Protein AF-0000000068846806 (afdb_homodimer)

Secondary structure (DSSP, 8-state):
-----------------GGG------STT--SPPPPPHHHHHHTEETTEE-EEETTEEEEE-GGG-EEEEE-STTS-HHHHHHHHHHHHHHHHHSSS---EEEEEEGGG-BHHHHHHHHHTT-EEEEEEE-GGG-EEEEEEE--S-TTS---PPPS--EEEEEEEEEEPTTSSEEEEEEETTEEE--EEEEPTT--HHHHHHHHHHHHH---B-TTSPPEEEEEEEEEEEETTTEEEEEEEEEEEB----TT------TTEEEEETTTTS--SS-TTS-TTGGGB-HHHHHHHHHHHTT-PEEEEE-SSEEEE-/-----------------GGG------STT--SPPPPPHHHHHHTEETTEE-EEETTEEEEE-GGG-EEEEE-STTS-HHHHHHHHHHHHHHHHHSSS---EEEEEEGGG-BHHHHHHHHHTT-EEEEEEE-GGG-EEEEEEE--S-TTS---PPPS--EEEEEEEEEEPTTSSEEEEEEETTEEE--EEEEPTT--HHHHHHHHHHHHH---B-TTSPPEEEEEEEEEEEETTTEEEEEEEEEEEB----TT------TTEEEEETTTTS--SS---S-TTGGGB-HHHHHHHHHHHTT-PEEEEE-SSEEEE-

InterPro domains:
  IPR000086 NUDIX hydrolase domain [PF00293] (162-248)
  IPR000086 NUDIX hydrolase domain [PS51462] (158-298)
  IPR003293 Nudix hydrolase 6-like [PTHR13994] (111-218)
  IPR015797 NUDIX hydrolase-like domain superfamily [SSF55811] (131-216)
  IPR020084 NUDIX hydrolase, conserved site [PS00893] (189-210)

pLDDT: mean 82.86, std 19.87, range [23.67, 98.5]

Sequence (628 aa):
MLRRPAAALASGALAIAFADLDFKSTFRGQLGPPRPTAKALEAGTTATGRLLSQEGAVLQRGPFHSLWIRVGGSEVSTAALEDLVSNALEDQAARKVPGAVYVALDERNVASEHVRCLHRCGFRFHHHRTEAAAEAEFVYYRWPDRPDYPDKVPPYATATEGVGALVLSPDETRVLLVWEYGCWKMPTGAVDASEGVLQALRRELREEVGCRVDSDFSPLYLGGWQNARAFDERVNNHFSVYALRARAAAAGAASQPAANRMLLDVAGLFPEAAELSGDELVTQVSTTLLHSVETLQSGRGLACGETDRAVHIKMLRRPAAALASGALAIAFADLDFKSTFRGQLGPPRPTAKALEAGTTATGRLLSQEGAVLQRGPFHSLWIRVGGSEVSTAALEDLVSNALEDQAARKVPGAVYVALDERNVASEHVRCLHRCGFRFHHHRTEAAAEAEFVYYRWPDRPDYPDKVPPYATATEGVGALVLSPDETRVLLVWEYGCWKMPTGAVDASEGVLQALRRELREEVGCRVDSDFSPLYLGGWQNARAFDERVNNHFSVYALRARAAAAGAASQPAANRMLLDVAGLFPEAAELSGDELVTQVSTTLLHSVETLQSGRGLACGETDRAVHIK

Structure (mmCIF, N/CA/C/O backbone):
data_AF-0000000068846806-model_v1
#
loop_
_entity.id
_entity.type
_entity.pdbx_description
1 polymer 'Nudix hydrolase domain-containing protein'
#
loop_
_atom_site.group_PDB
_atom_site.id
_atom_site.type_symbol
_atom_site.label_atom_id
_atom_site.label_alt_id
_atom_site.label_comp_id
_atom_site.label_asym_id
_atom_site.label_entity_id
_atom_site.label_seq_id
_atom_site.pdbx_PDB_ins_code
_atom_site.Cartn_x
_atom_site.Cartn_y
_atom_site.Cartn_z
_atom_site.occupancy
_atom_site.B_iso_or_equiv
_atom_site.auth_seq_id
_atom_site.auth_comp_id
_atom_site.auth_asym_id
_atom_site.auth_atom_id
_atom_site.pdbx_PDB_model_num
ATOM 1 N N . MET A 1 1 ? 55.25 33.5 -1.661 1 27.64 1 MET A N 1
ATOM 2 C CA . MET A 1 1 ? 53.844 33.719 -1.886 1 27.64 1 MET A CA 1
ATOM 3 C C . MET A 1 1 ? 53 32.906 -0.907 1 27.64 1 MET A C 1
ATOM 5 O O . MET A 1 1 ? 53.125 31.672 -0.854 1 27.64 1 MET A O 1
ATOM 9 N N . LEU A 1 2 ? 52.5 33.375 0.256 1 23.67 2 LEU A N 1
ATOM 10 C CA . LEU A 1 2 ? 52.156 32.844 1.574 1 23.67 2 LEU A CA 1
ATOM 11 C C . LEU A 1 2 ? 50.781 32.156 1.545 1 23.67 2 LEU A C 1
ATOM 13 O O . LEU A 1 2 ? 49.812 32.781 1.115 1 23.67 2 LEU A O 1
ATOM 17 N N . ARG A 1 3 ? 50.75 30.844 1.352 1 33.34 3 ARG A N 1
ATOM 18 C CA . ARG A 1 3 ? 49.562 30 1.4 1 33.34 3 ARG A CA 1
ATOM 19 C C . ARG A 1 3 ? 48.688 30.344 2.607 1 33.34 3 ARG A C 1
ATOM 21 O O . ARG A 1 3 ? 49.156 30.266 3.75 1 33.34 3 ARG A O 1
ATOM 28 N N . ARG A 1 4 ? 47.656 31.188 2.432 1 29.34 4 ARG A N 1
ATOM 29 C CA . ARG A 1 4 ? 46.781 31.609 3.543 1 29.34 4 ARG A CA 1
ATOM 30 C C . ARG A 1 4 ? 46.25 30.391 4.289 1 29.34 4 ARG A C 1
ATOM 32 O O . ARG A 1 4 ? 45.812 29.422 3.67 1 29.34 4 ARG A O 1
ATOM 39 N N . PRO A 1 5 ? 46.406 30.188 5.602 1 30.64 5 PRO A N 1
ATOM 40 C CA . PRO A 1 5 ? 45.844 29.078 6.395 1 30.64 5 PRO A CA 1
ATOM 41 C C . PRO A 1 5 ? 44.344 29.031 6.363 1 30.64 5 PRO A C 1
ATOM 43 O O . PRO A 1 5 ? 43.656 30.062 6.211 1 30.64 5 PRO A O 1
ATOM 46 N N . ALA A 1 6 ? 43.719 27.969 5.836 1 34.41 6 ALA A N 1
ATOM 47 C CA . ALA A 1 6 ? 42.25 27.797 5.793 1 34.41 6 ALA A CA 1
ATOM 48 C C . ALA A 1 6 ? 41.625 28.141 7.137 1 34.41 6 ALA A C 1
ATOM 50 O O . ALA A 1 6 ? 42.062 27.672 8.18 1 34.41 6 ALA A O 1
ATOM 51 N N . ALA A 1 7 ? 40.875 29.203 7.316 1 31.75 7 ALA A N 1
ATOM 52 C CA . ALA A 1 7 ? 40.062 29.641 8.445 1 31.75 7 ALA A CA 1
ATOM 53 C C . ALA A 1 7 ? 39.25 28.484 9.023 1 31.75 7 ALA A C 1
ATOM 55 O O . ALA A 1 7 ? 38.625 27.734 8.281 1 31.75 7 ALA A O 1
ATOM 56 N N . ALA A 1 8 ? 39.562 27.953 10.188 1 33.31 8 ALA A N 1
ATOM 57 C CA . ALA A 1 8 ? 38.781 27.172 11.141 1 33.31 8 ALA A CA 1
ATOM 58 C C . ALA A 1 8 ? 37.375 27.75 11.312 1 33.31 8 ALA A C 1
ATOM 60 O O . ALA A 1 8 ? 37.219 28.875 11.805 1 33.31 8 ALA A O 1
ATOM 61 N N . LEU A 1 9 ? 36.5 27.641 10.398 1 32.53 9 LEU A N 1
ATOM 62 C CA . LEU A 1 9 ? 35.156 28.109 10.656 1 32.53 9 LEU A CA 1
ATOM 63 C C . LEU A 1 9 ? 34.719 27.734 12.062 1 32.53 9 LEU A C 1
ATOM 65 O O . LEU A 1 9 ? 34.719 26.547 12.422 1 32.53 9 LEU A O 1
ATOM 69 N N . ALA A 1 10 ? 34.812 28.438 13.172 1 32.09 10 ALA A N 1
ATOM 70 C CA . ALA A 1 10 ? 34.5 28.516 14.594 1 32.09 10 ALA A CA 1
ATOM 71 C C . ALA A 1 10 ? 33.031 28.219 14.859 1 32.09 10 ALA A C 1
ATOM 73 O O . ALA A 1 10 ? 32.5 28.5 15.938 1 32.09 10 ALA A O 1
ATOM 74 N N . SER A 1 11 ? 32.156 28.109 13.82 1 35.97 11 SER A N 1
ATOM 75 C CA . SER A 1 11 ? 30.781 28.062 14.352 1 35.97 11 SER A CA 1
ATOM 76 C C . SER A 1 11 ? 30.625 26.938 15.383 1 35.97 11 SER A C 1
ATOM 78 O O . SER A 1 11 ? 31.172 25.844 15.203 1 35.97 11 SER A O 1
ATOM 80 N N . GLY A 1 12 ? 30.609 27.156 16.688 1 37.06 12 GLY A N 1
ATOM 81 C CA . GLY A 1 12 ? 30.25 26.375 17.859 1 37.06 12 GLY A CA 1
ATOM 82 C C . GLY A 1 12 ? 29.172 25.328 17.578 1 37.06 12 GLY A C 1
ATOM 83 O O . GLY A 1 12 ? 28.109 25.328 18.188 1 37.06 12 GLY A O 1
ATOM 84 N N . ALA A 1 13 ? 28.891 24.922 16.422 1 44.81 13 ALA A N 1
ATOM 85 C CA . ALA A 1 13 ? 27.875 23.906 16.188 1 44.81 13 ALA A CA 1
ATOM 86 C C . ALA A 1 13 ? 28.078 22.703 17.109 1 44.81 13 ALA A C 1
ATOM 88 O O . ALA A 1 13 ? 29.172 22.141 17.172 1 44.81 13 ALA A O 1
ATOM 89 N N . LEU A 1 14 ? 27.406 22.703 18.344 1 51.28 14 LEU A N 1
ATOM 90 C CA . LEU A 1 14 ? 27.375 21.625 19.328 1 51.28 14 LEU A CA 1
ATOM 91 C C . LEU A 1 14 ? 27.453 20.266 18.641 1 51.28 14 LEU A C 1
ATOM 93 O O . LEU A 1 14 ? 26.688 19.984 17.719 1 51.28 14 LEU A O 1
ATOM 97 N N . ALA A 1 15 ? 28.609 19.609 18.625 1 70.44 15 ALA A N 1
ATOM 98 C CA . ALA A 1 15 ? 28.906 18.266 18.125 1 70.44 15 ALA A CA 1
ATOM 99 C C . ALA A 1 15 ? 27.859 17.266 18.609 1 70.44 15 ALA A C 1
ATOM 101 O O . ALA A 1 15 ? 27.641 17.109 19.828 1 70.44 15 ALA A O 1
ATOM 102 N N . ILE A 1 16 ? 26.891 17.047 17.828 1 84.62 16 ILE A N 1
ATOM 103 C CA . ILE A 1 16 ? 25.906 16.016 18.156 1 84.62 16 ILE A CA 1
ATOM 104 C C . ILE A 1 16 ? 26.578 14.656 18.234 1 84.62 16 ILE A C 1
ATOM 106 O O . ILE A 1 16 ? 27.312 14.266 17.312 1 84.62 16 ILE A O 1
ATOM 110 N N . ALA A 1 17 ? 26.5 14 19.312 1 84.81 17 ALA A N 1
ATOM 111 C CA . ALA A 1 17 ? 27.156 12.727 19.578 1 84.81 17 ALA A CA 1
ATOM 112 C C . ALA A 1 17 ? 26.359 11.57 18.984 1 84.81 17 ALA A C 1
ATOM 114 O O . ALA A 1 17 ? 25.906 10.688 19.719 1 84.81 17 ALA A O 1
ATOM 115 N N . PHE A 1 18 ? 26.328 11.461 17.719 1 91.75 18 PHE A N 1
ATOM 116 C CA . PHE A 1 18 ? 25.578 10.398 17.062 1 91.75 18 PHE A CA 1
ATOM 117 C C . PHE A 1 18 ? 26.156 9.031 17.422 1 91.75 18 PHE A C 1
ATOM 119 O O . PHE A 1 18 ? 25.453 8.023 17.391 1 91.75 18 PHE A O 1
ATOM 126 N N . ALA A 1 19 ? 27.422 8.969 17.75 1 89.88 19 ALA A N 1
ATOM 127 C CA . ALA A 1 19 ? 28.141 7.73 18.031 1 89.88 19 ALA A CA 1
ATOM 128 C C . ALA A 1 19 ? 27.594 7.055 19.297 1 89.88 19 ALA A C 1
ATOM 130 O O . ALA A 1 19 ? 27.766 5.848 19.484 1 89.88 19 ALA A O 1
ATOM 131 N N . ASP A 1 20 ? 26.891 7.789 20.141 1 91.38 20 ASP A N 1
ATOM 132 C CA . ASP A 1 20 ? 26.359 7.258 21.391 1 91.38 20 ASP A CA 1
ATOM 133 C C . ASP A 1 20 ? 25.062 6.512 21.156 1 91.38 20 ASP A C 1
ATOM 135 O O . ASP A 1 20 ? 24.547 5.855 22.062 1 91.38 20 ASP A O 1
ATOM 139 N N . LEU A 1 21 ? 24.547 6.625 19.984 1 95.12 21 LEU A N 1
ATOM 140 C CA . LEU A 1 21 ? 23.266 6.004 19.672 1 95.12 21 LEU A CA 1
ATOM 141 C C . LEU A 1 21 ? 23.453 4.574 19.188 1 95.12 21 LEU A C 1
ATOM 143 O O . LEU A 1 21 ? 24.453 4.262 18.547 1 95.12 21 LEU A O 1
ATOM 147 N N . ASP A 1 22 ? 22.484 3.744 19.562 1 93.81 22 ASP A N 1
ATOM 148 C CA . ASP A 1 22 ? 22.469 2.352 19.125 1 93.81 22 ASP A CA 1
ATOM 149 C C . ASP A 1 22 ? 21.047 1.914 18.75 1 93.81 22 ASP A C 1
ATOM 151 O O . ASP A 1 22 ? 20.094 2.67 18.938 1 93.81 22 ASP A O 1
ATOM 155 N N . PHE A 1 23 ? 21.047 0.723 18.125 1 95.19 23 PHE A N 1
ATOM 156 C CA . PHE A 1 23 ? 19.75 0.196 17.75 1 95.19 23 PHE A CA 1
ATOM 157 C C . PHE A 1 23 ? 19.734 -1.326 17.828 1 95.19 23 PHE A C 1
ATOM 159 O O . PHE A 1 23 ? 20.672 -1.985 17.406 1 95.19 23 PHE A O 1
ATOM 166 N N . LYS A 1 24 ? 18.594 -1.739 18.438 1 93 24 LYS A N 1
ATOM 167 C CA . LYS A 1 24 ? 18.281 -3.166 18.438 1 93 24 LYS A CA 1
ATOM 168 C C . LYS A 1 24 ? 16.844 -3.414 17.984 1 93 24 LYS A C 1
ATOM 170 O O . LYS A 1 24 ? 15.906 -2.867 18.562 1 93 24 LYS A O 1
ATOM 175 N N . SER A 1 25 ? 16.781 -4.246 16.969 1 91.44 25 SER A N 1
ATOM 176 C CA . SER A 1 25 ? 15.445 -4.574 16.469 1 91.44 25 SER A CA 1
ATOM 177 C C . SER A 1 25 ? 14.664 -5.402 17.484 1 91.44 25 SER A C 1
ATOM 179 O O . SER A 1 25 ? 15.234 -6.258 18.156 1 91.44 25 SER A O 1
ATOM 181 N N . THR A 1 26 ? 13.336 -5.117 17.484 1 89.12 26 THR A N 1
ATOM 182 C CA . THR A 1 26 ? 12.508 -5.844 18.438 1 89.12 26 THR A CA 1
ATOM 183 C C . THR A 1 26 ? 11.586 -6.824 17.719 1 89.12 26 THR A C 1
ATOM 185 O O . THR A 1 26 ? 11.008 -7.715 18.344 1 89.12 26 THR A O 1
ATOM 188 N N . PHE A 1 27 ? 11.43 -6.711 16.422 1 85.06 27 PHE A N 1
ATOM 189 C CA . PHE A 1 27 ? 10.633 -7.648 15.648 1 85.06 27 PHE A CA 1
ATOM 190 C C . PHE A 1 27 ? 11.039 -7.613 14.18 1 85.06 27 PHE A C 1
ATOM 192 O O . PHE A 1 27 ? 11.641 -6.637 13.719 1 85.06 27 PHE A O 1
ATOM 199 N N . ARG A 1 28 ? 10.711 -8.672 13.516 1 83.69 28 ARG A N 1
ATOM 200 C CA . ARG A 1 28 ? 11.062 -8.797 12.102 1 83.69 28 ARG A CA 1
ATOM 201 C C . ARG A 1 28 ? 10.266 -7.812 11.25 1 83.69 28 ARG A C 1
ATOM 203 O O . ARG A 1 28 ? 9.055 -7.668 11.43 1 83.69 28 ARG A O 1
ATOM 210 N N . GLY A 1 29 ? 10.969 -7.117 10.352 1 86.88 29 GLY A N 1
ATOM 211 C CA . GLY A 1 29 ? 10.305 -6.203 9.438 1 86.88 29 GLY A CA 1
ATOM 212 C C . GLY A 1 29 ? 10.141 -4.805 10.008 1 86.88 29 GLY A C 1
ATOM 213 O O . GLY A 1 29 ? 9.453 -3.969 9.422 1 86.88 29 GLY A O 1
ATOM 214 N N . GLN A 1 30 ? 10.773 -4.52 11.062 1 88.62 30 GLN A N 1
ATOM 215 C CA . GLN A 1 30 ? 10.688 -3.203 11.688 1 88.62 30 GLN A CA 1
ATOM 216 C C . GLN A 1 30 ? 11.305 -2.131 10.789 1 88.62 30 GLN A C 1
ATOM 218 O O . GLN A 1 30 ? 12.43 -2.291 10.312 1 88.62 30 GLN A O 1
ATOM 223 N N . LEU A 1 31 ? 10.5 -0.988 10.57 1 88.94 31 LEU A N 1
ATOM 224 C CA . LEU A 1 31 ? 10.977 0.063 9.68 1 88.94 31 LEU A CA 1
ATOM 225 C C . LEU A 1 31 ? 11.477 1.265 10.469 1 88.94 31 LEU A C 1
ATOM 227 O O . LEU A 1 31 ? 12.219 2.096 9.945 1 88.94 31 LEU A O 1
ATOM 231 N N . GLY A 1 32 ? 11.047 1.414 11.664 1 90.62 32 GLY A N 1
ATOM 232 C CA . GLY A 1 32 ? 11.461 2.516 12.516 1 90.62 32 GLY A CA 1
ATOM 233 C C . GLY A 1 32 ? 11.289 2.219 14 1 90.62 32 GLY A C 1
ATOM 234 O O . GLY A 1 32 ? 10.578 1.289 14.375 1 90.62 32 GLY A O 1
ATOM 235 N N . PRO A 1 33 ? 12.055 2.957 14.773 1 92.31 33 PRO A N 1
ATOM 236 C CA . PRO A 1 33 ? 11.828 2.812 16.219 1 92.31 33 PRO A CA 1
ATOM 237 C C . PRO A 1 33 ? 10.469 3.35 16.656 1 92.31 33 PRO A C 1
ATOM 239 O O . PRO A 1 33 ? 9.922 4.254 16.016 1 92.31 33 PRO A O 1
ATOM 242 N N . PRO A 1 34 ? 9.93 2.711 17.641 1 86.94 34 PRO A N 1
ATOM 243 C CA . PRO A 1 34 ? 8.664 3.254 18.141 1 86.94 34 PRO A CA 1
ATOM 244 C C . PRO A 1 34 ? 8.812 4.66 18.719 1 86.94 34 PRO A C 1
ATOM 246 O O . PRO A 1 34 ? 9.898 5.039 19.156 1 86.94 34 PRO A O 1
ATOM 249 N N . ARG A 1 35 ? 7.73 5.371 18.672 1 89 35 ARG A N 1
ATOM 250 C CA . ARG A 1 35 ? 7.734 6.672 19.344 1 89 35 ARG A CA 1
ATOM 251 C C . ARG A 1 35 ? 8.008 6.523 20.828 1 89 35 ARG A C 1
ATOM 253 O O . ARG A 1 35 ? 7.34 5.742 21.516 1 89 35 ARG A O 1
ATOM 260 N N . PRO A 1 36 ? 8.961 7.23 21.328 1 91.25 36 PRO A N 1
ATOM 261 C CA . PRO A 1 36 ? 9.25 7.113 22.75 1 91.25 36 PRO A CA 1
ATOM 262 C C . PRO A 1 36 ? 8.117 7.637 23.625 1 91.25 36 PRO A C 1
ATOM 264 O O . PRO A 1 36 ? 7.492 8.648 23.297 1 91.25 36 PRO A O 1
ATOM 267 N N . THR A 1 37 ? 7.863 6.91 24.656 1 88.81 37 THR A N 1
ATOM 268 C CA . THR A 1 37 ? 6.914 7.371 25.656 1 88.81 37 THR A CA 1
ATOM 269 C C . THR A 1 37 ? 7.531 8.461 26.531 1 88.81 37 THR A C 1
ATOM 271 O O . THR A 1 37 ? 8.734 8.711 26.453 1 88.81 37 THR A O 1
ATOM 274 N N . ALA A 1 38 ? 6.664 9.07 27.359 1 88.06 38 ALA A N 1
ATOM 275 C CA . ALA A 1 38 ? 7.172 10.062 28.312 1 88.06 38 ALA A CA 1
ATOM 276 C C . ALA A 1 38 ? 8.195 9.445 29.25 1 88.06 38 ALA A C 1
ATOM 278 O O . ALA A 1 38 ? 9.219 10.055 29.547 1 88.06 38 ALA A O 1
ATOM 279 N N . LYS A 1 39 ? 7.887 8.234 29.625 1 92.19 39 LYS A N 1
ATOM 280 C CA . LYS A 1 39 ? 8.789 7.512 30.516 1 92.19 39 LYS A CA 1
ATOM 281 C C . LYS A 1 39 ? 10.125 7.223 29.828 1 92.19 39 LYS A C 1
ATOM 283 O O . LYS A 1 39 ? 11.188 7.352 30.438 1 92.19 39 LYS A O 1
ATOM 288 N N . ALA A 1 40 ? 10.117 6.895 28.562 1 92.88 40 ALA A N 1
ATOM 289 C CA . ALA A 1 40 ? 11.328 6.609 27.797 1 92.88 40 ALA A CA 1
ATOM 290 C C . ALA A 1 40 ? 12.164 7.871 27.609 1 92.88 40 ALA A C 1
ATOM 292 O O . ALA A 1 40 ? 13.398 7.82 27.656 1 92.88 40 ALA A O 1
ATOM 293 N N . LEU A 1 41 ? 11.508 8.93 27.391 1 91.94 41 LEU A N 1
ATOM 294 C CA . LEU A 1 41 ? 12.195 10.203 27.203 1 91.94 41 LEU A CA 1
ATOM 295 C C . LEU A 1 41 ? 12.938 10.609 28.484 1 91.94 41 LEU A C 1
ATOM 297 O O . LEU A 1 41 ? 14.07 11.086 28.422 1 91.94 41 LEU A O 1
ATOM 301 N N . GLU A 1 42 ? 12.289 10.359 29.594 1 93.19 42 GLU A N 1
ATOM 302 C CA . GLU A 1 42 ? 12.914 10.656 30.891 1 93.19 42 GLU A CA 1
ATOM 303 C C . GLU A 1 42 ? 14.102 9.742 31.141 1 93.19 42 GLU A C 1
ATOM 305 O O . GLU A 1 42 ? 15.141 10.188 31.641 1 93.19 42 GLU A O 1
ATOM 310 N N . ALA A 1 43 ? 13.922 8.523 30.734 1 94.44 43 ALA A N 1
ATOM 311 C CA . ALA A 1 43 ? 14.961 7.523 30.969 1 94.44 43 ALA A CA 1
ATOM 312 C C . ALA A 1 43 ? 16.094 7.672 29.953 1 94.44 43 ALA A C 1
ATOM 314 O O . ALA A 1 43 ? 17.203 7.168 30.156 1 94.44 43 ALA A O 1
ATOM 315 N N . GLY A 1 44 ? 15.789 8.281 28.828 1 94.06 44 GLY A N 1
ATOM 316 C CA . GLY A 1 44 ? 16.766 8.453 27.766 1 94.06 44 GLY A CA 1
ATOM 317 C C . GLY A 1 44 ? 17.031 7.184 26.984 1 94.06 44 GLY A C 1
ATOM 318 O O . GLY A 1 44 ? 18.078 7.027 26.375 1 94.06 44 GLY A O 1
ATOM 319 N N . THR A 1 45 ? 16.094 6.234 27.141 1 94.31 45 THR A N 1
ATOM 320 C CA . THR A 1 45 ? 16.266 4.969 26.438 1 94.31 45 THR A CA 1
ATOM 321 C C . THR A 1 45 ? 14.922 4.309 26.156 1 94.31 45 THR A C 1
ATOM 323 O O . THR A 1 45 ? 13.93 4.586 26.844 1 94.31 45 THR A O 1
ATOM 326 N N . THR A 1 46 ? 14.922 3.561 25.047 1 93.94 46 THR A N 1
ATOM 327 C CA . THR A 1 46 ? 13.797 2.689 24.734 1 93.94 46 THR A CA 1
ATOM 328 C C . THR A 1 46 ? 14.258 1.237 24.625 1 93.94 46 THR A C 1
ATOM 330 O O . THR A 1 46 ? 15.43 0.931 24.844 1 93.94 46 THR A O 1
ATOM 333 N N . ALA A 1 47 ? 13.289 0.403 24.281 1 91.62 47 ALA A N 1
ATOM 334 C CA . ALA A 1 47 ? 13.625 -1.003 24.078 1 91.62 47 ALA A CA 1
ATOM 335 C C . ALA A 1 47 ? 14.531 -1.176 22.859 1 91.62 47 ALA A C 1
ATOM 337 O O . ALA A 1 47 ? 15.281 -2.15 22.781 1 91.62 47 ALA A O 1
ATOM 338 N N . THR A 1 48 ? 14.539 -0.078 22 1 94.62 48 THR A N 1
ATOM 339 C CA . THR A 1 48 ? 15.281 -0.238 20.75 1 94.62 48 THR A CA 1
ATOM 340 C C . THR A 1 48 ? 16.609 0.519 20.812 1 94.62 48 THR A C 1
ATOM 342 O O . THR A 1 48 ? 17.422 0.425 19.891 1 94.62 48 THR A O 1
ATOM 345 N N . GLY A 1 49 ? 16.844 1.239 21.844 1 95.31 49 GLY A N 1
ATOM 346 C CA . GLY A 1 49 ? 18.141 1.91 21.922 1 95.31 49 GLY A CA 1
ATOM 347 C C . GLY A 1 49 ? 18.078 3.217 22.688 1 95.31 49 GLY A C 1
ATOM 348 O O . GLY A 1 49 ? 17.031 3.588 23.219 1 95.31 49 GLY A O 1
ATOM 349 N N . ARG A 1 50 ? 19.234 3.854 22.719 1 95.81 50 ARG A N 1
ATOM 350 C CA . ARG A 1 50 ? 19.422 5.086 23.484 1 95.81 50 ARG A CA 1
ATOM 351 C C . ARG A 1 50 ? 18.812 6.277 22.75 1 95.81 50 ARG A C 1
ATOM 353 O O . ARG A 1 50 ? 18.719 6.273 21.516 1 95.81 50 ARG A O 1
ATOM 360 N N . LEU A 1 51 ? 18.422 7.273 23.531 1 96.06 51 LEU A N 1
ATOM 361 C CA . LEU A 1 51 ? 17.875 8.523 23.016 1 96.06 51 LEU A CA 1
ATOM 362 C C . LEU A 1 51 ? 18.844 9.68 23.281 1 96.06 51 LEU A C 1
ATOM 364 O O . LEU A 1 51 ? 19.547 9.688 24.281 1 96.06 51 LEU A O 1
ATOM 368 N N . LEU A 1 52 ? 18.922 10.562 22.328 1 94.38 52 LEU A N 1
ATOM 369 C CA . LEU A 1 52 ? 19.641 11.828 22.5 1 94.38 52 LEU A CA 1
ATOM 370 C C . LEU A 1 52 ? 18.703 13.016 22.281 1 94.38 52 LEU A C 1
ATOM 372 O O . LEU A 1 52 ? 17.984 13.078 21.281 1 94.38 52 LEU A O 1
ATOM 376 N N . SER A 1 53 ? 18.625 13.867 23.266 1 92.12 53 SER A N 1
ATOM 377 C CA . SER A 1 53 ? 17.828 15.094 23.125 1 92.12 53 SER A CA 1
ATOM 378 C C . SER A 1 53 ? 18.703 16.266 22.703 1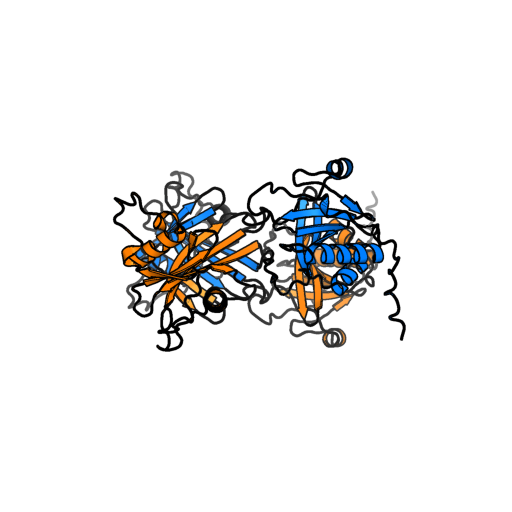 92.12 53 SER A C 1
ATOM 380 O O . SER A 1 53 ? 19.734 16.531 23.297 1 92.12 53 SER A O 1
ATOM 382 N N . GLN A 1 54 ? 18.281 16.859 21.562 1 89.75 54 GLN A N 1
ATOM 383 C CA . GLN A 1 54 ? 19.016 17.984 21.016 1 89.75 54 GLN A CA 1
ATOM 384 C C . GLN A 1 54 ? 18.062 19.078 20.516 1 89.75 54 GLN A C 1
ATOM 386 O O . GLN A 1 54 ? 17.266 18.844 19.609 1 89.75 54 GLN A O 1
ATOM 391 N N . GLU A 1 55 ? 18.141 20.281 21.109 1 88.38 55 GLU A N 1
ATOM 392 C CA . GLU A 1 55 ? 17.359 21.438 20.641 1 88.38 55 GLU A CA 1
ATOM 393 C C . GLU A 1 55 ? 15.875 21.109 20.562 1 88.38 55 GLU A C 1
ATOM 395 O O . GLU A 1 55 ? 15.219 21.422 19.578 1 88.38 55 GLU A O 1
ATOM 400 N N . GLY A 1 56 ? 15.375 20.297 21.516 1 88.56 56 GLY A N 1
ATOM 401 C CA . GLY A 1 56 ? 13.961 20 21.578 1 88.56 56 GLY A CA 1
ATOM 402 C C . GLY A 1 56 ? 13.578 18.781 20.766 1 88.56 56 GLY A C 1
ATOM 403 O O . GLY A 1 56 ? 12.438 18.312 20.844 1 88.56 56 GLY A O 1
ATOM 404 N N . ALA A 1 57 ? 14.477 18.312 19.969 1 94.94 57 ALA A N 1
ATOM 405 C CA . ALA A 1 57 ? 14.234 17.125 19.172 1 94.94 57 ALA A CA 1
ATOM 406 C C . ALA A 1 57 ? 14.828 15.883 19.828 1 94.94 57 ALA A C 1
ATOM 408 O O . ALA A 1 57 ? 15.695 15.992 20.703 1 94.94 57 ALA A O 1
ATOM 409 N N . VAL A 1 58 ? 14.281 14.781 19.469 1 95.5 58 VAL A N 1
ATOM 410 C CA . VAL A 1 58 ? 14.758 13.516 20 1 95.5 58 VAL A CA 1
ATOM 411 C C . VAL A 1 58 ? 15.391 12.688 18.891 1 95.5 58 VAL A C 1
ATOM 413 O O . VAL A 1 58 ? 14.766 12.469 17.844 1 95.5 58 VAL A O 1
ATOM 416 N N . LEU A 1 59 ? 16.578 12.273 19.094 1 96.56 59 LEU A N 1
ATOM 417 C CA . LEU A 1 59 ? 17.312 11.492 18.109 1 96.56 59 LEU A CA 1
ATOM 418 C C . LEU A 1 59 ? 17.469 10.039 18.547 1 96.56 59 LEU A C 1
ATOM 420 O O . LEU A 1 59 ? 17.703 9.773 19.734 1 96.56 59 LEU A O 1
ATOM 424 N N . GLN A 1 60 ? 17.375 9.172 17.578 1 96.62 60 GLN A N 1
ATOM 425 C CA . GLN A 1 60 ? 17.516 7.742 17.828 1 96.62 60 GLN A CA 1
ATOM 426 C C . GLN A 1 60 ? 17.953 7.004 16.562 1 96.62 60 GLN A C 1
ATOM 428 O O . GLN A 1 60 ? 17.594 7.395 15.445 1 96.62 60 GLN A O 1
ATOM 433 N N . ARG A 1 61 ? 18.688 5.926 16.719 1 96.81 61 ARG A N 1
ATOM 434 C CA . ARG A 1 61 ? 18.984 5.066 15.578 1 96.81 61 ARG A CA 1
ATOM 435 C C . ARG A 1 61 ? 17.828 4.133 15.273 1 96.81 61 ARG A C 1
ATOM 437 O O . ARG A 1 61 ? 17.016 3.82 16.156 1 96.81 61 ARG A O 1
ATOM 444 N N . GLY A 1 62 ? 17.719 3.816 14.016 1 95.88 62 GLY A N 1
ATOM 445 C CA . GLY A 1 62 ? 16.703 2.879 13.562 1 95.88 62 GLY A CA 1
ATOM 446 C C . GLY A 1 62 ? 17.266 1.737 12.734 1 95.88 62 GLY A C 1
ATOM 447 O O . GLY A 1 62 ? 18.484 1.553 12.672 1 95.88 62 GLY A O 1
ATOM 448 N N . PRO A 1 63 ? 16.406 0.933 12.234 1 94.38 63 PRO A N 1
ATOM 449 C CA . PRO A 1 63 ? 16.859 -0.177 11.383 1 94.38 63 PRO A CA 1
ATOM 450 C C . PRO A 1 63 ? 17.641 0.29 10.164 1 94.38 63 PRO A C 1
ATOM 452 O O . PRO A 1 63 ? 17.5 1.438 9.734 1 94.38 63 PRO A O 1
ATOM 455 N N . PHE A 1 64 ? 18.547 -0.596 9.625 1 93.81 64 PHE A N 1
ATOM 456 C CA . PHE A 1 64 ? 19.297 -0.36 8.398 1 93.81 64 PHE A CA 1
ATOM 457 C C . PHE A 1 64 ? 20.219 0.842 8.547 1 93.81 64 PHE A C 1
ATOM 459 O O . PHE A 1 64 ? 20.359 1.653 7.629 1 93.81 64 PHE A O 1
ATOM 466 N N . HIS A 1 65 ? 20.734 1.026 9.719 1 93.94 65 HIS A N 1
ATOM 467 C CA . HIS A 1 65 ? 21.703 2.053 10.062 1 93.94 65 HIS A CA 1
ATOM 468 C C . HIS A 1 65 ? 21.109 3.449 9.953 1 93.94 65 HIS A C 1
ATOM 470 O O . HIS A 1 65 ? 21.828 4.426 9.734 1 93.94 65 HIS A O 1
ATOM 476 N N . SER A 1 66 ? 19.797 3.539 10.039 1 97 66 SER A N 1
ATOM 477 C CA . SER A 1 66 ? 19.125 4.828 9.852 1 97 66 SER A CA 1
ATOM 478 C C . SER A 1 66 ? 19.234 5.688 11.109 1 97 66 SER A C 1
ATOM 480 O O . SER A 1 66 ? 19.578 5.184 12.188 1 97 66 SER A O 1
ATOM 482 N N . LEU A 1 67 ? 19.062 6.961 10.891 1 97.69 67 LEU A N 1
ATOM 483 C CA . LEU A 1 67 ? 18.953 7.938 11.969 1 97.69 67 LEU A CA 1
ATOM 484 C C . LEU A 1 67 ? 17.594 8.617 11.945 1 97.69 67 LEU A C 1
ATOM 486 O O . LEU A 1 67 ? 17.125 9.062 10.898 1 97.69 67 LEU A O 1
ATOM 490 N N . TRP A 1 68 ? 16.969 8.656 13.133 1 97.5 68 TRP A N 1
ATOM 491 C CA . TRP A 1 68 ? 15.633 9.242 13.266 1 97.5 68 TRP A CA 1
ATOM 492 C C . TRP A 1 68 ? 15.68 10.5 14.125 1 97.5 68 TRP A C 1
ATOM 494 O O . TRP A 1 68 ? 16.281 10.508 15.203 1 97.5 68 TRP A O 1
ATOM 504 N N . ILE A 1 69 ? 15.117 11.531 13.602 1 97.38 69 ILE A N 1
ATOM 505 C CA . ILE A 1 69 ? 14.93 12.789 14.312 1 97.38 69 ILE A CA 1
ATOM 506 C C . ILE A 1 69 ? 13.438 13.047 14.523 1 97.38 69 ILE A C 1
ATOM 508 O O . ILE A 1 69 ? 12.695 13.219 13.555 1 97.38 69 ILE A O 1
ATOM 512 N N . ARG A 1 70 ? 13.031 13.094 15.758 1 96 70 ARG A N 1
ATOM 513 C CA . ARG A 1 70 ? 11.625 13.336 16.062 1 96 70 ARG A CA 1
ATOM 514 C C . ARG A 1 70 ? 11.406 14.758 16.562 1 96 70 ARG A C 1
ATOM 516 O O . ARG A 1 70 ? 12.062 15.195 17.5 1 96 70 ARG A O 1
ATOM 523 N N . VAL A 1 71 ? 10.469 15.383 15.883 1 95.25 71 VAL A N 1
ATOM 524 C CA . VAL A 1 71 ? 10.148 16.781 16.188 1 95.25 71 VAL A CA 1
ATOM 525 C C . VAL A 1 71 ? 8.719 16.875 16.703 1 95.25 71 VAL A C 1
ATOM 527 O O . VAL A 1 71 ? 7.766 16.594 15.977 1 95.25 71 VAL A O 1
ATOM 530 N N . GLY A 1 72 ? 8.562 17.25 17.922 1 86.56 72 GLY A N 1
ATOM 531 C CA . GLY A 1 72 ? 7.27 17.312 18.594 1 86.56 72 GLY A CA 1
ATOM 532 C C . GLY A 1 72 ? 6.457 18.531 18.203 1 86.56 72 GLY A C 1
ATOM 533 O O . GLY A 1 72 ? 5.238 18.562 18.391 1 86.56 72 GLY A O 1
ATOM 534 N N . GLY A 1 73 ? 7.164 19.516 17.828 1 76.25 73 GLY A N 1
ATOM 535 C CA . GLY A 1 73 ? 6.398 20.703 17.484 1 76.25 73 GLY A CA 1
ATOM 536 C C . GLY A 1 73 ? 7.254 21.953 17.344 1 76.25 73 GLY A C 1
ATOM 537 O O . GLY A 1 73 ? 8.398 21.875 16.875 1 76.25 73 GLY A O 1
ATOM 538 N N . SER A 1 74 ? 6.578 23.016 17.656 1 71.75 74 SER A N 1
ATOM 539 C CA . SER A 1 74 ? 7.156 24.328 17.359 1 71.75 74 SER A CA 1
ATOM 540 C C . SER A 1 74 ? 8.281 24.672 18.328 1 71.75 74 SER A C 1
ATOM 542 O O . SER A 1 74 ? 8.992 25.656 18.141 1 71.75 74 SER A O 1
ATOM 544 N N . GLU A 1 75 ? 8.492 23.781 19.266 1 81.94 75 GLU A N 1
ATOM 545 C CA . GLU A 1 75 ? 9.586 24.047 20.188 1 81.94 75 GLU A CA 1
ATOM 546 C C . GLU A 1 75 ? 10.938 23.922 19.5 1 81.94 75 GLU A C 1
ATOM 548 O O . GLU A 1 75 ? 11.938 24.469 19.969 1 81.94 75 GLU A O 1
ATOM 553 N N . VAL A 1 76 ? 10.938 23.297 18.469 1 91.06 76 VAL A N 1
ATOM 554 C CA . VAL A 1 76 ? 12.141 23.219 17.641 1 91.06 76 VAL A CA 1
ATOM 555 C C . VAL A 1 76 ? 12.125 24.312 16.578 1 91.06 76 VAL A C 1
ATOM 557 O O . VAL A 1 76 ? 11.234 24.328 15.719 1 91.06 76 VAL A O 1
ATOM 560 N N . SER A 1 77 ? 13.094 25.188 16.625 1 94.19 77 SER A N 1
ATOM 561 C CA . SER A 1 77 ? 13.148 26.219 15.609 1 94.19 77 SER A CA 1
ATOM 562 C C . SER A 1 77 ? 13.531 25.641 14.25 1 94.19 77 SER A C 1
ATOM 564 O O . SER A 1 77 ? 14.117 24.562 14.172 1 94.19 77 SER A O 1
ATOM 566 N N . THR A 1 78 ? 13.203 26.344 13.242 1 95.5 78 THR A N 1
ATOM 567 C CA . THR A 1 78 ? 13.555 25.922 11.898 1 95.5 78 THR A CA 1
ATOM 568 C C . THR A 1 78 ? 15.07 25.844 11.727 1 95.5 78 THR A C 1
ATOM 570 O O . THR A 1 78 ? 15.586 24.938 11.086 1 95.5 78 THR A O 1
ATOM 573 N N . ALA A 1 79 ? 15.727 26.828 12.305 1 95.12 79 ALA A N 1
ATOM 574 C CA . ALA A 1 79 ? 17.188 26.844 12.242 1 95.12 79 ALA A CA 1
ATOM 575 C C . ALA A 1 79 ? 17.781 25.625 12.945 1 95.12 79 ALA A C 1
ATOM 577 O O . ALA A 1 79 ? 18.719 25 12.438 1 95.12 79 ALA A O 1
ATOM 578 N N . ALA A 1 80 ? 17.188 25.312 14.047 1 94.88 80 ALA A N 1
ATOM 579 C CA . ALA A 1 80 ? 17.656 24.141 14.789 1 94.88 80 ALA A CA 1
ATOM 580 C C . ALA A 1 80 ? 17.422 22.859 13.992 1 94.88 80 ALA A C 1
ATOM 582 O O . ALA A 1 80 ? 18.297 21.984 13.945 1 94.88 80 ALA A O 1
ATOM 583 N N . LEU A 1 81 ? 16.266 22.75 13.391 1 96.62 81 LEU A N 1
ATOM 584 C CA . LEU A 1 81 ? 15.961 21.578 12.578 1 96.62 81 LEU A CA 1
ATOM 585 C C . LEU A 1 81 ? 16.922 21.469 11.398 1 96.62 81 LEU A C 1
ATOM 587 O O . LEU A 1 81 ? 17.422 20.375 11.109 1 96.62 81 LEU A O 1
ATOM 591 N N . GLU A 1 82 ? 17.156 22.562 10.758 1 96.94 82 GLU A N 1
ATOM 592 C CA . GLU A 1 82 ? 18.078 22.578 9.625 1 96.94 82 GLU A CA 1
ATOM 593 C C . GLU A 1 82 ? 19.469 22.109 10.031 1 96.94 82 GLU A C 1
ATOM 595 O O . GLU A 1 82 ? 20.094 21.312 9.328 1 96.94 82 GLU A O 1
ATOM 600 N N . ASP A 1 83 ? 19.875 22.609 11.148 1 96.06 83 ASP A N 1
ATOM 601 C CA . ASP A 1 83 ? 21.188 22.203 11.68 1 96.06 83 ASP A CA 1
ATOM 602 C C . ASP A 1 83 ? 21.203 20.703 11.984 1 96.06 83 ASP A C 1
ATOM 604 O O . ASP A 1 83 ? 22.172 20.016 11.656 1 96.06 83 ASP A O 1
ATOM 608 N N . LEU A 1 84 ? 20.172 20.234 12.609 1 96.25 84 LEU A N 1
ATOM 609 C CA . LEU A 1 84 ? 20.094 18.828 12.992 1 96.25 84 LEU A CA 1
ATOM 610 C C . LEU A 1 84 ? 20.141 17.922 11.766 1 96.25 84 LEU A C 1
ATOM 612 O O . LEU A 1 84 ? 20.891 16.953 11.734 1 96.25 84 LEU A O 1
ATOM 616 N N . VAL A 1 85 ? 19.344 18.281 10.727 1 97.44 85 VAL A N 1
ATOM 617 C CA . VAL A 1 85 ? 19.25 17.406 9.562 1 97.44 85 VAL A CA 1
ATOM 618 C C . VAL A 1 85 ? 20.562 17.469 8.766 1 97.44 85 VAL A C 1
ATOM 620 O O . VAL A 1 85 ? 21.016 16.469 8.219 1 97.44 85 VAL A O 1
ATOM 623 N N . SER A 1 86 ? 21.188 18.641 8.711 1 96.94 86 SER A N 1
ATOM 624 C CA . SER A 1 86 ? 22.469 18.766 8.023 1 96.94 86 SER A CA 1
ATOM 625 C C . SER A 1 86 ? 23.547 17.922 8.695 1 96.94 86 SER A C 1
ATOM 627 O O . SER A 1 86 ? 24.281 17.203 8.031 1 96.94 86 SER A O 1
ATOM 629 N N . ASN A 1 87 ? 23.578 18.031 9.969 1 96.56 87 ASN A N 1
ATOM 630 C CA . ASN A 1 87 ? 24.547 17.25 10.734 1 96.56 87 ASN A CA 1
ATOM 631 C C . ASN A 1 87 ? 24.281 15.75 10.594 1 96.56 87 ASN A C 1
ATOM 633 O O . ASN A 1 87 ? 25.234 14.961 10.5 1 96.56 87 ASN A O 1
ATOM 637 N N . ALA A 1 88 ? 23.062 15.391 10.633 1 97.38 88 ALA A N 1
ATOM 638 C CA . ALA A 1 88 ? 22.688 13.984 10.5 1 97.38 88 ALA A CA 1
ATOM 639 C C . ALA A 1 88 ? 23.109 13.43 9.141 1 97.38 88 ALA A C 1
ATOM 641 O O . ALA A 1 88 ? 23.656 12.328 9.055 1 97.38 88 ALA A O 1
ATOM 642 N N . LEU A 1 89 ? 22.859 14.227 8.102 1 97.75 89 LEU A N 1
ATOM 643 C CA . LEU A 1 89 ? 23.219 13.812 6.75 1 97.75 89 LEU A CA 1
ATOM 644 C C . LEU A 1 89 ? 24.734 13.688 6.609 1 97.75 89 LEU A C 1
ATOM 646 O O . LEU A 1 89 ? 25.219 12.75 5.973 1 97.75 89 LEU A O 1
ATOM 650 N N . GLU A 1 90 ? 25.406 14.57 7.227 1 96.19 90 GLU A N 1
ATOM 651 C CA . GLU A 1 90 ? 26.859 14.516 7.199 1 96.19 90 GLU A CA 1
ATOM 652 C C . GLU A 1 90 ? 27.391 13.289 7.949 1 96.19 90 GLU A C 1
ATOM 654 O O . GLU A 1 90 ? 28.312 12.617 7.492 1 96.19 90 GLU A O 1
ATOM 659 N N . ASP A 1 91 ? 26.812 13.055 9.062 1 95.5 91 ASP A N 1
ATOM 660 C CA . ASP A 1 91 ? 27.172 11.883 9.852 1 95.5 91 ASP A CA 1
ATOM 661 C C . ASP A 1 91 ? 26.969 10.602 9.047 1 95.5 91 ASP A C 1
ATOM 663 O O . ASP A 1 91 ? 27.859 9.742 9.008 1 95.5 91 ASP A O 1
ATOM 667 N N . GLN A 1 92 ? 25.828 10.477 8.422 1 96.62 92 GLN A N 1
ATOM 668 C CA . GLN A 1 92 ? 25.516 9.281 7.641 1 96.62 92 GLN A CA 1
ATOM 669 C C . GLN A 1 92 ? 26.438 9.156 6.434 1 96.62 92 GLN A C 1
ATOM 671 O O . GLN A 1 92 ? 26.844 8.047 6.074 1 96.62 92 GLN A O 1
ATOM 676 N N . ALA A 1 93 ? 26.781 10.297 5.852 1 96.5 93 ALA A N 1
ATOM 677 C CA . ALA A 1 93 ? 27.656 10.297 4.684 1 96.5 93 ALA A CA 1
ATOM 678 C C . ALA A 1 93 ? 29.062 9.82 5.055 1 96.5 93 ALA A C 1
ATOM 680 O O . ALA A 1 93 ? 29.781 9.266 4.215 1 96.5 93 ALA A O 1
ATOM 681 N N . ALA A 1 94 ? 29.453 10 6.281 1 95.12 94 ALA A N 1
ATOM 682 C CA . ALA A 1 94 ? 30.797 9.68 6.73 1 95.12 94 ALA A CA 1
ATOM 683 C C . ALA A 1 94 ? 30.891 8.219 7.176 1 95.12 94 ALA A C 1
ATOM 685 O O . ALA A 1 94 ? 32 7.688 7.352 1 95.12 94 ALA A O 1
ATOM 686 N N . ARG A 1 95 ? 29.812 7.547 7.297 1 94.88 95 ARG A N 1
ATOM 687 C CA . ARG A 1 95 ? 29.797 6.172 7.781 1 94.88 95 ARG A CA 1
ATOM 688 C C . ARG A 1 95 ? 30.234 5.203 6.688 1 94.88 95 ARG A C 1
ATOM 690 O O . ARG A 1 95 ? 30.078 5.492 5.496 1 94.88 95 ARG A O 1
ATOM 697 N N . LYS A 1 96 ? 30.812 4.102 7.145 1 93.88 96 LYS A N 1
ATOM 698 C CA . LYS A 1 96 ? 31.188 3.055 6.195 1 93.88 96 LYS A CA 1
ATOM 699 C C . LYS A 1 96 ? 29.969 2.559 5.422 1 93.88 96 LYS A C 1
ATOM 701 O O . LYS A 1 96 ? 30.016 2.459 4.195 1 93.88 96 LYS A O 1
ATOM 706 N N . VAL A 1 97 ? 28.984 2.262 6.152 1 94.38 97 VAL A N 1
ATOM 707 C CA . VAL A 1 97 ? 27.688 1.914 5.562 1 94.38 97 VAL A CA 1
ATOM 708 C C . VAL A 1 97 ? 26.641 2.949 5.961 1 94.38 97 VAL A C 1
ATOM 710 O O . VAL A 1 97 ? 26.25 3.023 7.125 1 94.38 97 VAL A O 1
ATOM 713 N N . PRO A 1 98 ? 26.219 3.697 5.02 1 96.19 98 PRO A N 1
ATOM 714 C CA . PRO A 1 98 ? 25.25 4.754 5.348 1 96.19 98 PRO A CA 1
ATOM 715 C C . PRO A 1 98 ? 23.828 4.223 5.52 1 96.19 98 PRO A C 1
ATOM 717 O O . PRO A 1 98 ? 23.547 3.084 5.145 1 96.19 98 PRO A O 1
ATOM 720 N N . GLY A 1 99 ? 23.016 5.02 6.195 1 96.75 99 GLY A N 1
ATOM 721 C CA . GLY A 1 99 ? 21.578 4.832 6.293 1 96.75 99 GLY A CA 1
ATOM 722 C C . GLY A 1 99 ? 20.781 6.102 6.035 1 96.75 99 GLY A C 1
ATOM 723 O O . GLY A 1 99 ? 21.359 7.191 5.965 1 96.75 99 GLY A O 1
ATOM 724 N N . ALA A 1 100 ? 19.562 5.93 5.867 1 98 100 ALA A N 1
ATOM 725 C CA . ALA A 1 100 ? 18.688 7.074 5.629 1 98 100 ALA A CA 1
ATOM 726 C C . ALA A 1 100 ? 18.547 7.926 6.883 1 98 100 ALA A C 1
ATOM 728 O O . ALA A 1 100 ? 18.688 7.426 8 1 98 100 ALA A O 1
ATOM 729 N N . VAL A 1 101 ? 18.281 9.18 6.688 1 98.5 101 VAL A N 1
ATOM 730 C CA . VAL A 1 101 ? 17.859 10.07 7.766 1 98.5 101 VAL A CA 1
ATOM 731 C C . VAL A 1 101 ? 16.344 10.297 7.691 1 98.5 101 VAL A C 1
ATOM 733 O O . VAL A 1 101 ? 15.82 10.719 6.656 1 98.5 101 VAL A O 1
ATOM 736 N N . TYR A 1 102 ? 15.719 9.961 8.781 1 98.31 102 TYR A N 1
ATOM 737 C CA . TYR A 1 102 ? 14.273 10.156 8.875 1 98.31 102 TYR A CA 1
ATOM 738 C C . TYR A 1 102 ? 13.945 11.297 9.828 1 98.31 102 TYR A C 1
ATOM 740 O O . TYR A 1 102 ? 14.578 11.445 10.875 1 98.31 102 TYR A O 1
ATOM 748 N N . VAL A 1 103 ? 12.977 12.07 9.445 1 98.19 103 VAL A N 1
ATOM 749 C CA . VAL A 1 103 ? 12.414 13.086 10.328 1 98.19 103 VAL A CA 1
ATOM 750 C C . VAL A 1 103 ? 10.93 12.828 10.547 1 98.19 103 VAL A C 1
ATOM 752 O O . VAL A 1 103 ? 10.156 12.781 9.594 1 98.19 103 VAL A O 1
ATOM 755 N N . ALA A 1 104 ? 10.617 12.641 11.781 1 96.94 104 ALA A N 1
ATOM 756 C CA . ALA A 1 104 ? 9.219 12.438 12.156 1 96.94 104 ALA A CA 1
ATOM 757 C C . ALA A 1 104 ? 8.633 13.688 12.797 1 96.94 104 ALA A C 1
ATOM 759 O O . ALA A 1 104 ? 9.055 14.102 13.883 1 96.94 104 ALA A O 1
ATOM 760 N N . LEU A 1 105 ? 7.656 14.289 12.125 1 96.88 105 LEU A N 1
ATOM 761 C CA . LEU A 1 105 ? 6.953 15.461 12.648 1 96.88 105 LEU A CA 1
ATOM 762 C C . LEU A 1 105 ? 5.652 15.055 13.328 1 96.88 105 LEU A C 1
ATOM 764 O O . LEU A 1 105 ? 4.852 14.312 12.75 1 96.88 105 LEU A O 1
ATOM 768 N N . ASP A 1 106 ? 5.488 15.547 14.516 1 95.12 106 ASP A N 1
ATOM 769 C CA . ASP A 1 106 ? 4.223 15.289 15.195 1 95.12 106 ASP A CA 1
ATOM 770 C C . ASP A 1 106 ? 3.047 15.836 14.383 1 95.12 106 ASP A C 1
ATOM 772 O O . ASP A 1 106 ? 3.023 17.016 14.031 1 95.12 106 ASP A O 1
ATOM 776 N N . GLU A 1 107 ? 2.078 15.016 14.133 1 95.81 107 GLU A N 1
ATOM 777 C CA . GLU A 1 107 ? 0.973 15.375 13.25 1 95.81 107 GLU A CA 1
ATOM 778 C C . GLU A 1 107 ? 0.186 16.562 13.805 1 95.81 107 GLU A C 1
ATOM 780 O O . GLU A 1 107 ? -0.063 17.531 13.094 1 95.81 107 GLU A O 1
ATOM 785 N N . ARG A 1 108 ? -0.175 16.609 15.062 1 93.5 108 ARG A N 1
ATOM 786 C CA . ARG A 1 108 ? -1.064 17.594 15.664 1 93.5 108 ARG A CA 1
ATOM 787 C C . ARG A 1 108 ? -0.318 18.891 15.969 1 93.5 108 ARG A C 1
ATOM 789 O O . ARG A 1 108 ? -0.937 19.906 16.25 1 93.5 108 ARG A O 1
ATOM 796 N N . ASN A 1 109 ? 1.01 18.797 15.875 1 94.44 109 ASN A N 1
ATOM 797 C CA . ASN A 1 109 ? 1.824 19.984 16.141 1 94.44 109 ASN A CA 1
ATOM 798 C C . ASN A 1 109 ? 2.715 20.328 14.938 1 94.44 109 ASN A C 1
ATOM 800 O O . ASN A 1 109 ? 3.746 20.984 15.102 1 94.44 109 ASN A O 1
ATOM 804 N N . VAL A 1 110 ? 2.291 19.891 13.82 1 95.25 110 VAL A N 1
ATOM 805 C CA . VAL A 1 110 ? 3.088 20.094 12.617 1 95.25 110 VAL A CA 1
ATOM 806 C C . VAL A 1 110 ? 3.211 21.578 12.32 1 95.25 110 VAL A C 1
ATOM 808 O O . VAL A 1 110 ? 2.248 22.328 12.477 1 95.25 110 VAL A O 1
ATOM 811 N N . ALA A 1 111 ? 4.375 22 11.875 1 94.5 111 ALA A N 1
ATOM 812 C CA . ALA A 1 111 ? 4.633 23.375 11.453 1 94.5 111 ALA A CA 1
ATOM 813 C C . ALA A 1 111 ? 5.012 23.438 9.977 1 94.5 111 ALA A C 1
ATOM 815 O O . ALA A 1 111 ? 5.902 22.703 9.531 1 94.5 111 ALA A O 1
ATOM 816 N N . SER A 1 112 ? 4.32 24.359 9.281 1 94.56 112 SER A N 1
ATOM 817 C CA . SER A 1 112 ? 4.609 24.469 7.855 1 94.56 112 SER A CA 1
ATOM 818 C C . SER A 1 112 ? 6.066 24.859 7.609 1 94.56 112 SER A C 1
ATOM 820 O O . SER A 1 112 ? 6.66 24.438 6.613 1 94.56 112 SER A O 1
ATOM 822 N N . GLU A 1 113 ? 6.652 25.594 8.516 1 95.5 113 GLU A N 1
ATOM 823 C CA . GLU A 1 113 ? 8.055 25.984 8.398 1 95.5 113 GLU A CA 1
ATOM 824 C C . GLU A 1 113 ? 8.977 24.781 8.43 1 95.5 113 GLU A C 1
ATOM 826 O O . GLU A 1 113 ? 10 24.75 7.742 1 95.5 113 GLU A O 1
ATOM 831 N N . HIS A 1 114 ? 8.633 23.844 9.273 1 97.31 114 HIS A N 1
ATOM 832 C CA . HIS A 1 114 ? 9.414 22.609 9.32 1 97.31 114 HIS A CA 1
ATOM 833 C C . HIS A 1 114 ? 9.305 21.844 8.016 1 97.31 114 HIS A C 1
ATOM 835 O O . HIS A 1 114 ? 10.312 21.344 7.504 1 97.31 114 HIS A O 1
ATOM 841 N N . VAL A 1 115 ? 8.117 21.797 7.48 1 96.38 115 VAL A N 1
ATOM 842 C CA . VAL A 1 115 ? 7.867 21.078 6.234 1 96.38 115 VAL A CA 1
ATOM 843 C C . VAL A 1 115 ? 8.672 21.719 5.102 1 96.38 115 VAL A C 1
ATOM 845 O O . VAL A 1 115 ? 9.367 21.031 4.355 1 96.38 115 VAL A O 1
ATOM 848 N N . ARG A 1 116 ? 8.609 23.016 5.012 1 96.06 116 ARG A N 1
ATOM 849 C CA . ARG A 1 116 ? 9.352 23.719 3.973 1 96.06 116 ARG A CA 1
ATOM 850 C C . ARG A 1 116 ? 10.852 23.531 4.148 1 96.06 116 ARG A C 1
ATOM 852 O O . ARG A 1 116 ? 11.586 23.391 3.166 1 96.06 116 ARG A O 1
ATOM 859 N N . CYS A 1 117 ? 11.266 23.578 5.391 1 97.12 117 CYS A N 1
ATOM 860 C CA . CYS A 1 117 ? 12.672 23.344 5.691 1 97.12 117 CYS A CA 1
ATOM 861 C C . CYS A 1 117 ? 13.125 21.984 5.18 1 97.12 117 CYS A C 1
ATOM 863 O O . CYS A 1 117 ? 14.164 21.875 4.52 1 97.12 117 CYS A O 1
ATOM 865 N N . LEU A 1 118 ? 12.344 20.984 5.457 1 97.31 118 LEU A N 1
ATOM 866 C CA . LEU A 1 118 ? 12.688 19.641 5.027 1 97.31 118 LEU A CA 1
ATOM 867 C C . LEU A 1 118 ? 12.742 19.547 3.504 1 97.31 118 LEU A C 1
ATOM 869 O O . LEU A 1 118 ? 13.648 18.922 2.947 1 97.31 118 LEU A O 1
ATOM 873 N N . HIS A 1 119 ? 11.812 20.203 2.879 1 95.88 119 HIS A N 1
ATOM 874 C CA . HIS A 1 119 ? 11.82 20.219 1.421 1 95.88 119 HIS A CA 1
ATOM 875 C C . HIS A 1 119 ? 13.086 20.891 0.888 1 95.88 119 HIS A C 1
ATOM 877 O O . HIS A 1 119 ? 13.711 20.375 -0.047 1 95.88 119 HIS A O 1
ATOM 883 N N . ARG A 1 120 ? 13.414 21.969 1.461 1 96.38 120 ARG A N 1
ATOM 884 C CA . ARG A 1 120 ? 14.609 22.688 1.043 1 96.38 120 ARG A CA 1
ATOM 885 C C . ARG A 1 120 ? 15.859 21.828 1.222 1 96.38 120 ARG A C 1
ATOM 887 O O . ARG A 1 120 ? 16.797 21.906 0.429 1 96.38 120 ARG A O 1
ATOM 894 N N . CYS A 1 121 ? 15.828 21 2.264 1 97.12 121 CYS A N 1
ATOM 895 C CA . CYS A 1 121 ? 16.969 20.156 2.578 1 97.12 121 CYS A CA 1
ATOM 896 C C . CYS A 1 121 ? 16.922 18.859 1.783 1 97.12 121 CYS A C 1
ATOM 898 O O . CYS A 1 121 ? 17.734 17.969 2 1 97.12 121 CYS A O 1
ATOM 900 N N . GLY A 1 122 ? 15.938 18.656 0.945 1 96.12 122 GLY A N 1
ATOM 901 C CA . GLY A 1 122 ? 15.898 17.516 0.035 1 96.12 122 GLY A CA 1
ATOM 902 C C . GLY A 1 122 ? 15.141 16.328 0.588 1 96.12 122 GLY A C 1
ATOM 903 O O . GLY A 1 122 ? 15.203 15.234 0.036 1 96.12 122 GLY A O 1
ATOM 904 N N . PHE A 1 123 ? 14.422 16.547 1.688 1 97.31 123 PHE A N 1
ATOM 905 C CA . PHE A 1 123 ? 13.617 15.469 2.25 1 97.31 123 PHE A CA 1
ATOM 906 C C . PHE A 1 123 ? 12.32 15.305 1.478 1 97.31 123 PHE A C 1
ATOM 908 O O . PHE A 1 123 ? 11.789 16.266 0.922 1 97.31 123 PHE A O 1
ATOM 915 N N . ARG A 1 124 ? 11.836 14.07 1.487 1 94.81 124 ARG A N 1
ATOM 916 C CA . ARG A 1 124 ? 10.547 13.766 0.87 1 94.81 124 ARG A CA 1
ATOM 917 C C . ARG A 1 124 ? 9.656 12.984 1.825 1 94.81 124 ARG A C 1
ATOM 919 O O . ARG A 1 124 ? 10.148 12.25 2.688 1 94.81 124 ARG A O 1
ATOM 926 N N . PHE A 1 125 ? 8.391 13.188 1.638 1 96.06 125 PHE A N 1
ATOM 927 C CA . PHE A 1 125 ? 7.438 12.445 2.455 1 96.06 125 PHE A CA 1
ATOM 928 C C . PHE A 1 125 ? 7.562 10.945 2.213 1 96.06 125 PHE A C 1
ATOM 930 O O . PHE A 1 125 ? 7.652 10.508 1.066 1 96.06 125 PHE A O 1
ATOM 937 N N . HIS A 1 126 ? 7.605 10.18 3.309 1 95.75 126 HIS A N 1
ATOM 938 C CA . HIS A 1 126 ? 7.723 8.734 3.186 1 95.75 126 HIS A CA 1
ATOM 939 C C . HIS A 1 126 ? 6.426 8.039 3.592 1 95.75 126 HIS A C 1
ATOM 941 O O . HIS A 1 126 ? 5.906 7.203 2.852 1 95.75 126 HIS A O 1
ATOM 947 N N . HIS A 1 127 ? 5.941 8.383 4.789 1 95.12 127 HIS A N 1
ATOM 948 C CA . HIS A 1 127 ? 4.707 7.746 5.238 1 95.12 127 HIS A CA 1
ATOM 949 C C . HIS A 1 127 ? 4.129 8.469 6.453 1 95.12 127 HIS A C 1
ATOM 951 O O . HIS A 1 127 ? 4.793 9.328 7.043 1 95.12 127 HIS A O 1
ATOM 957 N N . HIS A 1 128 ? 2.818 8.203 6.672 1 94.94 128 HIS A N 1
ATOM 958 C CA . HIS A 1 128 ? 2.111 8.562 7.891 1 94.94 128 HIS A CA 1
ATOM 959 C C . HIS A 1 128 ? 2.061 7.395 8.867 1 94.94 128 HIS A C 1
ATOM 961 O O . HIS A 1 128 ? 1.838 6.25 8.461 1 94.94 128 HIS A O 1
ATOM 967 N N . ARG A 1 129 ? 2.383 7.688 10.086 1 89.88 129 ARG A N 1
ATOM 968 C CA . ARG A 1 129 ? 2.418 6.613 11.07 1 89.88 129 ARG A CA 1
ATOM 969 C C . ARG A 1 129 ? 1.545 6.941 12.273 1 89.88 129 ARG A C 1
ATOM 971 O O . ARG A 1 129 ? 1.717 7.988 12.906 1 89.88 129 ARG A O 1
ATOM 978 N N . THR A 1 130 ? 0.541 6.027 12.43 1 83.62 130 THR A N 1
ATOM 979 C CA . THR A 1 130 ? -0.308 6.188 13.609 1 83.62 130 THR A CA 1
ATOM 980 C C . THR A 1 130 ? 0.108 5.219 14.711 1 83.62 130 THR A C 1
ATOM 982 O O . THR A 1 130 ? 0.358 4.039 14.445 1 83.62 130 THR A O 1
ATOM 985 N N . GLU A 1 131 ? 0.456 5.746 15.805 1 72 131 GLU A N 1
ATOM 986 C CA . GLU A 1 131 ? 0.813 4.914 16.953 1 72 131 GLU A CA 1
ATOM 987 C C . GLU A 1 131 ? -0.344 4.809 17.938 1 72 131 GLU A C 1
ATOM 989 O O . GLU A 1 131 ? -1.445 5.293 17.672 1 72 131 GLU A O 1
ATOM 994 N N . ALA A 1 132 ? 0.011 4.141 19.094 1 60.38 132 ALA A N 1
ATOM 995 C CA . ALA A 1 132 ? -0.976 4.031 20.172 1 60.38 132 ALA A CA 1
ATOM 996 C C . ALA A 1 132 ? -1.467 5.41 20.609 1 60.38 132 ALA A C 1
ATOM 998 O O . ALA A 1 132 ? -0.761 6.406 20.438 1 60.38 132 ALA A O 1
ATOM 999 N N . ALA A 1 133 ? -2.744 5.59 21 1 53.41 133 ALA A N 1
ATOM 1000 C CA . ALA A 1 133 ? -3.408 6.715 21.656 1 53.41 133 ALA A CA 1
ATOM 1001 C C . ALA A 1 133 ? -3.588 7.883 20.688 1 53.41 133 ALA A C 1
ATOM 1003 O O . ALA A 1 133 ? -3.469 9.047 21.078 1 53.41 133 ALA A O 1
ATOM 1004 N N . ALA A 1 134 ? -3.572 7.664 19.484 1 64 134 ALA A N 1
ATOM 1005 C CA . ALA A 1 134 ? -3.988 8.641 18.469 1 64 134 ALA A CA 1
ATOM 1006 C C . ALA A 1 134 ? -2.855 9.602 18.141 1 64 134 ALA A C 1
ATOM 1008 O O . ALA A 1 134 ? -3.098 10.719 17.672 1 64 134 ALA A O 1
ATOM 1009 N N . GLU A 1 135 ? -1.636 9.172 18.609 1 85.06 135 GLU A N 1
ATOM 1010 C CA . GLU A 1 135 ? -0.515 9.992 18.156 1 85.06 135 GLU A CA 1
ATOM 1011 C C . GLU A 1 135 ? -0.029 9.547 16.781 1 85.06 135 GLU A C 1
ATOM 1013 O O . GLU A 1 135 ? 0.059 8.344 16.516 1 85.06 135 GLU A O 1
ATOM 1018 N N . ALA A 1 136 ? 0.113 10.547 15.961 1 93.44 136 ALA A N 1
ATOM 1019 C CA . ALA A 1 136 ? 0.54 10.266 14.594 1 93.44 136 ALA A CA 1
ATOM 1020 C C . ALA A 1 136 ? 1.678 11.188 14.164 1 93.44 136 ALA A C 1
ATOM 1022 O O . ALA A 1 136 ? 1.903 12.227 14.789 1 93.44 136 ALA A O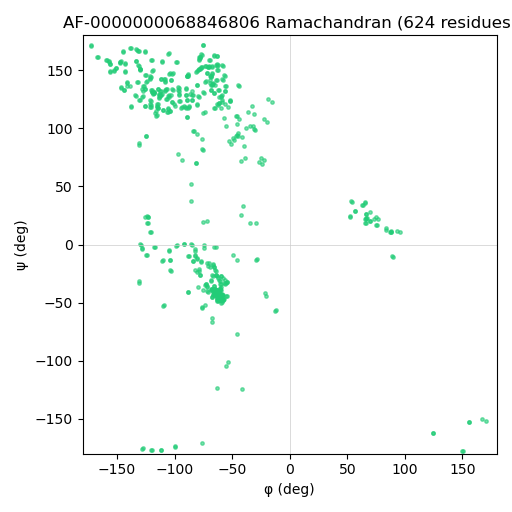 1
ATOM 1023 N N . GLU A 1 137 ? 2.439 10.672 13.219 1 95.38 137 GLU A N 1
ATOM 1024 C CA . GLU A 1 137 ? 3.604 11.406 12.734 1 95.38 137 GLU A CA 1
ATOM 1025 C C . GLU A 1 137 ? 3.65 11.422 11.211 1 95.38 137 GLU A C 1
ATOM 1027 O O . GLU A 1 137 ? 3.277 10.445 10.562 1 95.38 137 GLU A O 1
ATOM 1032 N N . PHE A 1 138 ? 4.02 12.578 10.688 1 96.88 138 PHE A N 1
ATOM 1033 C CA . PHE A 1 138 ? 4.445 12.656 9.297 1 96.88 138 PHE A CA 1
ATOM 1034 C C . PHE A 1 138 ? 5.938 12.367 9.164 1 96.88 138 PHE A C 1
ATOM 1036 O O . PHE A 1 138 ? 6.77 13.125 9.664 1 96.88 138 PHE A O 1
ATOM 1043 N N . VAL A 1 139 ? 6.25 11.312 8.43 1 97 139 VAL A N 1
ATOM 1044 C CA . VAL A 1 139 ? 7.645 10.883 8.359 1 97 139 VAL A CA 1
ATOM 1045 C C . VAL A 1 139 ? 8.227 11.234 6.992 1 97 139 VAL A C 1
ATOM 1047 O O . VAL A 1 139 ? 7.664 10.867 5.961 1 97 139 VAL A O 1
ATOM 1050 N N . TYR A 1 140 ? 9.32 11.953 7.07 1 97.75 140 TYR A N 1
ATOM 1051 C CA . TYR A 1 140 ? 10.102 12.305 5.895 1 97.75 140 TYR A CA 1
ATOM 1052 C C . TYR A 1 140 ? 11.438 11.578 5.895 1 97.75 140 TYR A C 1
ATOM 1054 O O . TYR A 1 140 ? 11.93 11.164 6.945 1 97.75 140 TYR A O 1
ATOM 1062 N N . TYR A 1 141 ? 12.062 11.422 4.727 1 97.62 141 TYR A N 1
ATOM 1063 C CA . TYR A 1 141 ? 13.391 10.828 4.73 1 97.62 141 TYR A CA 1
ATOM 1064 C C . TYR A 1 141 ? 14.25 11.398 3.609 1 97.62 141 TYR A C 1
ATOM 1066 O O . TYR A 1 141 ? 13.727 11.977 2.65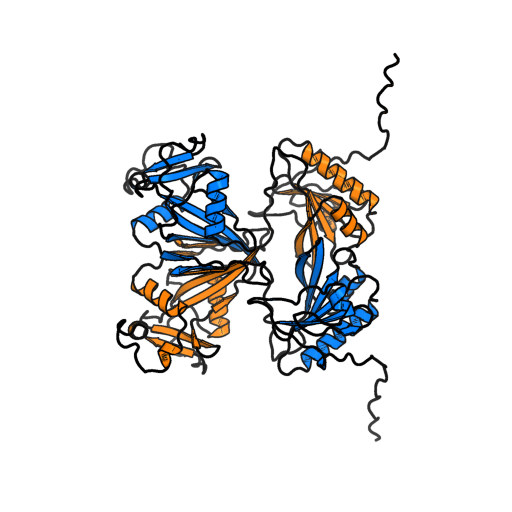4 1 97.62 141 TYR A O 1
ATOM 1074 N N . ARG A 1 142 ? 15.5 11.328 3.771 1 98.19 142 ARG A N 1
ATOM 1075 C CA . ARG A 1 142 ? 16.516 11.648 2.773 1 98.19 142 ARG A CA 1
ATOM 1076 C C . ARG A 1 142 ? 17.719 10.719 2.889 1 98.19 142 ARG A C 1
ATOM 1078 O O . ARG A 1 142 ? 18.156 10.398 3.996 1 98.19 142 ARG A O 1
ATOM 1085 N N . TRP A 1 143 ? 18.094 10.234 1.712 1 98.12 143 TRP A N 1
ATOM 1086 C CA . TRP A 1 143 ? 19.328 9.461 1.652 1 98.12 143 TRP A CA 1
ATOM 1087 C C . TRP A 1 143 ? 20.547 10.375 1.614 1 98.12 143 TRP A C 1
ATOM 1089 O O . TRP A 1 143 ? 20.531 11.414 0.948 1 98.12 143 TRP A O 1
ATOM 1099 N N . PRO A 1 144 ? 21.609 10.062 2.359 1 97.81 144 PRO A N 1
ATOM 1100 C CA . PRO A 1 144 ? 22.797 10.914 2.344 1 97.81 144 PRO A CA 1
ATOM 1101 C C . PRO A 1 144 ? 23.5 10.914 0.989 1 97.81 144 PRO A C 1
ATOM 1103 O O . PRO A 1 144 ? 23.266 10.039 0.162 1 97.81 144 PRO A O 1
ATOM 1106 N N . ASP A 1 145 ? 24.359 11.898 0.755 1 95.5 145 ASP A N 1
ATOM 1107 C CA . ASP A 1 145 ? 25.078 12.023 -0.503 1 95.5 145 ASP A CA 1
ATOM 1108 C C . ASP A 1 145 ? 26.219 11.008 -0.576 1 95.5 145 ASP A C 1
ATOM 1110 O O . ASP A 1 145 ? 27.375 11.336 -0.242 1 95.5 145 ASP A O 1
ATOM 1114 N N . ARG A 1 146 ? 25.938 9.867 -0.913 1 95.56 146 ARG A N 1
ATOM 1115 C CA . ARG A 1 146 ? 26.891 8.758 -1.076 1 95.56 146 ARG A CA 1
ATOM 1116 C C . ARG A 1 146 ? 26.672 8.055 -2.412 1 95.56 146 ARG A C 1
ATOM 1118 O O . ARG A 1 146 ? 25.984 7.035 -2.479 1 95.56 146 ARG A O 1
ATOM 1125 N N . PRO A 1 147 ? 27.312 8.539 -3.467 1 91.81 147 PRO A N 1
ATOM 1126 C CA . PRO A 1 147 ? 27.109 7.977 -4.805 1 91.81 147 PRO A CA 1
ATOM 1127 C C . PRO A 1 147 ? 27.469 6.496 -4.887 1 91.81 147 PRO A C 1
ATOM 1129 O O . PRO A 1 147 ? 26.938 5.773 -5.738 1 91.81 147 PRO A O 1
ATOM 1132 N N . ASP A 1 148 ? 28.375 6.051 -4.043 1 92.69 148 ASP A N 1
ATOM 1133 C CA . ASP A 1 148 ? 28.812 4.66 -4.043 1 92.69 148 ASP A CA 1
ATOM 1134 C C . ASP A 1 148 ? 27.781 3.752 -3.371 1 92.69 148 ASP A C 1
ATOM 1136 O O . ASP A 1 148 ? 27.875 2.527 -3.473 1 92.69 148 ASP A O 1
ATOM 1140 N N . TYR A 1 149 ? 26.844 4.359 -2.646 1 93.12 149 TYR A N 1
ATOM 1141 C CA . TYR A 1 149 ? 25.781 3.631 -1.983 1 93.12 149 TYR A CA 1
ATOM 1142 C C . TYR A 1 149 ? 24.406 4.172 -2.402 1 93.12 149 TYR A C 1
ATOM 1144 O O . TYR A 1 149 ? 23.875 5.086 -1.771 1 93.12 149 TYR A O 1
ATOM 1152 N N . PRO A 1 150 ? 23.875 3.557 -3.381 1 90.25 150 PRO A N 1
ATOM 1153 C CA . PRO A 1 150 ? 22.609 4.098 -3.885 1 90.25 150 PRO A CA 1
ATOM 1154 C C . PRO A 1 150 ? 21.469 3.957 -2.885 1 90.25 150 PRO A C 1
ATOM 1156 O O . PRO A 1 150 ? 21.484 3.059 -2.039 1 90.25 150 PRO A O 1
ATOM 1159 N N . ASP A 1 151 ? 20.469 4.867 -2.986 1 93.12 151 ASP A N 1
ATOM 1160 C CA . ASP A 1 151 ? 19.266 4.852 -2.17 1 93.12 151 ASP A CA 1
ATOM 1161 C C . ASP A 1 151 ? 18.406 3.621 -2.475 1 93.12 151 ASP A C 1
ATOM 1163 O O . ASP A 1 151 ? 17.891 3.477 -3.586 1 93.12 151 ASP A O 1
ATOM 1167 N N . LYS A 1 152 ? 18.219 2.768 -1.475 1 86 152 LYS A N 1
ATOM 1168 C CA . LYS A 1 152 ? 17.422 1.556 -1.643 1 86 152 LYS A CA 1
ATOM 1169 C C . LYS A 1 152 ? 16.281 1.505 -0.632 1 86 152 LYS A C 1
ATOM 1171 O O . LYS A 1 152 ? 15.75 0.432 -0.346 1 86 152 LYS A O 1
ATOM 1176 N N . VAL A 1 153 ? 15.984 2.727 -0.071 1 90.81 153 VAL A N 1
ATOM 1177 C CA . VAL A 1 153 ? 14.852 2.787 0.843 1 90.81 153 VAL A CA 1
ATOM 1178 C C . VAL A 1 153 ? 13.562 2.426 0.097 1 90.81 153 VAL A C 1
ATOM 1180 O O . VAL A 1 153 ? 13.219 3.062 -0.902 1 90.81 153 VAL A O 1
ATOM 1183 N N . PRO A 1 154 ? 12.906 1.406 0.557 1 86.62 154 PRO A N 1
ATOM 1184 C CA . PRO A 1 154 ? 11.664 1.053 -0.132 1 86.62 154 PRO A CA 1
ATOM 1185 C C . PRO A 1 154 ? 10.531 2.035 0.156 1 86.62 154 PRO A C 1
ATOM 1187 O O . PRO A 1 154 ? 10.531 2.695 1.199 1 86.62 154 PRO A O 1
ATOM 1190 N N . PRO A 1 155 ? 9.633 2.098 -0.804 1 88.56 155 PRO A N 1
ATOM 1191 C CA . PRO A 1 155 ? 8.414 2.828 -0.455 1 88.56 155 PRO A CA 1
ATOM 1192 C C . PRO A 1 155 ? 7.637 2.174 0.689 1 88.56 155 PRO A C 1
ATOM 1194 O O . PRO A 1 155 ? 7.848 0.994 0.984 1 88.56 155 PRO A O 1
ATOM 1197 N N . TYR A 1 156 ? 6.875 2.895 1.393 1 90.94 156 TYR A N 1
ATOM 1198 C CA . TYR A 1 156 ? 6.109 2.365 2.516 1 90.94 156 TYR A CA 1
ATOM 1199 C C . TYR A 1 156 ? 5.027 1.404 2.033 1 90.94 156 TYR A C 1
ATOM 1201 O O . TYR A 1 156 ? 5.09 0.203 2.307 1 90.94 156 TYR A O 1
ATOM 1209 N N . ALA A 1 157 ? 4.02 1.848 1.321 1 93.5 157 ALA A N 1
ATOM 1210 C CA . ALA A 1 157 ? 2.98 1.038 0.693 1 93.5 157 ALA A CA 1
ATOM 1211 C C . ALA A 1 157 ? 2.654 1.552 -0.706 1 93.5 157 ALA A C 1
ATOM 1213 O O . ALA A 1 157 ? 2.535 2.762 -0.917 1 93.5 157 ALA A O 1
ATOM 1214 N N . THR A 1 158 ? 2.518 0.55 -1.64 1 94.12 158 THR A N 1
ATOM 1215 C CA . THR A 1 158 ? 2.328 0.961 -3.025 1 94.12 158 THR A CA 1
ATOM 1216 C C . THR A 1 158 ? 1.11 0.268 -3.633 1 94.12 158 THR A C 1
ATOM 1218 O O . THR A 1 158 ? 0.755 0.522 -4.785 1 94.12 158 THR A O 1
ATOM 1221 N N . ALA A 1 159 ? 0.517 -0.583 -2.873 1 96.31 159 ALA A N 1
ATOM 1222 C CA . ALA A 1 159 ? -0.539 -1.394 -3.475 1 96.31 159 ALA A CA 1
ATOM 1223 C C . ALA A 1 159 ? -1.636 -1.707 -2.461 1 96.31 159 ALA A C 1
ATOM 1225 O O . ALA A 1 159 ? -1.429 -1.577 -1.252 1 96.31 159 ALA A O 1
ATOM 1226 N N . THR A 1 160 ? -2.781 -2.008 -3.012 1 96.06 160 THR A N 1
ATOM 1227 C CA . THR A 1 160 ? -3.842 -2.668 -2.258 1 96.06 160 THR A CA 1
ATOM 1228 C C . THR A 1 160 ? -3.959 -4.137 -2.658 1 96.06 160 THR A C 1
ATOM 1230 O O . THR A 1 160 ? -3.393 -4.555 -3.67 1 96.06 160 THR A O 1
ATOM 1233 N N . GLU A 1 161 ? -4.641 -4.863 -1.829 1 96.38 161 GLU A N 1
ATOM 1234 C CA . GLU A 1 161 ? -4.863 -6.277 -2.107 1 96.38 161 GLU A CA 1
ATOM 1235 C C . GLU A 1 161 ? -6.352 -6.621 -2.068 1 96.38 161 GLU A C 1
ATOM 1237 O O . GLU A 1 161 ? -7.086 -6.117 -1.219 1 96.38 161 GLU A O 1
ATOM 1242 N N . GLY A 1 162 ? -6.801 -7.352 -3.068 1 95.88 162 GLY A N 1
ATOM 1243 C CA . GLY A 1 162 ? -8.133 -7.938 -3.117 1 95.88 162 GLY A CA 1
ATOM 1244 C C . GLY A 1 162 ? -8.109 -9.453 -3.215 1 95.88 162 GLY A C 1
ATOM 1245 O O . GLY A 1 162 ? -7.117 -10.039 -3.645 1 95.88 162 GLY A O 1
ATOM 1246 N N . VAL A 1 163 ? -9.227 -9.992 -2.816 1 96.19 163 VAL A N 1
ATOM 1247 C CA . VAL A 1 163 ? -9.297 -11.453 -2.834 1 96.19 163 VAL A CA 1
ATOM 1248 C C . VAL A 1 163 ? -10.703 -11.898 -3.238 1 96.19 163 VAL A C 1
ATOM 1250 O O . VAL A 1 163 ? -11.68 -11.188 -3 1 96.19 163 VAL A O 1
ATOM 1253 N N . GLY A 1 164 ? -10.75 -13.023 -3.891 1 94.56 164 GLY A N 1
ATOM 1254 C CA . GLY A 1 164 ? -11.992 -13.711 -4.227 1 94.56 164 GLY A CA 1
ATOM 1255 C C . GLY A 1 164 ? -11.992 -15.18 -3.84 1 94.56 164 GLY A C 1
ATOM 1256 O O . GLY A 1 164 ? -10.938 -15.828 -3.85 1 94.56 164 GLY A O 1
ATOM 1257 N N . ALA A 1 165 ? -13.172 -15.688 -3.547 1 93.38 165 ALA A N 1
ATOM 1258 C CA . ALA A 1 165 ? -13.289 -17.062 -3.1 1 93.38 165 ALA A CA 1
ATOM 1259 C C . ALA A 1 165 ? -14.188 -17.875 -4.035 1 93.38 165 ALA A C 1
ATOM 1261 O O . ALA A 1 165 ? -15.352 -17.531 -4.238 1 93.38 165 ALA A O 1
ATOM 1262 N N . LEU A 1 166 ? -13.602 -18.875 -4.621 1 92.38 166 LEU A N 1
ATOM 1263 C CA . LEU A 1 166 ? -14.406 -19.953 -5.18 1 92.38 166 LEU A CA 1
ATOM 1264 C C . LEU A 1 166 ? -14.773 -20.969 -4.102 1 92.38 166 LEU A C 1
ATOM 1266 O O . LEU A 1 166 ? -13.992 -21.859 -3.795 1 92.38 166 LEU A O 1
ATOM 1270 N N . VAL A 1 167 ? -15.961 -20.828 -3.566 1 90.62 167 VAL A N 1
ATOM 1271 C CA . VAL A 1 167 ? -16.359 -21.656 -2.436 1 90.62 167 VAL A CA 1
ATOM 1272 C C . VAL A 1 167 ? -17.062 -22.922 -2.941 1 90.62 167 VAL A C 1
ATOM 1274 O O . VAL A 1 167 ? -18.125 -22.844 -3.566 1 90.62 167 VAL A O 1
ATOM 1277 N N . LEU A 1 168 ? -16.453 -24.016 -2.607 1 89.94 168 LEU A N 1
ATOM 1278 C CA . LEU A 1 168 ? -17 -25.328 -2.975 1 89.94 168 LEU A CA 1
ATOM 1279 C C . LEU A 1 168 ? -17.969 -25.828 -1.909 1 89.94 168 LEU A C 1
ATOM 1281 O O . LEU A 1 168 ? -17.766 -25.578 -0.717 1 89.94 168 LEU A O 1
ATOM 1285 N N . SER A 1 169 ? -18.969 -26.531 -2.404 1 86.12 169 SER A N 1
ATOM 1286 C CA . SER A 1 169 ? -19.828 -27.25 -1.479 1 86.12 169 SER A CA 1
ATOM 1287 C C . SER A 1 169 ? -19.062 -28.328 -0.718 1 86.12 169 SER A C 1
ATOM 1289 O O . SER A 1 169 ? -17.969 -28.719 -1.125 1 86.12 169 SER A O 1
ATOM 1291 N N . PRO A 1 170 ? -19.672 -28.766 0.399 1 86.12 170 PRO A N 1
ATOM 1292 C CA . PRO A 1 170 ? -18.984 -29.781 1.187 1 86.12 170 PRO A CA 1
ATOM 1293 C C . PRO A 1 170 ? -18.609 -31.016 0.359 1 86.12 170 PRO A C 1
ATOM 1295 O O . PRO A 1 170 ? -17.594 -31.641 0.615 1 86.12 170 PRO A O 1
ATOM 1298 N N . ASP A 1 171 ? -19.422 -31.328 -0.624 1 85.94 171 ASP A N 1
ATOM 1299 C CA . ASP A 1 171 ? -19.141 -32.469 -1.475 1 85.94 171 ASP A CA 1
ATOM 1300 C C . ASP A 1 171 ? -18.328 -32.062 -2.699 1 85.94 171 ASP A C 1
ATOM 1302 O O . ASP A 1 171 ? -18.078 -32.875 -3.582 1 85.94 171 ASP A O 1
ATOM 1306 N N . GLU A 1 172 ? -18 -30.75 -2.807 1 86 172 GLU A N 1
ATOM 1307 C CA . GLU A 1 172 ? -17.125 -30.156 -3.812 1 86 172 GLU A CA 1
ATOM 1308 C C . GLU A 1 172 ? -17.734 -30.266 -5.207 1 86 172 GLU A C 1
ATOM 1310 O O . GLU A 1 172 ? -17.016 -30.25 -6.207 1 86 172 GLU A O 1
ATOM 1315 N N . THR A 1 173 ? -19.109 -30.344 -5.328 1 82.19 173 THR A N 1
ATOM 1316 C CA . THR A 1 173 ? -19.766 -30.516 -6.617 1 82.19 173 THR A CA 1
ATOM 1317 C C . THR A 1 173 ? -20.391 -29.188 -7.078 1 82.19 173 THR A C 1
ATOM 1319 O O . THR A 1 173 ? -20.75 -29.047 -8.25 1 82.19 173 THR A O 1
ATOM 1322 N N . ARG A 1 174 ? -20.469 -28.266 -6.176 1 83.62 174 ARG A N 1
ATOM 1323 C CA . ARG A 1 174 ? -21.109 -26.984 -6.48 1 83.62 174 ARG A CA 1
ATOM 1324 C C . ARG A 1 174 ? -20.25 -25.812 -5.992 1 83.62 174 ARG A C 1
ATOM 1326 O O . ARG A 1 174 ? -19.406 -25.984 -5.117 1 83.62 174 ARG A O 1
ATOM 1333 N N . VAL A 1 175 ? -20.5 -24.609 -6.625 1 86.25 175 VAL A N 1
ATOM 1334 C CA . VAL A 1 175 ? -19.797 -23.406 -6.23 1 86.25 175 VAL A CA 1
ATOM 1335 C C . VAL A 1 175 ? -20.812 -22.344 -5.781 1 86.25 175 VAL A C 1
ATOM 1337 O O . VAL A 1 175 ? -21.891 -22.234 -6.348 1 86.25 175 VAL A O 1
ATOM 1340 N N . LEU A 1 176 ? -20.438 -21.562 -4.809 1 83.12 176 LEU A N 1
ATOM 1341 C CA . LEU A 1 176 ? -21.266 -20.484 -4.277 1 83.12 176 LEU A CA 1
ATOM 1342 C C . LEU A 1 176 ? -21.109 -19.219 -5.102 1 83.12 176 LEU A C 1
ATOM 1344 O O . LEU A 1 176 ? -19.984 -18.766 -5.352 1 83.12 176 LEU A O 1
ATOM 1348 N N . LEU A 1 177 ? -22.188 -18.688 -5.594 1 83.62 177 LEU A N 1
ATOM 1349 C CA . LEU A 1 177 ? -22.188 -17.438 -6.34 1 83.62 177 LEU A CA 1
ATOM 1350 C C . LEU A 1 177 ? -23.047 -16.391 -5.645 1 83.62 177 LEU A C 1
ATOM 1352 O O . LEU A 1 177 ? -24 -16.734 -4.945 1 83.62 177 LEU A O 1
ATOM 1356 N N . VAL A 1 178 ? -22.641 -15.148 -5.828 1 80 178 VAL A N 1
ATOM 1357 C CA . VAL A 1 178 ? -23.391 -14.016 -5.309 1 80 178 VAL A CA 1
ATOM 1358 C C . VAL A 1 178 ? -23.797 -13.094 -6.457 1 80 178 VAL A C 1
ATOM 1360 O O . VAL A 1 178 ? -23.047 -12.938 -7.43 1 80 178 VAL A O 1
ATOM 1363 N N . TRP A 1 179 ? -25.016 -12.531 -6.359 1 76.81 179 TRP A N 1
ATOM 1364 C CA . TRP A 1 179 ? -25.5 -11.578 -7.359 1 76.81 179 TRP A CA 1
ATOM 1365 C C . TRP A 1 179 ? -25.109 -10.148 -6.98 1 76.81 179 TRP A C 1
ATOM 1367 O O . TRP A 1 179 ? -25.562 -9.633 -5.953 1 76.81 179 TRP A O 1
ATOM 1377 N N . GLU A 1 180 ? -24.203 -9.625 -7.727 1 71.75 180 GLU A N 1
ATOM 1378 C CA . GLU A 1 180 ? -23.781 -8.242 -7.527 1 71.75 180 GLU A CA 1
ATOM 1379 C C . GLU A 1 180 ? -23.531 -7.539 -8.859 1 71.75 180 GLU A C 1
ATOM 1381 O O . GLU A 1 180 ? -23.016 -8.141 -9.797 1 71.75 180 GLU A O 1
ATOM 1386 N N . TYR A 1 181 ? -23.969 -6.25 -8.945 1 68.75 181 TYR A N 1
ATOM 1387 C CA . TYR A 1 181 ? -23.766 -5.375 -10.102 1 68.75 181 TYR A CA 1
ATOM 1388 C C . TYR A 1 181 ? -24.344 -6.004 -11.359 1 68.75 181 TYR A C 1
ATOM 1390 O O . TYR A 1 181 ? -23.734 -5.945 -12.43 1 68.75 181 TYR A O 1
ATOM 1398 N N . GLY A 1 182 ? -25.328 -6.785 -11.258 1 69.5 182 GLY A N 1
ATOM 1399 C CA . GLY A 1 182 ? -26.047 -7.316 -12.398 1 69.5 182 GLY A CA 1
ATOM 1400 C C . GLY A 1 182 ? -25.438 -8.594 -12.945 1 69.5 182 GLY A C 1
ATOM 1401 O O . GLY A 1 182 ? -25.734 -8.984 -14.078 1 69.5 182 GLY A O 1
ATOM 1402 N N . CYS A 1 183 ? -24.516 -9.148 -12.211 1 75.25 183 CYS A N 1
ATOM 1403 C CA . CYS A 1 183 ? -23.938 -10.414 -12.648 1 75.25 183 CYS A CA 1
ATOM 1404 C C . CYS A 1 183 ? -23.656 -11.328 -11.461 1 75.25 183 CYS A C 1
ATOM 1406 O O . CYS A 1 183 ? -23.641 -10.875 -10.312 1 75.25 183 CYS A O 1
ATOM 1408 N N . TRP A 1 184 ? -23.609 -12.641 -11.781 1 76.5 184 TRP A N 1
ATOM 1409 C CA . TRP A 1 184 ? -23.188 -13.625 -10.797 1 76.5 184 TRP A CA 1
ATOM 1410 C C . TRP A 1 184 ? -21.672 -13.656 -10.688 1 76.5 184 TRP A C 1
ATOM 1412 O O . TRP A 1 184 ? -20.969 -13.773 -11.695 1 76.5 184 TRP A O 1
ATOM 1422 N N . LYS A 1 185 ? -21.203 -13.523 -9.453 1 84.5 185 LYS A N 1
ATOM 1423 C CA . LYS A 1 185 ? -19.75 -13.516 -9.242 1 84.5 185 LYS A CA 1
ATOM 1424 C C . LYS A 1 185 ? -19.391 -14.195 -7.93 1 84.5 185 LYS A C 1
ATOM 1426 O O . LYS A 1 185 ? -20.266 -14.57 -7.152 1 84.5 185 LYS A O 1
ATOM 1431 N N . MET A 1 186 ? -18.156 -14.477 -7.801 1 89.38 186 MET A N 1
ATOM 1432 C CA . MET A 1 186 ? -17.656 -15.016 -6.539 1 89.38 186 MET A CA 1
ATOM 1433 C C . MET A 1 186 ? -17.641 -13.945 -5.457 1 89.38 186 MET A C 1
ATOM 1435 O O . MET A 1 186 ? -17.531 -12.758 -5.758 1 89.38 186 MET A O 1
ATOM 1439 N N . PRO A 1 187 ? -17.859 -14.352 -4.23 1 88.31 187 PRO A N 1
ATOM 1440 C CA . PRO A 1 187 ? -17.625 -13.375 -3.166 1 88.31 187 PRO A CA 1
ATOM 1441 C C . PRO A 1 187 ? -16.203 -12.805 -3.189 1 88.31 187 PRO A C 1
ATOM 1443 O O . PRO A 1 187 ? -15.242 -13.547 -3.4 1 88.31 187 PRO A O 1
ATOM 1446 N N . THR A 1 188 ? -16.078 -11.516 -3.1 1 92 188 THR A N 1
ATOM 1447 C CA . THR A 1 188 ? -14.781 -10.836 -3.121 1 92 188 THR A CA 1
ATOM 1448 C C . THR A 1 188 ? -14.68 -9.828 -1.984 1 92 188 THR A C 1
ATOM 1450 O O . THR A 1 188 ? -15.672 -9.555 -1.299 1 92 188 THR A O 1
ATOM 1453 N N . GLY A 1 189 ? -13.484 -9.352 -1.736 1 91.31 189 GLY A N 1
ATOM 1454 C CA . GLY A 1 189 ? -13.281 -8.312 -0.735 1 91.31 189 GLY A CA 1
ATOM 1455 C C . GLY A 1 189 ? -11.867 -7.773 -0.715 1 91.31 189 GLY A C 1
ATOM 1456 O O . GLY A 1 189 ? -10.977 -8.32 -1.381 1 91.31 189 GLY A O 1
ATOM 1457 N N . ALA A 1 190 ? -11.742 -6.73 0.056 1 93.69 190 ALA A N 1
ATOM 1458 C CA . ALA A 1 190 ? -10.43 -6.121 0.226 1 93.69 190 ALA A CA 1
ATOM 1459 C C . ALA A 1 190 ? -9.68 -6.754 1.395 1 93.69 190 ALA A C 1
ATOM 1461 O O . ALA A 1 190 ? -10.289 -7.195 2.369 1 93.69 190 ALA A O 1
ATOM 1462 N N . VAL A 1 191 ? -8.367 -6.855 1.225 1 95.56 191 VAL A N 1
ATOM 1463 C CA . VAL A 1 191 ? -7.504 -7.293 2.32 1 95.56 191 VAL A CA 1
ATOM 1464 C C . VAL A 1 191 ? -7.051 -6.082 3.133 1 95.56 191 VAL A C 1
ATOM 1466 O O . VAL A 1 191 ? -6.453 -5.152 2.59 1 95.56 191 VAL A O 1
ATOM 1469 N N . ASP A 1 192 ? -7.285 -6.07 4.434 1 93.31 192 ASP A N 1
ATOM 1470 C CA . ASP A 1 192 ? -6.91 -4.957 5.301 1 93.31 192 ASP A CA 1
ATOM 1471 C C . ASP A 1 192 ? -5.418 -4.988 5.621 1 93.31 192 ASP A C 1
ATOM 1473 O O . ASP A 1 192 ? -4.754 -6.004 5.414 1 93.31 192 ASP A O 1
ATOM 1477 N N . ALA A 1 193 ? -4.953 -3.818 6.07 1 92.38 193 ALA A N 1
ATOM 1478 C CA . ALA A 1 193 ? -3.586 -3.785 6.582 1 92.38 193 ALA A CA 1
ATOM 1479 C C . ALA A 1 193 ? -3.393 -4.809 7.699 1 92.38 193 ALA A C 1
ATOM 1481 O O . ALA A 1 193 ? -4.273 -4.988 8.547 1 92.38 193 ALA A O 1
ATOM 1482 N N . SER A 1 194 ? -2.293 -5.547 7.688 1 92.19 194 SER A N 1
ATOM 1483 C CA . SER A 1 194 ? -1.89 -6.512 8.703 1 92.19 194 SER A CA 1
ATOM 1484 C C . SER A 1 194 ? -2.791 -7.742 8.688 1 92.19 194 SER A C 1
ATOM 1486 O O . SER A 1 194 ? -2.904 -8.453 9.688 1 92.19 194 SER A O 1
ATOM 1488 N N . GLU A 1 195 ? -3.49 -7.977 7.578 1 94.25 195 GLU A N 1
ATOM 1489 C CA . GLU A 1 195 ? -4.398 -9.109 7.461 1 94.25 195 GLU A CA 1
ATOM 1490 C C . GLU A 1 195 ? -3.908 -10.109 6.414 1 94.25 195 GLU A C 1
ATOM 1492 O O . GLU A 1 195 ? -3.488 -9.719 5.324 1 94.25 195 GLU A O 1
ATOM 1497 N N . GLY A 1 196 ? -3.945 -11.367 6.789 1 94.81 196 GLY A N 1
ATOM 1498 C CA . GLY A 1 196 ? -3.666 -12.391 5.797 1 94.81 196 GLY A CA 1
ATOM 1499 C C . GLY A 1 196 ? -4.766 -12.539 4.762 1 94.81 196 GLY A C 1
ATOM 1500 O O . GLY A 1 196 ? -5.934 -12.25 5.047 1 94.81 196 GLY A O 1
ATOM 1501 N N . VAL A 1 197 ? -4.367 -13 3.586 1 95.56 197 VAL A N 1
ATOM 1502 C CA . VAL A 1 197 ? -5.316 -13.086 2.484 1 95.56 197 VAL A CA 1
ATOM 1503 C C . VAL A 1 197 ? -6.418 -14.094 2.826 1 95.56 197 VAL A C 1
ATOM 1505 O O . VAL A 1 197 ? -7.59 -13.859 2.527 1 95.56 197 VAL A O 1
ATOM 1508 N N . LEU A 1 198 ? -6.082 -15.211 3.414 1 95.88 198 LEU A N 1
ATOM 1509 C CA . LEU A 1 198 ? -7.09 -16.219 3.75 1 95.88 198 LEU A CA 1
ATOM 1510 C C . LEU A 1 1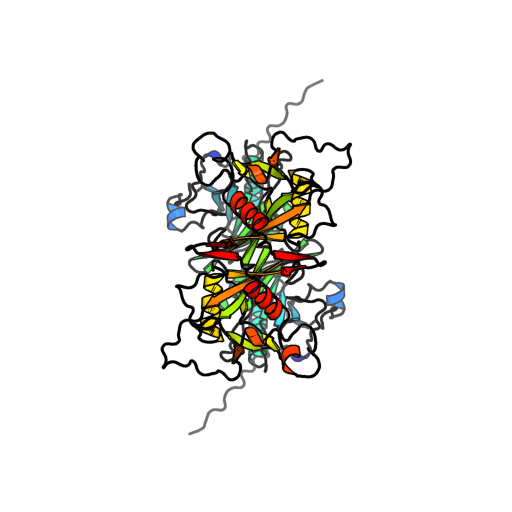98 ? -7.945 -15.75 4.926 1 95.88 198 LEU A C 1
ATOM 1512 O O . LEU A 1 198 ? -9.133 -16.062 4.992 1 95.88 198 LEU A O 1
ATOM 1516 N N . GLN A 1 199 ? -7.324 -15.016 5.848 1 94.62 199 GLN A N 1
ATOM 1517 C CA . GLN A 1 199 ? -8.094 -14.398 6.918 1 94.62 199 GLN A CA 1
ATOM 1518 C C . GLN A 1 199 ? -9.125 -13.422 6.363 1 94.62 199 GLN A C 1
ATOM 1520 O O . GLN A 1 199 ? -10.273 -13.406 6.809 1 94.62 199 GLN A O 1
ATOM 1525 N N . ALA A 1 200 ? -8.688 -12.641 5.445 1 94.94 200 ALA A N 1
ATOM 1526 C CA . ALA A 1 200 ? -9.594 -11.703 4.793 1 94.94 200 ALA A CA 1
ATOM 1527 C C . ALA A 1 200 ? -10.75 -12.438 4.121 1 94.94 200 ALA A C 1
ATOM 1529 O O . ALA A 1 200 ? -11.906 -12.016 4.238 1 94.94 200 ALA A O 1
ATOM 1530 N N . LEU A 1 201 ? -10.438 -13.539 3.445 1 94.25 201 LEU A N 1
ATOM 1531 C CA . LEU A 1 201 ? -11.461 -14.305 2.744 1 94.25 201 LEU A CA 1
ATOM 1532 C C . LEU A 1 201 ? -12.5 -14.852 3.723 1 94.25 201 LEU A C 1
ATOM 1534 O O . LEU A 1 201 ? -13.703 -14.75 3.48 1 94.25 201 LEU A O 1
ATOM 1538 N N . ARG A 1 202 ? -12.016 -15.375 4.766 1 93.56 202 ARG A N 1
ATOM 1539 C CA . ARG A 1 202 ? -12.922 -15.914 5.77 1 93.56 202 ARG A CA 1
ATOM 1540 C C . ARG A 1 202 ? -13.805 -14.82 6.359 1 93.56 202 ARG A C 1
ATOM 1542 O O . ARG A 1 202 ? -15.008 -15.023 6.559 1 93.56 202 ARG A O 1
ATOM 1549 N N . ARG A 1 203 ? -13.203 -13.672 6.656 1 92.69 203 ARG A N 1
ATOM 1550 C CA . ARG A 1 203 ? -13.969 -12.539 7.176 1 92.69 203 ARG A CA 1
ATOM 1551 C C . ARG A 1 203 ? -15.031 -12.086 6.184 1 92.69 203 ARG A C 1
ATOM 1553 O O . ARG A 1 203 ? -16.203 -11.93 6.543 1 92.69 203 ARG A O 1
ATOM 1560 N N . GLU A 1 204 ? -14.648 -11.922 4.91 1 90.88 204 GLU A N 1
ATOM 1561 C CA . GLU A 1 204 ? -15.57 -11.477 3.865 1 90.88 204 GLU A CA 1
ATOM 1562 C C . GLU A 1 204 ? -16.703 -12.469 3.668 1 90.88 204 GLU A C 1
ATOM 1564 O O . GLU A 1 204 ? -17.859 -12.07 3.451 1 90.88 204 GLU A O 1
ATOM 1569 N N . LEU A 1 205 ? -16.438 -13.789 3.684 1 88.44 205 LEU A N 1
ATOM 1570 C CA . LEU A 1 205 ? -17.453 -14.828 3.512 1 88.44 205 LEU A CA 1
ATOM 1571 C C . LEU A 1 205 ? -18.453 -14.797 4.652 1 88.44 205 LEU A C 1
ATOM 1573 O O . LEU A 1 205 ? -19.656 -14.945 4.43 1 88.44 205 LEU A O 1
ATOM 1577 N N . ARG A 1 206 ? -17.953 -14.555 5.828 1 87.31 206 ARG A N 1
ATOM 1578 C CA . ARG A 1 206 ? -18.844 -14.445 6.98 1 87.31 206 ARG A CA 1
ATOM 1579 C C . ARG A 1 206 ? -19.734 -13.211 6.879 1 87.31 206 ARG A C 1
ATOM 1581 O O . ARG A 1 206 ? -20.938 -13.281 7.117 1 87.31 206 ARG A O 1
ATOM 1588 N N . GLU A 1 207 ? -19.156 -12.094 6.527 1 83.75 207 GLU A N 1
ATOM 1589 C CA . GLU A 1 207 ? -19.859 -10.812 6.5 1 83.75 207 GLU A CA 1
ATOM 1590 C C . GLU A 1 207 ? -20.859 -10.758 5.348 1 83.75 207 GLU A C 1
ATOM 1592 O O . GLU A 1 207 ? -21.984 -10.281 5.516 1 83.75 207 GLU A O 1
ATOM 1597 N N . GLU A 1 208 ? -20.484 -11.281 4.172 1 81.56 208 GLU A N 1
ATOM 1598 C CA . GLU A 1 208 ? -21.297 -11.109 2.969 1 81.56 208 GLU A CA 1
ATOM 1599 C C . GLU A 1 208 ? -22.344 -12.227 2.846 1 81.56 208 GLU A C 1
ATOM 1601 O O . GLU A 1 208 ? -23.469 -11.977 2.42 1 81.56 208 GLU A O 1
ATOM 1606 N N . VAL A 1 209 ? -21.969 -13.508 3.16 1 79.62 209 VAL A N 1
ATOM 1607 C CA . VAL A 1 209 ? -22.859 -14.617 2.826 1 79.62 209 VAL A CA 1
ATOM 1608 C C . VAL A 1 209 ? -23.062 -15.5 4.055 1 79.62 209 VAL A C 1
ATOM 1610 O O . VAL A 1 209 ? -23.812 -16.469 4.004 1 79.62 209 VAL A O 1
ATOM 1613 N N . GLY A 1 210 ? -22.453 -15.18 5.18 1 81.62 210 GLY A N 1
ATOM 1614 C CA . GLY A 1 210 ? -22.625 -15.953 6.402 1 81.62 210 GLY A CA 1
ATOM 1615 C C . GLY A 1 210 ? -22.047 -17.359 6.297 1 81.62 210 GLY A C 1
ATOM 1616 O O . GLY A 1 210 ? -22.516 -18.266 6.973 1 81.62 210 GLY A O 1
ATOM 1617 N N . CYS A 1 211 ? -21.156 -17.562 5.41 1 82.75 211 CYS A N 1
ATOM 1618 C CA . CYS A 1 211 ? -20.562 -18.875 5.145 1 82.75 211 CYS A CA 1
ATOM 1619 C C . CYS A 1 211 ? -19.328 -19.109 6.004 1 82.75 211 CYS A C 1
ATOM 1621 O O . CYS A 1 211 ? -18.484 -18.219 6.129 1 82.75 211 CYS A O 1
ATOM 1623 N N . ARG A 1 212 ? -19.297 -20.328 6.586 1 87.5 212 ARG A N 1
ATOM 1624 C CA . ARG A 1 212 ? -18.094 -20.75 7.281 1 87.5 212 ARG A CA 1
ATOM 1625 C C . ARG A 1 212 ? -17.312 -21.781 6.449 1 87.5 212 ARG A C 1
ATOM 1627 O O . ARG A 1 212 ? -17.922 -22.609 5.766 1 87.5 212 ARG A O 1
ATOM 1634 N N . VAL A 1 213 ? -16.031 -21.719 6.582 1 90.06 213 VAL A N 1
ATOM 1635 C CA . VAL A 1 213 ? -15.172 -22.547 5.738 1 90.06 213 VAL A CA 1
ATOM 1636 C C . VAL A 1 213 ? -14.688 -23.766 6.527 1 90.06 213 VAL A C 1
ATOM 1638 O O . VAL A 1 213 ? -14.508 -23.688 7.742 1 90.06 213 VAL A O 1
ATOM 1641 N N . ASP A 1 214 ? -14.508 -24.828 5.816 1 91.25 214 ASP A N 1
ATOM 1642 C CA . ASP A 1 214 ? -13.961 -26.062 6.355 1 91.25 214 ASP A CA 1
ATOM 1643 C C . ASP A 1 214 ? -12.453 -25.953 6.574 1 91.25 214 ASP A C 1
ATOM 1645 O O . ASP A 1 214 ? -11.688 -25.906 5.613 1 91.25 214 ASP A O 1
ATOM 1649 N N . SER A 1 215 ? -12 -25.984 7.781 1 88.56 215 SER A N 1
ATOM 1650 C CA . SER A 1 215 ? -10.594 -25.812 8.125 1 88.56 215 SER A CA 1
ATOM 1651 C C . SER A 1 215 ? -9.766 -27.016 7.695 1 88.56 215 SER A C 1
ATOM 1653 O O . SER A 1 215 ? -8.539 -26.938 7.625 1 88.56 215 SER A O 1
ATOM 1655 N N . ASP A 1 216 ? -10.445 -28.109 7.41 1 91.19 216 ASP A N 1
ATOM 1656 C CA . ASP A 1 216 ? -9.734 -29.328 7.012 1 91.19 216 ASP A CA 1
ATOM 1657 C C . ASP A 1 216 ? -9.414 -29.312 5.52 1 91.19 216 ASP A C 1
ATOM 1659 O O . ASP A 1 216 ? -8.656 -30.156 5.035 1 91.19 216 ASP A O 1
ATOM 1663 N N . PHE A 1 217 ? -10.039 -28.438 4.832 1 92.06 217 PHE A N 1
ATOM 1664 C CA . PHE A 1 217 ? -9.766 -28.297 3.406 1 92.06 217 PHE A CA 1
ATOM 1665 C C . PHE A 1 217 ? -8.562 -27.375 3.18 1 92.06 217 PHE A C 1
ATOM 1667 O O . PHE A 1 217 ? -8.516 -26.266 3.717 1 92.06 217 PHE A O 1
ATOM 1674 N N . SER A 1 218 ? -7.582 -27.844 2.385 1 93.19 218 SER A N 1
ATOM 1675 C CA . SER A 1 218 ? -6.445 -27.016 2.014 1 93.19 218 SER A CA 1
ATOM 1676 C C . SER A 1 218 ? -6.801 -26.078 0.865 1 93.19 218 SER A C 1
ATOM 1678 O O . SER A 1 218 ? -7.125 -26.531 -0.234 1 93.19 218 SER A O 1
ATOM 1680 N N . PRO A 1 219 ? -6.688 -24.828 1.091 1 96.19 219 PRO A N 1
ATOM 1681 C CA . PRO A 1 219 ? -7.031 -23.875 0.023 1 96.19 219 PRO A CA 1
ATOM 1682 C C . PRO A 1 219 ? -6.141 -24.031 -1.208 1 96.19 219 PRO A C 1
ATOM 1684 O O . PRO A 1 219 ? -4.988 -24.453 -1.093 1 96.19 219 PRO A O 1
ATOM 1687 N N . LEU A 1 220 ? -6.699 -23.719 -2.354 1 96.94 220 LEU A N 1
ATOM 1688 C CA . LEU A 1 220 ? -5.965 -23.719 -3.615 1 96.94 220 LEU A CA 1
ATOM 1689 C C . LEU A 1 220 ? -5.949 -22.328 -4.234 1 96.94 220 LEU A C 1
ATOM 1691 O O . LEU A 1 220 ? -6.984 -21.656 -4.293 1 96.94 220 LEU A O 1
ATOM 1695 N N . TYR A 1 221 ? -4.762 -21.906 -4.605 1 97.62 221 TYR A N 1
ATOM 1696 C CA . TYR A 1 221 ? -4.672 -20.688 -5.414 1 97.62 221 TYR A CA 1
ATOM 1697 C C . TYR A 1 221 ? -5.094 -20.953 -6.852 1 97.62 221 TYR A C 1
ATOM 1699 O O . TYR A 1 221 ? -4.594 -21.891 -7.488 1 97.62 221 TYR A O 1
ATOM 1707 N N . LEU A 1 222 ? -5.98 -20.094 -7.387 1 96.56 222 LEU A N 1
ATOM 1708 C CA . LEU A 1 222 ? -6.57 -20.375 -8.688 1 96.56 222 LEU A CA 1
ATOM 1709 C C . LEU A 1 222 ? -6.195 -19.297 -9.703 1 96.56 222 LEU A C 1
ATOM 1711 O O . LEU A 1 222 ? -6.574 -19.391 -10.875 1 96.56 222 LEU A O 1
ATOM 1715 N N . GLY A 1 223 ? -5.488 -18.328 -9.289 1 95.94 223 GLY A N 1
ATOM 1716 C CA . GLY A 1 223 ? -5.117 -17.234 -10.172 1 95.94 223 GLY A CA 1
ATOM 1717 C C . GLY A 1 223 ? -5.531 -15.875 -9.641 1 95.94 223 GLY A C 1
ATOM 1718 O O . GLY A 1 223 ? -5.711 -15.703 -8.43 1 95.94 223 GLY A O 1
ATOM 1719 N N . GLY A 1 224 ? -5.547 -14.898 -10.555 1 94.81 224 GLY A N 1
ATOM 1720 C CA . GLY A 1 224 ? -5.852 -13.516 -10.227 1 94.81 224 GLY A CA 1
ATOM 1721 C C . GLY A 1 224 ? -5.266 -12.523 -11.211 1 94.81 224 GLY A C 1
ATOM 1722 O O . GLY A 1 224 ? -5.195 -12.797 -12.406 1 94.81 224 GLY A O 1
ATOM 1723 N N . TRP A 1 225 ? -5.031 -11.305 -10.633 1 95.06 225 TRP A N 1
ATOM 1724 C CA . TRP A 1 225 ? -4.414 -10.312 -11.5 1 95.06 225 TRP A CA 1
ATOM 1725 C C . TRP A 1 225 ? -3.678 -9.258 -10.68 1 95.06 225 TRP A C 1
ATOM 1727 O O . TRP A 1 225 ? -3.877 -9.156 -9.469 1 95.06 225 TRP A O 1
ATOM 1737 N N . GLN A 1 226 ? -2.75 -8.68 -11.32 1 95.19 226 GLN A N 1
ATOM 1738 C CA . GLN A 1 226 ? -2.09 -7.473 -10.844 1 95.19 226 GLN A CA 1
ATOM 1739 C C . GLN A 1 226 ? -2.352 -6.297 -11.781 1 95.19 226 GLN A C 1
ATOM 1741 O O . GLN A 1 226 ? -2.094 -6.383 -12.977 1 95.19 226 GLN A O 1
ATOM 1746 N N . ASN A 1 227 ? -2.979 -5.273 -11.227 1 94.75 227 ASN A N 1
ATOM 1747 C CA . ASN A 1 227 ? -3.246 -4.051 -11.977 1 94.75 227 ASN A CA 1
ATOM 1748 C C . ASN A 1 227 ? -2.326 -2.914 -11.547 1 94.75 227 ASN A C 1
ATOM 1750 O O . ASN A 1 227 ? -2.398 -2.453 -10.406 1 94.75 227 ASN A O 1
ATOM 1754 N N . ALA A 1 228 ? -1.553 -2.553 -12.578 1 92.69 228 ALA A N 1
ATOM 1755 C CA . ALA A 1 228 ? -0.781 -1.338 -12.328 1 92.69 228 ALA A CA 1
ATOM 1756 C C . ALA A 1 228 ? -1.676 -0.103 -12.359 1 92.69 228 ALA A C 1
ATOM 1758 O O . ALA A 1 228 ? -2.688 -0.081 -13.062 1 92.69 228 ALA A O 1
ATOM 1759 N N . ARG A 1 229 ? -1.561 0.884 -11.57 1 88.88 229 ARG A N 1
ATOM 1760 C CA . ARG A 1 229 ? -2.275 2.156 -11.594 1 88.88 229 ARG A CA 1
ATOM 1761 C C . ARG A 1 229 ? -3.764 1.953 -11.328 1 88.88 229 ARG A C 1
ATOM 1763 O O . ARG A 1 229 ? -4.605 2.506 -12.039 1 88.88 229 ARG A O 1
ATOM 1770 N N . ALA A 1 230 ? -4.059 1 -10.445 1 88.88 230 ALA A N 1
ATOM 1771 C CA . ALA A 1 230 ? -5.445 0.655 -10.148 1 88.88 230 ALA A CA 1
ATOM 1772 C C . ALA A 1 230 ? -6.199 1.854 -9.578 1 88.88 230 ALA A C 1
ATOM 1774 O O . ALA A 1 230 ? -7.352 2.1 -9.93 1 88.88 230 ALA A O 1
ATOM 1775 N N . PHE A 1 231 ? -5.496 2.619 -8.734 1 87 231 PHE A N 1
ATOM 1776 C CA . PHE A 1 231 ? -6.152 3.758 -8.102 1 87 231 PHE A CA 1
ATOM 1777 C C . PHE A 1 231 ? -5.344 5.031 -8.305 1 87 231 PHE A C 1
ATOM 1779 O O . PHE A 1 231 ? -4.145 5.066 -8.031 1 87 231 PHE A O 1
ATOM 1786 N N . ASP A 1 232 ? -6.031 6.043 -8.812 1 86.75 232 ASP A N 1
ATOM 1787 C CA . ASP A 1 232 ? -5.504 7.383 -9.039 1 86.75 232 ASP A CA 1
ATOM 1788 C C . ASP A 1 232 ? -4.203 7.328 -9.844 1 86.75 232 ASP A C 1
ATOM 1790 O O . ASP A 1 232 ? -3.311 8.156 -9.641 1 86.75 232 ASP A O 1
ATOM 1794 N N . GLU A 1 233 ? -4.027 6.273 -10.586 1 85.44 233 GLU A N 1
ATOM 1795 C CA . GLU A 1 233 ? -2.877 6.055 -11.461 1 85.44 233 GLU A CA 1
ATOM 1796 C C . GLU A 1 233 ? -1.592 5.902 -10.648 1 85.44 233 GLU A C 1
ATOM 1798 O O . GLU A 1 233 ? -0.493 6.07 -11.188 1 85.44 233 GLU A O 1
ATOM 1803 N N . ARG A 1 234 ? -1.766 5.598 -9.352 1 87.69 234 ARG A N 1
ATOM 1804 C CA . ARG A 1 234 ? -0.586 5.609 -8.492 1 87.69 234 ARG A CA 1
ATOM 1805 C C . ARG A 1 234 ? -0.5 4.336 -7.664 1 87.69 234 ARG A C 1
ATOM 1807 O O . ARG A 1 234 ? 0.594 3.889 -7.312 1 87.69 234 ARG A O 1
ATOM 1814 N N . VAL A 1 235 ? -1.604 3.82 -7.355 1 93.12 235 VAL A N 1
ATOM 1815 C CA . VAL A 1 235 ? -1.633 2.68 -6.445 1 93.12 235 VAL A CA 1
ATOM 1816 C C . VAL A 1 235 ? -1.928 1.402 -7.227 1 93.12 235 VAL A C 1
ATOM 1818 O O . VAL A 1 235 ? -2.885 1.35 -8.008 1 93.12 235 VAL A O 1
ATOM 1821 N N . ASN A 1 236 ? -1.092 0.398 -7.047 1 95.81 236 ASN A N 1
ATOM 1822 C CA . ASN A 1 236 ? -1.334 -0.908 -7.652 1 95.81 236 ASN A CA 1
ATOM 1823 C C . ASN A 1 236 ? -2.412 -1.682 -6.898 1 95.81 236 ASN A C 1
ATOM 1825 O O . ASN A 1 236 ? -2.824 -1.28 -5.809 1 95.81 236 ASN A O 1
ATOM 1829 N N . ASN A 1 237 ? -2.934 -2.697 -7.562 1 95.62 237 ASN A N 1
ATOM 1830 C CA . ASN A 1 237 ? -3.844 -3.648 -6.934 1 95.62 237 ASN A CA 1
ATOM 1831 C C . ASN A 1 237 ? -3.475 -5.09 -7.273 1 95.62 237 ASN A C 1
ATOM 1833 O O . ASN A 1 237 ? -3.221 -5.41 -8.438 1 95.62 237 ASN A O 1
ATOM 1837 N N . HIS A 1 238 ? -3.357 -5.844 -6.262 1 96.5 238 HIS A N 1
ATOM 1838 C CA . HIS A 1 238 ? -3.137 -7.277 -6.426 1 96.5 238 HIS A CA 1
ATOM 1839 C C . HIS A 1 238 ? -4.363 -8.078 -5.996 1 96.5 238 HIS A C 1
ATOM 1841 O O . HIS A 1 238 ? -4.75 -8.039 -4.824 1 96.5 238 HIS A O 1
ATOM 1847 N N . PHE A 1 239 ? -4.969 -8.781 -6.969 1 95.94 239 PHE A N 1
ATOM 1848 C CA . PHE A 1 239 ? -6.172 -9.562 -6.707 1 95.94 239 PHE A CA 1
ATOM 1849 C C . PHE A 1 239 ? -5.887 -11.055 -6.84 1 95.94 239 PHE A C 1
ATOM 1851 O O . PHE A 1 239 ? -5.324 -11.492 -7.844 1 95.94 239 PHE A O 1
ATOM 1858 N N . SER A 1 240 ? -6.25 -11.844 -5.82 1 96.88 240 SER A N 1
ATOM 1859 C CA . SER A 1 240 ? -6.012 -13.281 -5.805 1 96.88 240 SER A CA 1
ATOM 1860 C C . SER A 1 240 ? -7.309 -14.055 -5.594 1 96.88 240 SER A C 1
ATOM 1862 O O . SER A 1 240 ? -8.156 -13.648 -4.797 1 96.88 240 SER A O 1
ATOM 1864 N N . VAL A 1 241 ? -7.418 -15.164 -6.316 1 96.5 241 VAL A N 1
ATOM 1865 C CA . VAL A 1 241 ? -8.586 -16.031 -6.164 1 96.5 241 VAL A CA 1
ATOM 1866 C C . VAL A 1 241 ? -8.172 -17.359 -5.535 1 96.5 241 VAL A C 1
ATOM 1868 O O . VAL A 1 241 ? -7.199 -17.984 -5.973 1 96.5 241 VAL A O 1
ATOM 1871 N N . TYR A 1 242 ? -8.906 -17.781 -4.527 1 97.06 242 TYR A N 1
ATOM 1872 C CA . TYR A 1 242 ? -8.641 -19.047 -3.855 1 97.06 242 TYR A CA 1
ATOM 1873 C C . TYR A 1 242 ? -9.883 -19.922 -3.842 1 97.06 242 TYR A C 1
ATOM 1875 O O . TYR A 1 242 ? -11 -19.422 -3.717 1 97.06 242 TYR A O 1
ATOM 1883 N N . ALA A 1 243 ? -9.656 -21.219 -3.932 1 95.88 243 ALA A N 1
ATOM 1884 C CA . ALA A 1 243 ? -10.719 -22.188 -3.67 1 95.88 243 ALA A CA 1
ATOM 1885 C C . ALA A 1 243 ? -10.75 -22.578 -2.193 1 95.88 243 ALA A C 1
ATOM 1887 O O . ALA A 1 243 ? -9.719 -22.875 -1.596 1 95.88 243 ALA A O 1
ATOM 1888 N N . LEU A 1 244 ? -11.883 -22.469 -1.674 1 94.5 244 LEU A N 1
ATOM 1889 C CA . LEU A 1 244 ? -12.18 -22.938 -0.321 1 94.5 244 LEU A CA 1
ATOM 1890 C C . LEU A 1 244 ? -13.367 -23.891 -0.318 1 94.5 244 LEU A C 1
ATOM 1892 O O . LEU A 1 244 ? -14.078 -24 -1.318 1 94.5 244 LEU A O 1
ATOM 1896 N N . ARG A 1 245 ? -13.5 -24.547 0.794 1 92.75 245 ARG A N 1
ATOM 1897 C CA . ARG A 1 245 ? -14.633 -25.453 0.936 1 92.75 245 ARG A CA 1
ATOM 1898 C C . ARG A 1 245 ? -15.523 -25.031 2.104 1 92.75 245 ARG A C 1
ATOM 1900 O O . ARG A 1 245 ? -15.023 -24.719 3.189 1 92.75 245 ARG A O 1
ATOM 1907 N N . ALA A 1 246 ? -16.812 -24.969 1.792 1 88.81 246 ALA A N 1
ATOM 1908 C CA . ALA A 1 246 ? -17.781 -24.625 2.842 1 88.81 246 ALA A CA 1
ATOM 1909 C C . ALA A 1 246 ? -17.891 -25.766 3.859 1 88.81 246 ALA A C 1
ATOM 1911 O O . ALA A 1 246 ? -17.828 -26.938 3.5 1 88.81 246 ALA A O 1
ATOM 1912 N N . ARG A 1 247 ? -18.016 -25.312 5.066 1 84.94 247 ARG A N 1
ATOM 1913 C CA . ARG A 1 247 ? -18.312 -26.312 6.102 1 84.94 247 ARG A CA 1
ATOM 1914 C C . ARG A 1 247 ? -19.703 -26.891 5.926 1 84.94 247 ARG A C 1
ATOM 1916 O O . ARG A 1 247 ? -20.625 -26.203 5.488 1 84.94 247 ARG A O 1
ATOM 1923 N N . ALA A 1 248 ? -19.844 -28.188 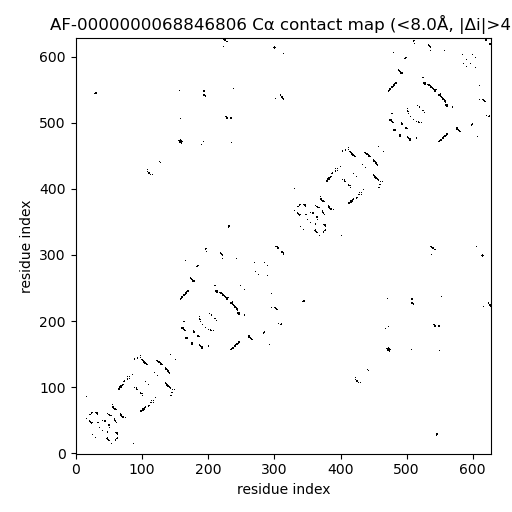6.086 1 70.38 248 ALA A N 1
ATOM 1924 C CA . ALA A 1 248 ? -21.141 -28.844 6.035 1 70.38 248 ALA A CA 1
ATOM 1925 C C . ALA A 1 248 ? -22.125 -28.172 6.988 1 70.38 248 ALA A C 1
ATOM 1927 O O . ALA A 1 248 ? -21.75 -27.719 8.07 1 70.38 248 ALA A O 1
ATOM 1928 N N . ALA A 1 249 ? -22.844 -27.141 6.473 1 56.53 249 ALA A N 1
ATOM 1929 C CA . ALA A 1 249 ? -23.828 -26.547 7.371 1 56.53 249 ALA A CA 1
ATOM 1930 C C . ALA A 1 249 ? -24.219 -27.531 8.469 1 56.53 249 ALA A C 1
ATOM 1932 O O . ALA A 1 249 ? -24.328 -28.734 8.227 1 56.53 249 ALA A O 1
ATOM 1933 N N . AL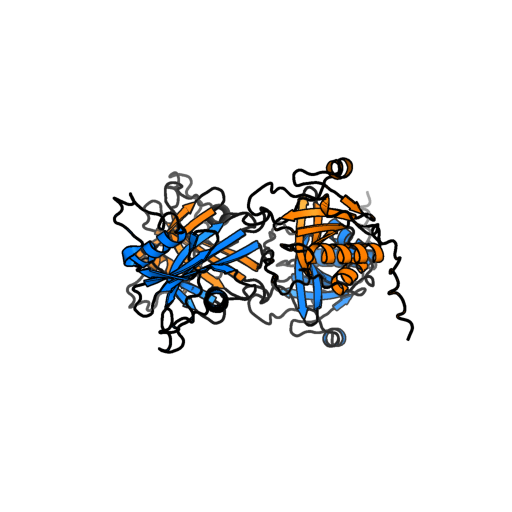A A 1 250 ? -23.844 -27.359 9.625 1 43.88 250 ALA A N 1
ATOM 1934 C CA . ALA A 1 250 ? -24.719 -28.094 10.539 1 43.88 250 ALA A CA 1
ATOM 1935 C C . ALA A 1 250 ? -26.141 -28.141 10.016 1 43.88 250 ALA A C 1
ATOM 1937 O O . ALA A 1 250 ? -26.594 -27.203 9.344 1 43.88 250 ALA A O 1
ATOM 1938 N N . ALA A 1 251 ? -26.828 -29.328 9.703 1 37.59 251 ALA A N 1
ATOM 1939 C CA . ALA A 1 251 ? -28.203 -29.547 9.273 1 37.59 251 ALA A CA 1
ATOM 1940 C C . ALA A 1 251 ? -29.047 -28.297 9.453 1 37.59 251 ALA A C 1
ATOM 1942 O O . ALA A 1 251 ? -29.938 -28.016 8.648 1 37.59 251 ALA A O 1
ATOM 1943 N N . GLY A 1 252 ? -29.141 -27.734 10.664 1 37.56 252 GLY A N 1
ATOM 1944 C CA . GLY A 1 252 ? -30.172 -26.797 11.062 1 37.56 252 GLY A CA 1
ATOM 1945 C C . GLY A 1 252 ? -29.922 -25.391 10.57 1 37.56 252 GLY A C 1
ATOM 1946 O O . GLY A 1 252 ? -30.75 -24.5 10.781 1 37.56 252 GLY A O 1
ATOM 1947 N N . ALA A 1 253 ? -28.703 -24.906 10.516 1 38.28 253 ALA A N 1
ATOM 1948 C CA . ALA A 1 253 ? -28.578 -23.469 10.273 1 38.28 253 ALA A CA 1
ATOM 1949 C C . ALA A 1 253 ? -28.594 -23.172 8.781 1 38.28 253 ALA A C 1
ATOM 1951 O O . ALA A 1 253 ? -27.594 -23.328 8.086 1 38.28 253 ALA A O 1
ATOM 1952 N N . ALA A 1 254 ? -29.562 -23.641 8.039 1 35.81 254 ALA A N 1
ATOM 1953 C CA . ALA A 1 254 ? -29.906 -23.172 6.699 1 35.81 254 ALA A CA 1
ATOM 1954 C C . ALA A 1 254 ? -29.453 -21.719 6.496 1 35.81 254 ALA A C 1
ATOM 1956 O O . ALA A 1 254 ? -29.938 -20.812 7.18 1 35.81 254 ALA A O 1
ATOM 1957 N N . SER A 1 255 ? -28.25 -21.453 6.336 1 41.28 255 SER A N 1
ATOM 1958 C CA . SER A 1 255 ? -27.953 -20.078 5.973 1 41.28 255 SER A CA 1
ATOM 1959 C C . SER A 1 255 ? -28.984 -19.516 5.008 1 41.28 255 SER A C 1
ATOM 1961 O O . SER A 1 255 ? -29.453 -20.219 4.105 1 41.28 255 SER A O 1
ATOM 1963 N N . GLN A 1 256 ? -29.891 -18.766 5.457 1 39.41 256 GLN A N 1
ATOM 1964 C CA . GLN A 1 256 ? -30.938 -18.094 4.699 1 39.41 256 GLN A CA 1
ATOM 1965 C C . GLN A 1 256 ? -30.469 -17.766 3.285 1 39.41 256 GLN A C 1
ATOM 1967 O O . GLN A 1 256 ? -29.375 -17.219 3.098 1 39.41 256 GLN A O 1
ATOM 1972 N N . PRO A 1 257 ? -30.875 -18.656 2.275 1 43.09 257 PRO A N 1
ATOM 1973 C CA . PRO A 1 257 ? -30.734 -18.125 0.916 1 43.09 257 PRO A CA 1
ATOM 1974 C C . PRO A 1 257 ? -30.812 -16.609 0.862 1 43.09 257 PRO A C 1
ATOM 1976 O O . PRO A 1 257 ? -31.75 -16.016 1.396 1 43.09 257 PRO A O 1
ATOM 1979 N N . ALA A 1 258 ? -29.938 -15.906 1.289 1 47.12 258 ALA A N 1
ATOM 1980 C CA . ALA A 1 258 ? -30.172 -14.5 0.978 1 47.12 258 ALA A CA 1
ATOM 1981 C C . ALA A 1 258 ? -30.438 -14.305 -0.513 1 47.12 258 ALA A C 1
ATOM 1983 O O . ALA A 1 258 ? -29.922 -15.055 -1.344 1 47.12 258 ALA A O 1
ATOM 1984 N N . ALA A 1 259 ? -31.578 -13.703 -0.851 1 50.31 259 ALA A N 1
ATOM 1985 C CA . ALA A 1 259 ? -32.125 -13.375 -2.166 1 50.31 259 ALA A CA 1
ATOM 1986 C C . ALA A 1 259 ? -31.016 -13.141 -3.182 1 50.31 259 ALA A C 1
ATOM 1988 O O . ALA A 1 259 ? -31.203 -13.344 -4.383 1 50.31 259 ALA A O 1
ATOM 1989 N N . ASN A 1 260 ? -29.812 -12.984 -2.783 1 58.19 260 ASN A N 1
ATOM 1990 C CA . ASN A 1 260 ? -28.812 -12.578 -3.762 1 58.19 260 ASN A CA 1
ATOM 1991 C C . ASN A 1 260 ? -27.641 -13.555 -3.801 1 58.19 260 ASN A C 1
ATOM 1993 O O . ASN A 1 260 ? -26.5 -13.148 -4.023 1 58.19 260 ASN A O 1
ATOM 1997 N N . ARG A 1 261 ? -28.094 -14.969 -3.287 1 57 261 ARG A N 1
ATOM 1998 C CA . ARG A 1 261 ? -27.047 -15.992 -3.357 1 57 261 ARG A CA 1
ATOM 1999 C C . ARG A 1 261 ? -27.547 -17.234 -4.09 1 57 261 ARG A C 1
ATOM 2001 O O . ARG A 1 261 ? -28.75 -17.516 -4.082 1 57 261 ARG A O 1
ATOM 2008 N N . MET A 1 262 ? -26.734 -17.812 -5.07 1 52.88 262 MET A N 1
ATOM 2009 C CA . MET A 1 262 ? -27.078 -19.047 -5.75 1 52.88 262 MET A CA 1
ATOM 2010 C C . MET A 1 262 ? -25.938 -20.047 -5.676 1 52.88 262 MET A C 1
ATOM 2012 O O . MET A 1 262 ? -24.766 -19.656 -5.602 1 52.88 262 MET A O 1
ATOM 2016 N N . LEU A 1 263 ? -26.281 -21.234 -5.406 1 48.19 263 LEU A N 1
ATOM 2017 C CA . LEU A 1 263 ? -25.328 -22.328 -5.582 1 48.19 263 LEU A CA 1
ATOM 2018 C C . LEU A 1 263 ? -25.422 -22.922 -6.984 1 48.19 263 LEU A C 1
ATOM 2020 O O . LEU A 1 263 ? -26.531 -23.203 -7.465 1 48.19 263 LEU A O 1
ATOM 2024 N N . LEU A 1 264 ? -24.328 -22.828 -7.754 1 56.44 264 LEU A N 1
ATOM 2025 C CA . LEU A 1 264 ? -24.297 -23.375 -9.102 1 56.44 264 LEU A CA 1
ATOM 2026 C C . LEU A 1 264 ? -23.438 -24.641 -9.156 1 56.44 264 LEU A C 1
ATOM 2028 O O . LEU A 1 264 ? -22.391 -24.703 -8.508 1 56.44 264 LEU A O 1
ATOM 2032 N N . ASP A 1 265 ? -24.016 -25.688 -9.844 1 51.44 265 ASP A N 1
ATOM 2033 C CA . ASP A 1 265 ? -23.25 -26.891 -10.078 1 51.44 265 ASP A CA 1
ATOM 2034 C C . ASP A 1 265 ? -21.969 -26.594 -10.875 1 51.44 265 ASP A C 1
ATOM 2036 O O . ASP A 1 265 ? -22.016 -25.922 -11.898 1 51.44 265 ASP A O 1
ATOM 2040 N N . VAL A 1 266 ? -20.844 -26.922 -10.422 1 54.72 266 VAL A N 1
ATOM 2041 C CA . VAL A 1 266 ? -19.547 -26.688 -11.047 1 54.72 266 VAL A CA 1
ATOM 2042 C C . VAL A 1 266 ? -19.531 -27.281 -12.453 1 54.72 266 VAL A C 1
ATOM 2044 O O . VAL A 1 266 ? -18.953 -26.719 -13.375 1 54.72 266 VAL A O 1
ATOM 2047 N N . ALA A 1 267 ? -20.078 -28.578 -12.586 1 48.12 267 ALA A N 1
ATOM 2048 C CA . ALA A 1 267 ? -20.141 -29.266 -13.867 1 48.12 267 ALA A CA 1
ATOM 2049 C C . ALA A 1 267 ? -20.953 -28.484 -14.883 1 48.12 267 ALA A C 1
ATOM 2051 O O . ALA A 1 267 ? -20.672 -28.516 -16.078 1 48.12 267 ALA A O 1
ATOM 2052 N N . GLY A 1 268 ? -21.953 -27.859 -14.531 1 45.5 268 GLY A N 1
ATOM 2053 C CA . GLY A 1 268 ? -22.859 -27.156 -15.414 1 45.5 268 GLY A CA 1
ATOM 2054 C C . GLY A 1 268 ? -22.359 -25.766 -15.789 1 45.5 268 GLY A C 1
ATOM 2055 O O . GLY A 1 268 ? -22.953 -25.094 -16.625 1 45.5 268 GLY A O 1
ATOM 2056 N N . LEU A 1 269 ? -21.547 -25.172 -15.094 1 46.91 269 LEU A N 1
ATOM 2057 C CA . LEU A 1 269 ? -21.062 -23.828 -15.383 1 46.91 269 LEU A CA 1
ATOM 2058 C C . LEU A 1 269 ? -20.297 -23.797 -16.703 1 46.91 269 LEU A C 1
ATOM 2060 O O . LEU A 1 269 ? -20.047 -22.734 -17.266 1 46.91 269 LEU A O 1
ATOM 2064 N N . PHE A 1 270 ? -19.594 -25.016 -17.25 1 40.59 270 PHE A N 1
ATOM 2065 C CA . PHE A 1 270 ? -18.969 -25 -18.562 1 40.59 270 PHE A CA 1
ATOM 2066 C C . PHE A 1 270 ? -19.906 -25.594 -19.625 1 40.59 270 PHE A C 1
ATOM 2068 O O . PHE A 1 270 ? -20.078 -26.812 -19.703 1 40.59 270 PHE A O 1
ATOM 2075 N N . PRO A 1 271 ? -20.875 -25.016 -20.156 1 37.25 271 PRO A N 1
ATOM 2076 C CA . PRO A 1 271 ? -21.422 -25.672 -21.344 1 37.25 271 PRO A CA 1
ATOM 2077 C C . PRO A 1 271 ? -20.344 -26.156 -22.312 1 37.25 271 PRO A C 1
ATOM 2079 O O . PRO A 1 271 ? -19.234 -25.609 -22.312 1 37.25 271 PRO A O 1
ATOM 2082 N N . GLU A 1 272 ? -20.297 -27.391 -22.984 1 33.28 272 GLU A N 1
ATOM 2083 C CA . GLU A 1 272 ? -19.562 -27.609 -24.219 1 33.28 272 GLU A CA 1
ATOM 2084 C C . GLU A 1 272 ? -19.25 -26.297 -24.938 1 33.28 272 GLU A C 1
ATOM 2086 O O . GLU A 1 272 ? -20.047 -25.359 -24.891 1 33.28 272 GLU A O 1
ATOM 2091 N N . ALA A 1 273 ? -17.906 -25.938 -25.312 1 34.16 273 ALA A N 1
ATOM 2092 C CA . ALA A 1 273 ? -17.516 -24.828 -26.188 1 34.16 273 ALA A CA 1
ATOM 2093 C C . ALA A 1 273 ? -18.672 -24.391 -27.078 1 34.16 273 ALA A C 1
ATOM 2095 O O . ALA A 1 273 ? -18.594 -23.375 -27.766 1 34.16 273 ALA A O 1
ATOM 2096 N N . ALA A 1 274 ? -19.438 -25.391 -27.703 1 31.23 274 ALA A N 1
ATOM 2097 C CA . ALA A 1 274 ? -20.391 -25.188 -28.797 1 31.23 274 ALA A CA 1
ATOM 2098 C C . ALA A 1 274 ? -21.438 -24.141 -28.406 1 31.23 274 ALA A C 1
ATOM 2100 O O . ALA A 1 274 ? -21.656 -23.188 -29.156 1 31.23 274 ALA A O 1
ATOM 2101 N N . GLU A 1 275 ? -22.688 -24.719 -28.094 1 31.38 275 GLU A N 1
ATOM 2102 C CA . GLU A 1 275 ? -23.969 -24.031 -28.156 1 31.38 275 GLU A CA 1
ATOM 2103 C C . GLU A 1 275 ? -24.109 -23.016 -27.031 1 31.38 275 GLU A C 1
ATOM 2105 O O . GLU A 1 275 ? -24.766 -23.312 -26.016 1 31.38 275 GLU A O 1
ATOM 2110 N N . LEU A 1 276 ? -23.109 -22.594 -26.453 1 36.03 276 LEU A N 1
ATOM 2111 C CA . LEU A 1 276 ? -23.5 -21.375 -25.75 1 36.03 276 LEU A CA 1
ATOM 2112 C C . LEU A 1 276 ? -24.406 -20.516 -26.625 1 36.03 276 LEU A C 1
ATOM 2114 O O . LEU A 1 276 ? -24.062 -19.391 -26.984 1 36.03 276 LEU A O 1
ATOM 2118 N N . SER A 1 277 ? -25.016 -21.047 -27.453 1 32.09 277 SER A N 1
ATOM 2119 C CA . SER A 1 277 ? -26.109 -20.391 -28.188 1 32.09 277 SER A CA 1
ATOM 2120 C C . SER A 1 277 ? -27.031 -19.641 -27.234 1 32.09 277 SER A C 1
ATOM 2122 O O . SER A 1 277 ? -27.594 -18.609 -27.594 1 32.09 277 SER A O 1
ATOM 2124 N N . GLY A 1 278 ? -27.953 -20.516 -26.5 1 29.84 278 GLY A N 1
ATOM 2125 C CA . GLY A 1 278 ? -29.172 -19.906 -26 1 29.84 278 GLY A CA 1
ATOM 2126 C C . GLY A 1 278 ? -28.922 -18.828 -24.969 1 29.84 278 GLY A C 1
ATOM 2127 O O . GLY A 1 278 ? -27.781 -18.391 -24.781 1 29.84 278 GLY A O 1
ATOM 2128 N N . ASP A 1 279 ? -29.656 -19.031 -23.484 1 31.83 279 ASP A N 1
ATOM 2129 C CA . ASP A 1 279 ? -30.25 -18.062 -22.578 1 31.83 279 ASP A CA 1
ATOM 2130 C C . ASP A 1 279 ? -29.188 -17.281 -21.812 1 31.83 279 ASP A C 1
ATOM 2132 O O . ASP A 1 279 ? -28.031 -17.719 -21.734 1 31.83 279 ASP A O 1
ATOM 2136 N N . GLU A 1 280 ? -29.672 -16.344 -20.625 1 37.25 280 GLU A N 1
ATOM 2137 C CA . GLU A 1 280 ? -29.578 -15.172 -19.75 1 37.25 280 GLU A CA 1
ATOM 2138 C C . GLU A 1 280 ? -28.453 -15.32 -18.734 1 37.25 280 GLU A C 1
ATOM 2140 O O . GLU A 1 280 ? -27.844 -14.336 -18.328 1 37.25 280 GLU A O 1
ATOM 2145 N N . LEU A 1 281 ? -28.219 -16.5 -18.281 1 40.84 281 LEU A N 1
ATOM 2146 C CA . LEU A 1 281 ? -27.375 -16.594 -17.094 1 40.84 281 LEU A CA 1
ATOM 2147 C C . LEU A 1 281 ? -25.906 -16.375 -17.438 1 40.84 281 LEU A C 1
ATOM 2149 O O . LEU A 1 281 ? -25.203 -15.68 -16.703 1 40.84 281 LEU A O 1
ATOM 2153 N N . VAL A 1 282 ? -25.297 -17.141 -18.406 1 44.41 282 VAL A N 1
ATOM 2154 C CA . VAL A 1 282 ? -23.859 -17.109 -18.656 1 44.41 282 VAL A CA 1
ATOM 2155 C C . VAL A 1 282 ? -23.422 -15.68 -18.969 1 44.41 282 VAL A C 1
ATOM 2157 O O . VAL A 1 282 ? -22.312 -15.273 -18.594 1 44.41 282 VAL A O 1
ATOM 2160 N N . THR A 1 283 ? -24.359 -15.008 -19.609 1 46.97 283 THR A N 1
ATOM 2161 C CA . THR A 1 283 ? -24.047 -13.617 -19.906 1 46.97 283 THR A CA 1
ATOM 2162 C C . THR A 1 283 ? -23.875 -12.805 -18.625 1 46.97 283 THR A C 1
ATOM 2164 O O . THR A 1 283 ? -23.359 -11.688 -18.672 1 46.97 283 THR A O 1
ATOM 2167 N N . GLN A 1 284 ? -24.141 -13.688 -17.484 1 54.25 284 GLN A N 1
ATOM 2168 C CA . GLN A 1 284 ? -24.172 -12.875 -16.266 1 54.25 284 GLN A CA 1
ATOM 2169 C C . GLN A 1 284 ? -23.109 -13.328 -15.273 1 54.25 284 GLN A C 1
ATOM 2171 O O . GLN A 1 284 ? -23.203 -13.039 -14.078 1 54.25 284 GLN A O 1
ATOM 2176 N N . VAL A 1 285 ? -22.156 -14.312 -15.938 1 58.38 285 VAL A N 1
ATOM 2177 C CA . VAL A 1 285 ? -21.125 -14.766 -15.008 1 58.38 285 VAL A CA 1
ATOM 2178 C C . VAL A 1 285 ? -19.812 -14.047 -15.305 1 58.38 285 VAL A C 1
ATOM 2180 O O . VAL A 1 285 ? -19.453 -13.859 -16.469 1 58.38 285 VAL A O 1
ATOM 2183 N N . SER A 1 286 ? -19.125 -13.719 -14.258 1 74.31 286 SER A N 1
ATOM 2184 C CA . SER A 1 286 ? -17.859 -13.008 -14.414 1 74.31 286 SER A CA 1
ATOM 2185 C C . SER A 1 286 ? -16.812 -13.898 -15.078 1 74.31 286 SER A C 1
ATOM 2187 O O . SER A 1 286 ? -16.734 -15.094 -14.812 1 74.31 286 SER A O 1
ATOM 2189 N N . THR A 1 287 ? -16.031 -13.43 -16 1 76.38 287 THR A N 1
ATOM 2190 C CA . THR A 1 287 ? -14.945 -14.125 -16.688 1 76.38 287 THR A CA 1
ATOM 2191 C C . THR A 1 287 ? -13.938 -14.688 -15.703 1 76.38 287 THR A C 1
ATOM 2193 O O . THR A 1 287 ? -13.391 -15.773 -15.906 1 76.38 287 THR A O 1
ATOM 2196 N N . THR A 1 288 ? -13.758 -14.055 -14.68 1 81.62 288 THR A N 1
ATOM 2197 C CA . THR A 1 288 ? -12.812 -14.5 -13.664 1 81.62 288 THR A CA 1
ATOM 2198 C C . THR A 1 288 ? -13.289 -15.797 -13.008 1 81.62 288 THR A C 1
ATOM 2200 O O . THR A 1 288 ? -12.484 -16.688 -12.742 1 81.62 288 THR A O 1
ATOM 2203 N N . LEU A 1 289 ? -14.539 -15.82 -12.789 1 83.19 289 LEU A N 1
ATOM 2204 C CA . LEU A 1 289 ? -15.102 -17.031 -12.219 1 83.19 289 LEU A CA 1
ATOM 2205 C C . LEU A 1 289 ? -14.891 -18.219 -13.141 1 83.19 289 LEU A C 1
ATOM 2207 O O . LEU A 1 289 ? -14.469 -19.297 -12.703 1 83.19 289 LEU A O 1
ATOM 2211 N N . LEU A 1 290 ? -15.133 -18.047 -14.375 1 82.44 290 LEU A N 1
ATOM 2212 C CA . LEU A 1 290 ? -14.992 -19.125 -15.352 1 82.44 290 LEU A CA 1
ATOM 2213 C C . LEU A 1 290 ? -13.547 -19.609 -15.414 1 82.44 290 LEU A C 1
ATOM 2215 O O . LEU A 1 290 ? -13.297 -20.812 -15.445 1 82.44 290 LEU A O 1
ATOM 2219 N N . HIS A 1 291 ? -12.633 -18.719 -15.375 1 85.75 291 HIS A N 1
ATOM 2220 C CA . HIS A 1 291 ? -11.219 -19.078 -15.406 1 85.75 291 HIS A CA 1
ATOM 2221 C C . HIS A 1 291 ? -10.82 -19.859 -14.148 1 85.75 291 HIS A C 1
ATOM 2223 O O . HIS A 1 291 ? -10.055 -20.812 -14.227 1 85.75 291 HIS A O 1
ATOM 2229 N N . SER A 1 292 ? -11.289 -19.422 -13.078 1 89.62 292 SER A N 1
ATOM 2230 C CA . SER A 1 292 ? -10.969 -20.078 -11.82 1 89.62 292 SER A CA 1
ATOM 2231 C C . SER A 1 292 ? -11.508 -21.5 -11.781 1 89.62 292 SER A C 1
ATOM 2233 O O . SER A 1 292 ? -10.844 -22.422 -11.289 1 89.62 292 SER A O 1
ATOM 2235 N N . VAL A 1 293 ? -12.695 -21.656 -12.281 1 86.94 293 VAL A N 1
ATOM 2236 C CA . VAL A 1 293 ? -13.297 -22.984 -12.336 1 86.94 293 VAL A CA 1
ATOM 2237 C C . VAL A 1 293 ? -12.477 -23.891 -13.266 1 86.94 293 VAL A C 1
ATOM 2239 O O . VAL A 1 293 ? -12.234 -25.062 -12.953 1 86.94 293 VAL A O 1
ATOM 2242 N N . GLU A 1 294 ? -12.125 -23.344 -14.336 1 86.62 294 GLU A N 1
ATOM 2243 C CA . GLU A 1 294 ? -11.297 -24.094 -15.273 1 86.62 294 GLU A CA 1
ATOM 2244 C C . GLU A 1 294 ? -9.984 -24.531 -14.617 1 86.62 294 GLU A C 1
ATOM 2246 O O . GLU A 1 294 ? -9.547 -25.672 -14.781 1 86.62 294 GLU A O 1
ATOM 2251 N N . THR A 1 295 ? -9.328 -23.641 -13.953 1 91.19 295 THR A N 1
ATOM 2252 C CA . THR A 1 295 ? -8.086 -23.938 -13.258 1 91.19 295 THR A CA 1
ATOM 2253 C C . THR A 1 295 ? -8.297 -25.047 -12.227 1 91.19 295 THR A C 1
ATOM 2255 O O . THR A 1 295 ? -7.488 -25.969 -12.125 1 91.19 295 THR A O 1
ATOM 2258 N N . LEU A 1 296 ? -9.352 -24.953 -11.516 1 90.81 296 LEU A N 1
ATOM 2259 C CA . LEU A 1 296 ? -9.688 -25.969 -10.516 1 90.81 296 LEU A CA 1
ATOM 2260 C C . LEU A 1 296 ? -9.906 -27.328 -11.164 1 90.81 296 LEU A C 1
ATOM 2262 O O . LEU A 1 296 ? -9.328 -28.328 -10.734 1 90.81 296 LEU A O 1
ATOM 2266 N N . GLN A 1 297 ? -10.688 -27.359 -12.195 1 88 297 GLN A N 1
ATOM 2267 C CA . GLN A 1 297 ? -11.078 -28.609 -12.836 1 88 297 GLN A CA 1
ATOM 2268 C C . GLN A 1 297 ? -9.891 -29.266 -13.539 1 88 297 GLN A C 1
ATOM 2270 O O . GLN A 1 297 ? -9.805 -30.5 -13.609 1 88 297 GLN A O 1
ATOM 2275 N N . SER A 1 298 ? -8.992 -28.5 -14.008 1 89.44 298 SER A N 1
ATOM 2276 C CA . SER A 1 298 ? -7.828 -29.016 -14.711 1 89.44 298 SER A CA 1
ATOM 2277 C C . SER A 1 298 ? -6.742 -29.469 -13.742 1 89.44 298 SER A C 1
ATOM 2279 O O . SER A 1 298 ? -5.688 -29.953 -14.156 1 89.44 298 SER A O 1
ATOM 2281 N N . GLY A 1 299 ? -6.93 -29.25 -12.484 1 90.31 299 GLY A N 1
ATOM 2282 C CA . GLY A 1 299 ? -5.973 -29.688 -11.477 1 90.31 299 GLY A CA 1
ATOM 2283 C C . GLY A 1 299 ? -4.742 -28.797 -11.406 1 90.31 299 GLY A C 1
ATOM 2284 O O . GLY A 1 299 ? -3.682 -29.234 -10.953 1 90.31 299 GLY A O 1
ATOM 2285 N N . ARG A 1 300 ? -4.844 -27.594 -11.859 1 92.12 300 ARG A N 1
ATOM 2286 C CA . ARG A 1 300 ? -3.686 -26.703 -11.938 1 92.12 300 ARG A CA 1
ATOM 2287 C C . ARG A 1 300 ? -3.637 -25.75 -10.742 1 92.12 300 ARG A C 1
ATOM 2289 O O . ARG A 1 300 ? -2.727 -24.938 -10.633 1 92.12 300 ARG A O 1
ATOM 2296 N N . GLY A 1 301 ? -4.605 -25.875 -9.883 1 95.19 301 GLY A N 1
ATOM 2297 C CA . GLY A 1 301 ? -4.551 -25.062 -8.672 1 95.19 301 GLY A CA 1
ATOM 2298 C C . GLY A 1 301 ? -3.299 -25.312 -7.852 1 95.19 301 GLY A C 1
ATOM 2299 O O . GLY A 1 301 ? -2.838 -26.453 -7.742 1 95.19 301 GLY A O 1
ATOM 2300 N N . LEU A 1 302 ? -2.779 -24.234 -7.285 1 95.88 302 LEU A N 1
ATOM 2301 C CA . LEU A 1 302 ? -1.579 -24.359 -6.465 1 95.88 302 LEU A CA 1
ATOM 2302 C C . LEU A 1 302 ? -1.939 -24.453 -4.988 1 95.88 302 LEU A C 1
ATOM 2304 O O . LEU A 1 302 ? -2.777 -23.688 -4.5 1 95.88 302 LEU A O 1
ATOM 2308 N N . ALA A 1 303 ? -1.322 -25.344 -4.316 1 94.38 303 ALA A N 1
ATOM 2309 C CA . ALA A 1 303 ? -1.596 -25.547 -2.896 1 94.38 303 ALA A CA 1
ATOM 2310 C C . ALA A 1 303 ? -1.107 -24.375 -2.062 1 94.38 303 ALA A C 1
ATOM 2312 O O . ALA A 1 303 ? -0.081 -23.766 -2.375 1 94.38 303 ALA A O 1
ATOM 2313 N N . CYS A 1 304 ? -1.894 -24.094 -1.011 1 94.44 304 CYS A N 1
ATOM 2314 C CA . CYS A 1 304 ? -1.539 -22.969 -0.141 1 94.44 304 CYS A CA 1
ATOM 2315 C C . CYS A 1 304 ? -1.308 -23.453 1.288 1 94.44 304 CYS A C 1
ATOM 2317 O O . CYS A 1 304 ? -2.055 -24.297 1.797 1 94.44 304 CYS A O 1
ATOM 2319 N N . GLY A 1 305 ? -0.209 -22.984 1.851 1 91.44 305 GLY A N 1
ATOM 2320 C CA . GLY A 1 305 ? 0.051 -23.156 3.27 1 91.44 305 GLY A CA 1
ATOM 2321 C C . GLY A 1 305 ? -0.08 -21.875 4.062 1 91.44 305 GLY A C 1
ATOM 2322 O O . GLY A 1 305 ? 0.413 -20.828 3.643 1 91.44 305 GLY A O 1
ATOM 2323 N N . GLU A 1 306 ? -0.81 -21.984 5.195 1 90.69 306 GLU A N 1
ATOM 2324 C CA . GLU A 1 306 ? -1.073 -20.781 5.988 1 90.69 306 GLU A CA 1
ATOM 2325 C C . GLU A 1 306 ? -0.345 -20.828 7.328 1 90.69 306 GLU A C 1
ATOM 2327 O O . GLU A 1 306 ? -0.337 -21.875 7.996 1 90.69 306 GLU A O 1
ATOM 2332 N N . THR A 1 307 ? 0.351 -19.781 7.59 1 87.25 307 THR A N 1
ATOM 2333 C CA . THR A 1 307 ? 0.861 -19.531 8.93 1 87.25 307 THR A CA 1
ATOM 2334 C C . THR A 1 307 ? 0.162 -18.328 9.555 1 87.25 307 THR A C 1
ATOM 2336 O O . THR A 1 307 ? -0.796 -17.797 8.992 1 87.25 307 THR A O 1
ATOM 2339 N N . ASP A 1 308 ? 0.592 -17.953 10.781 1 80.69 308 ASP A N 1
ATOM 2340 C CA . ASP A 1 308 ? -0.015 -16.828 11.469 1 80.69 308 ASP A CA 1
ATOM 2341 C C . ASP A 1 308 ? 0.235 -15.523 10.703 1 80.69 308 ASP A C 1
ATOM 2343 O O . ASP A 1 308 ? -0.56 -14.586 10.789 1 80.69 308 ASP A O 1
ATOM 2347 N N . ARG A 1 309 ? 1.285 -15.547 9.883 1 86 309 ARG A N 1
ATOM 2348 C CA . ARG A 1 309 ? 1.678 -14.266 9.312 1 86 309 ARG A CA 1
ATOM 2349 C C . ARG A 1 309 ? 1.705 -14.328 7.793 1 86 309 ARG A C 1
ATOM 2351 O O . ARG A 1 309 ? 1.827 -13.297 7.125 1 86 309 ARG A O 1
ATOM 2358 N N . ALA A 1 310 ? 1.545 -15.594 7.363 1 90.62 310 ALA A N 1
ATOM 2359 C CA . ALA A 1 310 ? 1.788 -15.648 5.926 1 90.62 310 ALA A CA 1
ATOM 2360 C C . ALA A 1 310 ? 0.978 -16.766 5.273 1 90.62 310 ALA A C 1
ATOM 2362 O O . ALA A 1 310 ? 0.595 -17.734 5.938 1 90.62 310 ALA A O 1
ATOM 2363 N N . VAL A 1 311 ? 0.67 -16.562 4.035 1 93.19 311 VAL A N 1
ATOM 2364 C CA . VAL A 1 311 ? 0.133 -17.594 3.152 1 93.19 311 VAL A CA 1
ATOM 2365 C C . VAL A 1 311 ? 1.128 -17.875 2.029 1 93.19 311 VAL A C 1
ATOM 2367 O O . VAL A 1 311 ? 1.49 -16.969 1.268 1 93.19 311 VAL A O 1
ATOM 2370 N N . HIS A 1 312 ? 1.537 -19.109 1.963 1 93.88 312 HIS A N 1
ATOM 2371 C CA . HIS A 1 312 ? 2.459 -19.531 0.918 1 93.88 312 HIS A CA 1
ATOM 2372 C C . HIS A 1 312 ? 1.727 -20.281 -0.193 1 93.88 312 HIS A C 1
ATOM 2374 O O . HIS A 1 312 ? 0.876 -21.125 0.079 1 93.88 312 HIS A O 1
ATOM 2380 N N . ILE A 1 313 ? 2.025 -19.922 -1.416 1 93.38 313 ILE A N 1
ATOM 2381 C CA . ILE A 1 313 ? 1.458 -20.547 -2.604 1 93.38 313 ILE A CA 1
ATOM 2382 C C . ILE A 1 313 ? 2.512 -21.422 -3.273 1 93.38 313 ILE A C 1
ATOM 2384 O O . ILE A 1 313 ? 3.523 -20.922 -3.768 1 93.38 313 ILE A O 1
ATOM 2388 N N . LYS A 1 314 ? 2.275 -22.766 -3.281 1 86.5 314 LYS A N 1
ATOM 2389 C CA . LYS A 1 314 ? 3.289 -23.703 -3.766 1 86.5 314 LYS A CA 1
ATOM 2390 C C . LYS A 1 314 ? 2.682 -24.719 -4.723 1 86.5 314 LYS A C 1
ATOM 2392 O O . LYS A 1 314 ? 1.503 -25.062 -4.605 1 86.5 314 LYS A O 1
ATOM 2397 N N . MET B 1 1 ? -51 27.266 29.141 1 28.23 1 MET B N 1
ATOM 2398 C CA . MET B 1 1 ? -49.625 26.75 29.141 1 28.23 1 MET B CA 1
ATOM 2399 C C . MET B 1 1 ? -48.938 27.047 27.797 1 28.23 1 MET B C 1
ATOM 2401 O O . MET B 1 1 ? -49.406 26.578 26.75 1 28.23 1 MET B O 1
ATOM 2405 N N . LEU B 1 2 ? -48.219 28.203 27.562 1 28 2 LEU B N 1
ATOM 2406 C CA . LEU B 1 2 ? -47.781 29 26.438 1 28 2 LEU B CA 1
ATOM 2407 C C . LEU B 1 2 ? -46.594 28.328 25.734 1 28 2 LEU B C 1
ATOM 2409 O O . LEU B 1 2 ? -45.562 28.047 26.375 1 28 2 LEU B O 1
ATOM 2413 N N . ARG B 1 3 ? -46.844 27.453 24.703 1 31.03 3 ARG B N 1
ATOM 2414 C CA . ARG B 1 3 ? -45.906 26.781 23.828 1 31.03 3 ARG B CA 1
ATOM 2415 C C . ARG B 1 3 ? -44.875 27.781 23.266 1 31.03 3 ARG B C 1
ATOM 2417 O O . ARG B 1 3 ? -45.25 28.734 22.578 1 31.03 3 ARG B O 1
ATOM 2424 N N . ARG B 1 4 ? -43.719 27.969 24 1 34.06 4 ARG B N 1
ATOM 2425 C CA . ARG B 1 4 ? -42.688 28.891 23.516 1 34.06 4 ARG B CA 1
ATOM 2426 C C . ARG B 1 4 ? -42.281 28.547 22.078 1 34.06 4 ARG B C 1
ATOM 2428 O O . ARG B 1 4 ? -42.062 27.375 21.75 1 34.06 4 ARG B O 1
ATOM 2435 N N . PRO B 1 5 ? -42.438 29.406 21.047 1 32.5 5 PRO B N 1
ATOM 2436 C CA . PRO B 1 5 ? -42.031 29.141 19.656 1 32.5 5 PRO B CA 1
ATOM 2437 C C . PRO B 1 5 ? -40.562 28.797 19.516 1 32.5 5 PRO B C 1
ATOM 2439 O O . PRO B 1 5 ? -39.75 29.25 20.328 1 32.5 5 PRO B O 1
ATOM 2442 N N . ALA B 1 6 ? -40.156 27.625 18.984 1 33.5 6 ALA B N 1
ATOM 2443 C CA . ALA B 1 6 ? -38.781 27.188 18.75 1 33.5 6 ALA B CA 1
ATOM 2444 C C . ALA B 1 6 ? -37.969 28.281 18.078 1 33.5 6 ALA B C 1
ATOM 2446 O O . ALA B 1 6 ? -38.406 28.859 17.078 1 33.5 6 ALA B O 1
ATOM 2447 N N . ALA B 1 7 ? -37 28.938 18.688 1 31 7 ALA B N 1
ATOM 2448 C CA . ALA B 1 7 ? -36.031 29.922 18.25 1 31 7 ALA B CA 1
ATOM 2449 C C . ALA B 1 7 ? -35.375 29.516 16.938 1 31 7 ALA B C 1
ATOM 2451 O O . ALA B 1 7 ? -34.906 28.375 16.781 1 31 7 ALA B O 1
ATOM 2452 N N . ALA B 1 8 ? -35.719 30.078 15.797 1 34.12 8 ALA B N 1
ATOM 2453 C CA . ALA B 1 8 ? -35 30.156 14.523 1 34.12 8 ALA B CA 1
ATOM 2454 C C . ALA B 1 8 ? -33.5 30.375 14.758 1 34.12 8 ALA B C 1
ATOM 2456 O O . ALA B 1 8 ? -33.094 31.406 15.312 1 34.12 8 ALA B O 1
ATOM 2457 N N . LEU B 1 9 ? -32.75 29.453 15.156 1 33.75 9 LEU B N 1
ATOM 2458 C CA . LEU B 1 9 ? -31.328 29.688 15.25 1 33.75 9 LEU B CA 1
ATOM 2459 C C . LEU B 1 9 ? -30.828 30.516 14.062 1 33.75 9 LEU B C 1
ATOM 2461 O O . LEU B 1 9 ? -30.984 30.109 12.914 1 33.75 9 LEU B O 1
ATOM 2465 N N . ALA B 1 10 ? -30.844 31.812 13.945 1 33.59 10 ALA B N 1
ATOM 2466 C CA . ALA B 1 10 ? -30.469 32.969 13.117 1 33.59 10 ALA B CA 1
ATOM 2467 C C . ALA B 1 10 ? -29.031 32.844 12.617 1 33.59 10 ALA B C 1
ATOM 2469 O O . ALA B 1 10 ? -28.453 33.844 12.164 1 33.59 10 ALA B O 1
ATOM 2470 N N . SER B 1 11 ? -28.141 31.906 13.156 1 36.78 11 SER B N 1
ATOM 2471 C CA . SER B 1 11 ? -26.797 32.188 12.695 1 36.78 11 SER B CA 1
ATOM 2472 C C . SER B 1 11 ? -26.719 32.188 11.172 1 36.78 11 SER B C 1
ATOM 2474 O O . SER B 1 11 ? -27.359 31.359 10.516 1 36.78 11 SER B O 1
ATOM 2476 N N . GLY B 1 12 ? -26.562 33.25 10.477 1 37.25 12 GLY B N 1
ATOM 2477 C CA . GLY B 1 12 ? -26.266 33.562 9.086 1 37.25 12 GLY B CA 1
ATOM 2478 C C . GLY B 1 12 ? -25.328 32.562 8.438 1 37.25 12 GLY B C 1
ATOM 2479 O O . GLY B 1 12 ? -24.234 32.906 8.008 1 37.25 12 GLY B O 1
ATOM 2480 N N . ALA B 1 13 ? -25.141 31.422 8.922 1 45.31 13 ALA B N 1
ATOM 2481 C CA . ALA B 1 13 ? -24.266 30.469 8.234 1 45.31 13 ALA B CA 1
ATOM 2482 C C . ALA B 1 13 ? -24.562 30.438 6.742 1 45.31 13 ALA B C 1
ATOM 2484 O O . ALA B 1 13 ? -25.688 30.172 6.332 1 45.31 13 ALA B O 1
ATOM 2485 N N . LEU B 1 14 ? -23.844 31.25 5.859 1 51.62 14 LEU B N 1
ATOM 2486 C CA . LEU B 1 14 ? -23.875 31.297 4.402 1 51.62 14 LEU B CA 1
ATOM 2487 C C . LEU B 1 14 ? -24.094 29.906 3.816 1 51.62 14 LEU B C 1
ATOM 2489 O O . LEU B 1 14 ? -23.391 28.953 4.168 1 51.62 14 LEU B O 1
ATOM 2493 N N . ALA B 1 15 ? -25.328 29.578 3.375 1 70 15 ALA B N 1
ATOM 2494 C CA . ALA B 1 15 ? -25.766 28.344 2.699 1 70 15 ALA B CA 1
ATOM 2495 C C . ALA B 1 15 ? -24.797 27.969 1.582 1 70 15 ALA B C 1
ATOM 2497 O O . ALA B 1 15 ? -24.562 28.75 0.658 1 70 15 ALA B O 1
ATOM 2498 N N . ILE B 1 16 ? -23.875 27.156 1.896 1 84.62 16 ILE B N 1
ATOM 2499 C CA . ILE B 1 16 ? -22.969 26.656 0.864 1 84.62 16 ILE B CA 1
ATOM 2500 C C . ILE B 1 16 ? -23.766 25.875 -0.184 1 84.62 16 ILE B C 1
ATOM 2502 O O . ILE B 1 16 ? -24.578 25.016 0.156 1 84.62 16 ILE B O 1
ATOM 2506 N N . ALA B 1 17 ? -23.719 26.25 -1.393 1 84.25 17 ALA B N 1
ATOM 2507 C CA . ALA B 1 17 ? -24.484 25.672 -2.494 1 84.25 17 ALA B CA 1
ATOM 2508 C C . ALA B 1 17 ? -23.812 24.391 -3.016 1 84.25 17 ALA B C 1
ATOM 2510 O O . ALA B 1 17 ? -23.406 24.344 -4.176 1 84.25 17 ALA B O 1
ATOM 2511 N N . PHE B 1 18 ? -23.844 23.375 -2.264 1 91.69 18 PHE B N 1
ATOM 2512 C CA . PHE B 1 18 ? -23.234 22.125 -2.666 1 91.69 18 PHE B CA 1
ATOM 2513 C C . PHE B 1 18 ? -23.922 21.547 -3.902 1 91.69 18 PHE B C 1
ATOM 2515 O O . PHE B 1 18 ? -23.312 20.812 -4.672 1 91.69 18 PHE B O 1
ATOM 2522 N N . ALA B 1 19 ? -25.156 21.875 -4.105 1 89.75 19 ALA B N 1
ATOM 2523 C CA . ALA B 1 19 ? -25.969 21.344 -5.191 1 89.75 19 ALA B CA 1
ATOM 2524 C C . ALA B 1 19 ? -25.438 21.797 -6.547 1 89.75 19 ALA B C 1
ATOM 2526 O O . ALA B 1 19 ? -25.719 21.172 -7.574 1 89.75 19 ALA B O 1
ATOM 2527 N N . ASP B 1 20 ? -24.641 22.844 -6.586 1 91.12 20 ASP B N 1
ATOM 2528 C CA . ASP B 1 20 ? -24.125 23.391 -7.828 1 91.12 20 ASP B CA 1
ATOM 2529 C C . ASP B 1 20 ? -22.891 22.594 -8.297 1 91.12 20 ASP B C 1
ATOM 2531 O O . ASP B 1 20 ? -22.406 22.812 -9.406 1 91.12 20 ASP B O 1
ATOM 2535 N N . LEU B 1 21 ? -22.438 21.75 -7.453 1 94.94 21 LEU B N 1
ATOM 2536 C CA . LEU B 1 21 ? -21.219 21 -7.781 1 94.94 21 LEU B CA 1
ATOM 2537 C C . LEU B 1 21 ? -21.562 19.703 -8.523 1 94.94 21 LEU B C 1
ATOM 2539 O O . LEU B 1 21 ? -22.625 19.109 -8.289 1 94.94 21 LEU B O 1
ATOM 2543 N N . ASP B 1 22 ? -20.672 19.359 -9.445 1 93.69 22 ASP B N 1
ATOM 2544 C CA . ASP B 1 22 ? -20.797 18.109 -10.203 1 93.69 22 ASP B CA 1
ATOM 2545 C C . ASP B 1 22 ? -19.438 17.422 -10.352 1 93.69 22 ASP B C 1
ATOM 2547 O O . ASP B 1 22 ? -18.406 17.969 -9.953 1 93.69 22 ASP B O 1
ATOM 2551 N N . PHE B 1 23 ? -19.562 16.188 -10.828 1 95.12 23 PHE B N 1
ATOM 2552 C CA . PHE B 1 23 ? -18.328 15.43 -11.031 1 95.12 23 PHE B CA 1
ATOM 2553 C C . PHE B 1 23 ? -18.453 14.5 -12.234 1 95.12 23 PHE B C 1
ATOM 2555 O O . PHE B 1 23 ? -19.484 13.844 -12.406 1 95.12 23 PHE B O 1
ATOM 2562 N N . LYS B 1 24 ? -17.344 14.586 -13 1 93 24 LYS B N 1
ATOM 2563 C CA . LYS B 1 24 ? -17.172 13.633 -14.086 1 93 24 LYS B CA 1
ATOM 2564 C C . LYS B 1 24 ? -15.789 12.992 -14.039 1 93 24 LYS B C 1
ATOM 2566 O O . LYS B 1 24 ? -14.773 13.695 -14.039 1 93 24 LYS B O 1
ATOM 2571 N N . SER B 1 25 ? -15.836 11.672 -14 1 91.38 25 SER B N 1
ATOM 2572 C CA . SER B 1 25 ? -14.562 10.961 -13.977 1 91.38 25 SER B CA 1
ATOM 2573 C C . SER B 1 25 ? -13.82 11.117 -15.297 1 91.38 25 SER B C 1
ATOM 2575 O O . SER B 1 25 ? -14.438 11.133 -16.359 1 91.38 25 SER B O 1
ATOM 2577 N N . THR B 1 26 ? -12.484 11.195 -15.148 1 89.06 26 THR B N 1
ATOM 2578 C CA . THR B 1 26 ? -11.688 11.367 -16.359 1 89.06 26 THR B CA 1
ATOM 2579 C C . THR B 1 26 ? -10.898 10.094 -16.656 1 89.06 26 THR B C 1
ATOM 2581 O O . THR B 1 26 ? -10.375 9.938 -17.766 1 89.06 26 THR B O 1
ATOM 2584 N N . PHE B 1 27 ? -10.797 9.164 -15.742 1 84.69 27 PHE B N 1
ATOM 2585 C CA . PHE B 1 27 ? -10.125 7.891 -15.977 1 84.69 27 PHE B CA 1
ATOM 2586 C C . PHE B 1 27 ? -10.594 6.852 -14.961 1 84.69 27 PHE B C 1
ATOM 2588 O O . PHE B 1 27 ? -11.102 7.199 -13.891 1 84.69 27 PHE B O 1
ATOM 2595 N N . ARG B 1 28 ? -10.398 5.637 -15.336 1 83.5 28 ARG B N 1
ATOM 2596 C CA . ARG B 1 28 ? -10.82 4.527 -14.484 1 83.5 28 ARG B CA 1
ATOM 2597 C C . ARG B 1 28 ? -9.969 4.453 -13.219 1 83.5 28 ARG B C 1
ATOM 2599 O O . ARG B 1 28 ? -8.742 4.566 -13.289 1 83.5 28 ARG B O 1
ATOM 2606 N N . GLY B 1 29 ? -10.648 4.297 -12.078 1 86.69 29 GLY B N 1
ATOM 2607 C CA . GLY B 1 29 ? -9.93 4.141 -10.82 1 86.69 29 GLY B CA 1
ATOM 2608 C C . GLY B 1 29 ? -9.617 5.461 -10.148 1 86.69 29 GLY B C 1
ATOM 2609 O O . GLY B 1 29 ? -8.875 5.5 -9.164 1 86.69 29 GLY B O 1
ATOM 2610 N N . GLN B 1 30 ? -10.156 6.5 -10.594 1 88.44 30 GLN B N 1
ATOM 2611 C CA . GLN B 1 30 ? -9.914 7.816 -10.008 1 88.44 30 GLN B CA 1
ATOM 2612 C C . GLN B 1 30 ? -10.469 7.902 -8.586 1 88.44 30 GLN B C 1
ATOM 2614 O O . GLN B 1 30 ? -11.625 7.543 -8.344 1 88.44 30 GLN B O 1
ATOM 2619 N N . LEU B 1 31 ? -9.57 8.398 -7.625 1 88.81 31 LEU B N 1
ATOM 2620 C CA . LEU B 1 31 ? -9.977 8.461 -6.223 1 88.81 31 LEU B CA 1
ATOM 2621 C C . LEU B 1 31 ? -10.328 9.883 -5.82 1 88.81 31 LEU B C 1
ATOM 2623 O O . LEU B 1 31 ? -11.016 10.102 -4.82 1 88.81 31 LEU B O 1
ATOM 2627 N N . GLY B 1 32 ? -9.844 10.844 -6.504 1 90.5 32 GLY B N 1
ATOM 2628 C CA . GLY B 1 32 ? -10.109 12.242 -6.211 1 90.5 32 GLY B CA 1
ATOM 2629 C C . GLY B 1 32 ? -9.914 13.148 -7.414 1 90.5 32 GLY B C 1
ATOM 2630 O O . GLY B 1 32 ? -9.273 12.758 -8.391 1 90.5 32 GLY B O 1
ATOM 2631 N N . PRO B 1 33 ? -10.57 14.281 -7.336 1 92.19 33 PRO B N 1
ATOM 2632 C CA . PRO B 1 33 ? -10.297 15.25 -8.398 1 92.19 33 PRO B CA 1
ATOM 2633 C C . PRO B 1 33 ? -8.875 15.805 -8.344 1 92.19 33 PRO B C 1
ATOM 2635 O O . PRO B 1 33 ? -8.266 15.844 -7.27 1 92.19 33 PRO B O 1
ATOM 2638 N N . PRO B 1 34 ? -8.367 16.094 -9.492 1 86.38 34 PRO B N 1
ATOM 2639 C CA . PRO B 1 34 ? -7.035 16.703 -9.469 1 86.38 34 PRO B CA 1
ATOM 2640 C C . PRO B 1 34 ? -7.023 18.062 -8.781 1 86.38 34 PRO B C 1
ATOM 2642 O O . PRO B 1 34 ? -8.055 18.75 -8.727 1 86.38 34 PRO B O 1
ATOM 2645 N N . ARG B 1 35 ? -5.879 18.406 -8.273 1 88.75 35 ARG B N 1
ATOM 2646 C CA . ARG B 1 35 ? -5.73 19.75 -7.734 1 88.75 35 ARG B CA 1
ATOM 2647 C C . ARG B 1 35 ? -5.945 20.797 -8.82 1 88.75 35 ARG B C 1
ATOM 2649 O O . ARG B 1 35 ? -5.324 20.734 -9.883 1 88.75 35 ARG B O 1
ATOM 2656 N N . PRO B 1 36 ? -6.812 21.719 -8.562 1 91.06 36 PRO B N 1
ATOM 2657 C CA . PRO B 1 36 ? -7.047 22.734 -9.586 1 91.06 36 PRO B CA 1
ATOM 2658 C C . PRO B 1 36 ? -5.832 23.625 -9.812 1 91.06 36 PRO B C 1
ATOM 2660 O O . PRO B 1 36 ? -5.137 24 -8.867 1 91.06 36 PRO B O 1
ATOM 2663 N N . THR B 1 37 ? -5.598 23.906 -11.039 1 88.62 37 THR B N 1
ATOM 2664 C CA . THR B 1 37 ? -4.57 24.875 -11.398 1 88.62 37 THR B CA 1
ATOM 2665 C C . THR B 1 37 ? -5.051 26.297 -11.125 1 88.62 37 THR B C 1
ATOM 2667 O O . THR B 1 37 ? -6.23 26.516 -10.844 1 88.62 37 THR B O 1
ATOM 2670 N N . ALA B 1 38 ? -4.098 27.234 -11.258 1 88 38 ALA B N 1
ATOM 2671 C CA . ALA B 1 38 ? -4.473 28.641 -11.117 1 88 38 ALA B CA 1
ATOM 2672 C C . ALA B 1 38 ? -5.508 29.047 -12.164 1 88 38 ALA B C 1
ATOM 2674 O O . ALA B 1 38 ? -6.465 29.75 -11.852 1 88 38 ALA B O 1
ATOM 2675 N N . LYS B 1 39 ? -5.297 28.5 -13.328 1 92 39 LYS B N 1
ATOM 2676 C CA . LYS B 1 39 ? -6.223 28.781 -14.414 1 92 39 LYS B CA 1
ATOM 2677 C C . LYS B 1 39 ? -7.605 28.203 -14.125 1 92 39 LYS B C 1
ATOM 2679 O O . LYS B 1 39 ? -8.625 28.844 -14.391 1 92 39 LYS B O 1
ATOM 2684 N N . ALA B 1 40 ? -7.68 27.031 -13.539 1 92.75 40 ALA B N 1
ATOM 2685 C CA . ALA B 1 40 ? -8.945 26.391 -13.203 1 92.75 40 ALA B CA 1
ATOM 2686 C C . ALA B 1 40 ? -9.672 27.141 -12.102 1 92.75 40 ALA B C 1
ATOM 2688 O O . ALA B 1 40 ? -10.906 27.25 -12.117 1 92.75 40 ALA B O 1
ATOM 2689 N N . LEU B 1 41 ? -8.93 27.609 -11.188 1 91.75 41 LEU B N 1
ATOM 2690 C CA . LEU B 1 41 ? -9.508 28.375 -10.086 1 91.75 41 LEU B CA 1
ATOM 2691 C C . LEU B 1 41 ? -10.164 29.656 -10.586 1 91.75 41 LEU B C 1
ATOM 2693 O O . LEU B 1 41 ? -11.25 30.031 -10.141 1 91.75 41 LEU B O 1
ATOM 2697 N N . GLU B 1 42 ? -9.492 30.281 -11.539 1 93.12 42 GLU B N 1
ATOM 2698 C CA . GLU B 1 42 ? -10.031 31.484 -12.141 1 93.12 42 GLU B CA 1
ATOM 2699 C C . GLU B 1 42 ? -11.289 31.188 -12.953 1 93.12 42 GLU B C 1
ATOM 2701 O O . GLU B 1 42 ? -12.258 31.953 -12.898 1 93.12 42 GLU B O 1
ATOM 2706 N N . ALA B 1 43 ? -11.242 30.078 -13.609 1 94.31 43 ALA B N 1
ATOM 2707 C CA . ALA B 1 43 ? -12.359 29.688 -14.461 1 94.31 43 ALA B CA 1
ATOM 2708 C C . ALA B 1 43 ? -13.508 29.109 -13.641 1 94.31 43 ALA B C 1
ATOM 2710 O O . ALA B 1 43 ? -14.648 29.047 -14.109 1 94.31 43 ALA B O 1
ATOM 2711 N N . GLY B 1 44 ? -13.195 28.656 -12.445 1 94 44 GLY B N 1
ATOM 2712 C CA . GLY B 1 44 ? -14.195 28.062 -11.57 1 94 44 GLY B CA 1
ATOM 2713 C C . GLY B 1 44 ? -14.602 26.656 -11.992 1 94 44 GLY B C 1
ATOM 2714 O O . GLY B 1 44 ? -15.703 26.203 -11.664 1 94 44 GLY B O 1
ATOM 2715 N N . THR B 1 45 ? -13.75 26.078 -12.844 1 94.19 45 THR B N 1
ATOM 2716 C CA . THR B 1 45 ? -14.07 24.734 -13.328 1 94.19 45 THR B CA 1
ATOM 2717 C C . THR B 1 45 ? -12.805 23.969 -13.695 1 94.19 45 THR B C 1
ATOM 2719 O O . THR B 1 45 ? -11.773 24.578 -13.984 1 94.19 45 THR B O 1
ATOM 2722 N N . THR B 1 46 ? -12.906 22.656 -13.516 1 93.75 46 THR B N 1
ATOM 2723 C CA . THR B 1 46 ? -11.883 21.75 -14.016 1 93.75 46 THR B CA 1
ATOM 2724 C C . THR B 1 46 ? -12.477 20.766 -15.016 1 93.75 46 THR B C 1
ATOM 2726 O O . THR B 1 46 ? -13.664 20.859 -15.359 1 93.75 46 THR B O 1
ATOM 2729 N N . ALA B 1 47 ? -11.609 19.859 -15.461 1 91.56 47 ALA B N 1
ATOM 2730 C CA . ALA B 1 47 ? -12.086 18.828 -16.359 1 91.56 47 ALA B CA 1
ATOM 2731 C C . ALA B 1 47 ? -13.062 17.891 -15.656 1 91.56 47 ALA B C 1
ATOM 2733 O O . ALA B 1 47 ? -13.898 17.25 -16.297 1 91.56 47 ALA B O 1
ATOM 2734 N N . THR B 1 48 ? -13.008 17.953 -14.258 1 94.62 48 THR B N 1
ATOM 2735 C CA . THR B 1 48 ? -13.812 16.984 -13.531 1 94.62 48 THR B CA 1
ATOM 2736 C C . THR B 1 48 ? -15.062 17.641 -12.945 1 94.62 48 THR B C 1
ATOM 2738 O O . THR B 1 48 ? -15.914 16.969 -12.375 1 94.62 48 THR B O 1
ATOM 2741 N N . GLY B 1 49 ? -15.18 18.922 -13.062 1 95.19 49 GLY B N 1
ATOM 2742 C CA . GLY B 1 49 ? -16.391 19.547 -12.562 1 95.19 49 GLY B CA 1
ATOM 2743 C C . GLY B 1 49 ? -16.188 20.969 -12.086 1 95.19 49 GLY B C 1
ATOM 2744 O O . GLY B 1 49 ? -15.094 21.516 -12.203 1 95.19 49 GLY B O 1
ATOM 2745 N N . ARG B 1 50 ? -17.297 21.516 -11.586 1 95.69 50 ARG B N 1
ATOM 2746 C CA . ARG B 1 50 ? -17.328 22.906 -11.148 1 95.69 50 ARG B CA 1
ATOM 2747 C C . ARG B 1 50 ? -16.641 23.078 -9.797 1 95.69 50 ARG B C 1
ATOM 2749 O O . ARG B 1 50 ? -16.609 22.141 -8.992 1 95.69 50 ARG B O 1
ATOM 2756 N N . LEU B 1 51 ? -16.125 24.281 -9.594 1 95.94 51 LEU B N 1
ATOM 2757 C CA . LEU B 1 51 ? -15.484 24.656 -8.344 1 95.94 51 LEU B CA 1
ATOM 2758 C C . LEU B 1 51 ? -16.328 25.703 -7.602 1 95.94 51 LEU B C 1
ATOM 2760 O O . LEU B 1 51 ? -16.984 26.516 -8.227 1 95.94 51 LEU B O 1
ATOM 2764 N N . LEU B 1 52 ? -16.344 25.562 -6.309 1 94.31 52 LEU B N 1
ATOM 2765 C CA . LEU B 1 52 ? -16.938 26.578 -5.438 1 94.31 52 LEU B CA 1
ATOM 2766 C C . LEU B 1 52 ? -15.906 27.109 -4.445 1 94.31 52 LEU B C 1
ATOM 2768 O O . LEU B 1 52 ? -15.234 26.328 -3.77 1 94.31 52 LEU B O 1
ATOM 2772 N N . SER B 1 53 ? -15.703 28.406 -4.434 1 92.06 53 SER B N 1
ATOM 2773 C CA . SER B 1 53 ? -14.812 29.016 -3.465 1 92.06 53 SER B CA 1
ATOM 2774 C C . SER B 1 53 ? -15.578 29.547 -2.262 1 92.06 53 SER B C 1
ATOM 2776 O O . SER B 1 53 ? -16.562 30.281 -2.418 1 92.06 53 SER B O 1
ATOM 2778 N N . GLN B 1 54 ? -15.156 29.031 -1.096 1 89.62 54 GLN B N 1
ATOM 2779 C CA . GLN B 1 54 ? -15.805 29.438 0.147 1 89.62 54 GLN B CA 1
ATOM 2780 C C . GLN B 1 54 ? -14.781 29.672 1.252 1 89.62 54 GLN B C 1
ATOM 2782 O O . GLN B 1 54 ? -14.047 28.766 1.639 1 89.62 54 GLN B O 1
ATOM 2787 N N . GLU B 1 55 ? -14.711 30.906 1.785 1 88.31 55 GLU B N 1
ATOM 2788 C CA . GLU B 1 55 ? -13.859 31.234 2.924 1 88.31 55 GLU B CA 1
ATOM 2789 C C . GLU B 1 55 ? -12.414 30.812 2.666 1 88.31 55 GLU B C 1
ATOM 2791 O O . GLU B 1 55 ? -11.773 30.203 3.527 1 88.31 55 GLU B O 1
ATOM 2796 N N . GLY B 1 56 ? -11.953 30.969 1.419 1 88.44 56 GLY B N 1
ATOM 2797 C CA . GLY B 1 56 ? -10.57 30.688 1.091 1 88.44 56 GLY B CA 1
ATOM 2798 C C . GLY B 1 56 ? -10.336 29.234 0.698 1 88.44 56 GLY B C 1
ATOM 2799 O O . GLY B 1 56 ? -9.25 28.875 0.244 1 88.44 56 GLY B O 1
ATOM 2800 N N . ALA B 1 57 ? -11.328 28.422 0.898 1 94.81 57 ALA B N 1
ATOM 2801 C CA . ALA B 1 57 ? -11.234 27.016 0.515 1 94.81 57 ALA B CA 1
ATOM 2802 C C . ALA B 1 57 ? -11.906 26.781 -0.831 1 94.81 57 ALA B C 1
ATOM 2804 O O . ALA B 1 57 ? -12.727 27.578 -1.281 1 94.81 57 ALA B O 1
ATOM 2805 N N . VAL B 1 58 ? -11.477 25.734 -1.45 1 95.38 58 VAL B N 1
ATOM 2806 C CA . VAL B 1 58 ? -12.047 25.359 -2.736 1 95.38 58 VAL B CA 1
ATOM 2807 C C . VAL B 1 58 ? -12.797 24.031 -2.596 1 95.38 58 VAL B C 1
ATOM 2809 O O . VAL B 1 58 ? -12.242 23.047 -2.104 1 95.38 58 VAL B O 1
ATOM 2812 N N . LEU B 1 59 ? -14.023 24.016 -3 1 96.5 59 LEU B N 1
ATOM 2813 C CA . LEU B 1 59 ? -14.867 22.844 -2.902 1 96.5 59 LEU B CA 1
ATOM 2814 C C . LEU B 1 59 ? -15.125 22.234 -4.281 1 96.5 59 LEU B C 1
ATOM 2816 O O . LEU B 1 59 ? -15.328 22.969 -5.254 1 96.5 59 LEU B O 1
ATOM 2820 N N . GLN B 1 60 ? -15.156 20.922 -4.289 1 96.56 60 GLN B N 1
ATOM 2821 C CA . GLN B 1 60 ? -15.414 20.188 -5.523 1 96.56 60 GLN B CA 1
ATOM 2822 C C . GLN B 1 60 ? -15.969 18.797 -5.23 1 96.56 60 GLN B C 1
ATOM 2824 O O . GLN B 1 60 ? -15.617 18.188 -4.223 1 96.56 60 GLN B O 1
ATOM 2829 N N . ARG B 1 61 ? -16.797 18.297 -6.109 1 96.75 61 ARG B N 1
ATOM 2830 C CA . ARG B 1 61 ? -17.219 16.906 -5.992 1 96.75 61 ARG B CA 1
ATOM 2831 C C . ARG B 1 61 ? -16.156 15.953 -6.539 1 96.75 61 ARG B C 1
ATOM 2833 O O . ARG B 1 61 ? -15.359 16.328 -7.391 1 96.75 61 ARG B O 1
ATOM 2840 N N . GLY B 1 62 ? -16.156 14.797 -5.957 1 95.75 62 GLY B N 1
ATOM 2841 C CA . GLY B 1 62 ? -15.25 13.75 -6.41 1 95.75 62 GLY B CA 1
ATOM 2842 C C . GLY B 1 62 ? -15.945 12.438 -6.691 1 95.75 62 GLY B C 1
ATOM 2843 O O . GLY B 1 62 ? -17.172 12.375 -6.734 1 95.75 62 GLY B O 1
ATOM 2844 N N . PRO B 1 63 ? -15.195 11.453 -7.012 1 94.31 63 PRO B N 1
ATOM 2845 C CA . PRO B 1 63 ? -15.773 10.133 -7.27 1 94.31 63 PRO B CA 1
ATOM 2846 C C . PRO B 1 63 ? -16.562 9.586 -6.078 1 94.31 63 PRO B C 1
ATOM 2848 O O . PRO B 1 63 ? -16.328 10 -4.941 1 94.31 63 PRO B O 1
ATOM 2851 N N . PHE B 1 64 ? -17.562 8.703 -6.348 1 93.75 64 PHE B N 1
ATOM 2852 C CA . PHE B 1 64 ? -18.344 8 -5.332 1 93.75 64 PHE B CA 1
ATOM 2853 C C . PHE B 1 64 ? -19.141 8.984 -4.488 1 93.75 64 PHE B C 1
ATOM 2855 O O . PHE B 1 64 ? -19.234 8.836 -3.268 1 93.75 64 PHE B O 1
ATOM 2862 N N . HIS B 1 65 ? -19.578 10.031 -5.102 1 93.88 65 HIS B N 1
ATOM 2863 C CA . HIS B 1 65 ? -20.438 11.047 -4.516 1 93.88 65 HIS B CA 1
ATOM 2864 C C . HIS B 1 65 ? -19.719 11.82 -3.42 1 93.88 65 HIS B C 1
ATOM 2866 O O . HIS B 1 65 ? -20.344 12.367 -2.512 1 93.88 65 HIS B O 1
ATOM 2872 N N . SER B 1 66 ? -18.391 11.82 -3.459 1 97 66 SER B N 1
ATOM 2873 C CA . SER B 1 66 ? -17.625 12.461 -2.396 1 97 66 SER B CA 1
ATOM 2874 C C . SER B 1 66 ? -17.594 13.977 -2.57 1 97 66 SER B C 1
ATOM 2876 O O . SER B 1 66 ? -17.938 14.492 -3.639 1 97 66 SER B O 1
ATOM 2878 N N . LEU B 1 67 ? -17.312 14.625 -1.48 1 97.62 67 LEU B N 1
ATOM 2879 C CA . LEU B 1 67 ? -17.078 16.062 -1.457 1 97.62 67 LEU B CA 1
ATOM 2880 C C . LEU B 1 67 ? -15.656 16.375 -0.989 1 97.62 67 LEU B C 1
ATOM 2882 O O . LEU B 1 67 ? -15.203 15.828 0.021 1 97.62 67 LEU B O 1
ATOM 2886 N N . TRP B 1 68 ? -14.984 17.219 -1.769 1 97.44 68 TRP B N 1
ATOM 2887 C CA . TRP B 1 68 ? -13.602 17.578 -1.473 1 97.44 68 TRP B CA 1
ATOM 2888 C C . TRP B 1 68 ? -13.5 19.047 -1.088 1 97.44 68 TRP B C 1
ATOM 2890 O O . TRP B 1 68 ? -14.047 19.922 -1.771 1 97.44 68 TRP B O 1
ATOM 2900 N N . ILE B 1 69 ? -12.859 19.281 0.002 1 97.31 69 ILE B N 1
ATOM 2901 C CA . ILE B 1 69 ? -12.523 20.609 0.468 1 97.31 69 ILE B CA 1
ATOM 2902 C C . ILE B 1 69 ? -11.008 20.797 0.465 1 97.31 69 ILE B C 1
ATOM 2904 O O . ILE B 1 69 ? -10.289 20.109 1.193 1 97.31 69 ILE B O 1
ATOM 2908 N N . ARG B 1 70 ? -10.555 21.719 -0.328 1 95.81 70 ARG B N 1
ATOM 2909 C CA . ARG B 1 70 ? -9.125 21.984 -0.4 1 95.81 70 ARG B CA 1
ATOM 2910 C C . ARG B 1 70 ? -8.758 23.266 0.33 1 95.81 70 ARG B C 1
ATOM 2912 O O . ARG B 1 70 ? -9.336 24.328 0.066 1 95.81 70 ARG B O 1
ATOM 2919 N N . VAL B 1 71 ? -7.773 23.078 1.197 1 94.94 71 VAL B N 1
ATOM 2920 C CA . VAL B 1 71 ? -7.32 24.188 2.035 1 94.94 71 VAL B CA 1
ATOM 2921 C C . VAL B 1 71 ? -5.863 24.516 1.717 1 94.94 71 VAL B C 1
ATOM 2923 O O . VAL B 1 71 ? -4.973 23.688 1.941 1 94.94 71 VAL B O 1
ATOM 2926 N N . GLY B 1 72 ? -5.617 25.656 1.159 1 85.75 72 GLY B N 1
ATOM 2927 C CA . GLY B 1 72 ? -4.297 26.062 0.712 1 85.75 72 GLY B CA 1
ATOM 2928 C C . GLY B 1 72 ? -3.393 26.516 1.848 1 85.75 72 GLY B C 1
ATOM 2929 O O . GLY B 1 72 ? -2.17 26.547 1.695 1 85.75 72 GLY B O 1
ATOM 2930 N N . GLY B 1 73 ? -4.012 26.969 2.855 1 75.25 73 GLY B N 1
ATOM 2931 C CA . GLY B 1 73 ? -3.148 27.438 3.93 1 75.25 73 GLY B CA 1
ATOM 2932 C C . GLY B 1 73 ? -3.895 28.188 5.012 1 75.25 73 GLY B C 1
ATOM 2933 O O . GLY B 1 73 ? -5.055 27.891 5.305 1 75.25 73 GLY B O 1
ATOM 2934 N N . SER B 1 74 ? -3.113 29.047 5.582 1 70.69 74 SER B N 1
ATOM 2935 C CA . SER B 1 74 ? -3.578 29.703 6.797 1 70.69 74 SER B CA 1
ATOM 2936 C C . SER B 1 74 ? -4.629 30.766 6.477 1 70.69 74 SER B C 1
ATOM 2938 O O . SER B 1 74 ? -5.246 31.328 7.387 1 70.69 74 SER B O 1
ATOM 2940 N N . GLU B 1 75 ? -4.906 30.906 5.203 1 81.25 75 GLU B N 1
ATOM 2941 C CA . GLU B 1 75 ? -5.93 31.891 4.852 1 81.25 75 GLU B CA 1
ATOM 2942 C C . GLU B 1 75 ? -7.316 31.406 5.277 1 81.25 75 GLU B C 1
ATOM 2944 O O . GLU B 1 75 ? -8.234 32.219 5.43 1 81.25 75 GLU B O 1
ATOM 2949 N N . VAL B 1 76 ? -7.406 30.219 5.488 1 90.94 76 VAL B N 1
ATOM 2950 C CA . VAL B 1 76 ? -8.648 29.656 6.012 1 90.94 76 VAL B CA 1
ATOM 2951 C C . VAL B 1 76 ? -8.57 29.562 7.535 1 90.94 76 VAL B C 1
ATOM 2953 O O . VAL B 1 76 ? -7.727 28.859 8.078 1 90.94 76 VAL B O 1
ATOM 2956 N N . SER B 1 77 ? -9.453 30.281 8.195 1 94.06 77 SER B N 1
ATOM 2957 C CA . SER B 1 77 ? -9.453 30.203 9.648 1 94.06 77 SER B CA 1
ATOM 2958 C C . SER B 1 77 ? -9.945 28.828 10.125 1 94.06 77 SER B C 1
ATOM 2960 O O . SER B 1 77 ? -10.625 28.125 9.383 1 94.06 77 SER B O 1
ATOM 2962 N N . THR B 1 78 ? -9.602 28.5 11.305 1 95.38 78 THR B N 1
ATOM 2963 C CA . THR B 1 78 ? -10.047 27.234 11.883 1 95.38 78 THR B CA 1
ATOM 2964 C C . THR B 1 78 ? -11.57 27.203 12 1 95.38 78 THR B C 1
ATOM 2966 O O . THR B 1 78 ? -12.188 26.172 11.758 1 95.38 78 THR B O 1
ATOM 2969 N N . ALA B 1 79 ? -12.109 28.328 12.383 1 95.06 79 ALA B N 1
ATOM 2970 C CA . ALA B 1 79 ? -13.562 28.438 12.492 1 95.06 79 ALA B CA 1
ATOM 2971 C C . ALA B 1 79 ? -14.234 28.219 11.141 1 95.06 79 ALA B C 1
ATOM 2973 O O . ALA B 1 79 ? -15.242 27.516 11.047 1 95.06 79 ALA B O 1
ATOM 2974 N N . ALA B 1 80 ? -13.641 28.797 10.148 1 94.81 80 ALA B N 1
ATOM 2975 C CA . ALA B 1 80 ? -14.18 28.641 8.805 1 94.81 80 ALA B CA 1
ATOM 2976 C C . ALA B 1 80 ? -14.094 27.172 8.352 1 94.81 80 ALA B C 1
ATOM 2978 O O . ALA B 1 80 ? -15.039 26.656 7.758 1 94.81 80 ALA B O 1
ATOM 2979 N N . LEU B 1 81 ? -12.984 26.547 8.625 1 96.56 81 LEU B N 1
ATOM 2980 C CA . LEU B 1 81 ? -12.82 25.156 8.266 1 96.56 81 LEU B CA 1
ATOM 2981 C C . LEU B 1 81 ? -13.836 24.281 8.992 1 96.56 81 LEU B C 1
ATOM 2983 O O . LEU B 1 81 ? -14.453 23.391 8.391 1 96.56 81 LEU B O 1
ATOM 2987 N N . GLU B 1 82 ? -13.992 24.531 10.258 1 96.94 82 GLU B N 1
ATOM 2988 C CA . GLU B 1 82 ? -14.953 23.766 11.047 1 96.94 82 GLU B CA 1
ATOM 2989 C C . GLU B 1 82 ? -16.359 23.906 10.477 1 96.94 82 GLU B C 1
ATOM 2991 O O . GLU B 1 82 ? -17.094 22.906 10.367 1 96.94 82 GLU B O 1
ATOM 2996 N N . ASP B 1 83 ? -16.672 25.109 10.141 1 96.06 83 ASP B N 1
ATOM 2997 C CA . ASP B 1 83 ? -17.984 25.359 9.547 1 96.06 83 ASP B CA 1
ATOM 2998 C C . ASP B 1 83 ? -18.141 24.625 8.219 1 96.06 83 ASP B C 1
ATOM 3000 O O . ASP B 1 83 ? -19.172 24.016 7.961 1 96.06 83 ASP B O 1
ATOM 3004 N N . LEU B 1 84 ? -17.125 24.672 7.414 1 96.25 84 LEU B N 1
ATOM 3005 C CA . LEU B 1 84 ? -17.156 24.047 6.102 1 96.25 84 LEU B CA 1
ATOM 3006 C C . LEU B 1 84 ? -17.344 22.531 6.227 1 96.25 84 LEU B C 1
ATOM 3008 O O . LEU B 1 84 ? -18.188 21.953 5.547 1 96.25 84 LEU B O 1
ATOM 3012 N N . VAL B 1 85 ? -16.562 21.922 7.137 1 97.5 85 VAL B N 1
ATOM 3013 C CA . VAL B 1 85 ? -16.609 20.469 7.242 1 97.5 85 VAL B CA 1
ATOM 3014 C C . VAL B 1 85 ? -17.938 20.031 7.875 1 97.5 85 VAL B C 1
ATOM 3016 O O . VAL B 1 85 ? -18.5 19 7.492 1 97.5 85 VAL B O 1
ATOM 3019 N N . SER B 1 86 ? -18.438 20.797 8.82 1 96.94 86 SER B N 1
ATOM 3020 C CA . SER B 1 86 ? -19.734 20.5 9.422 1 96.94 86 SER B CA 1
ATOM 3021 C C . SER B 1 86 ? -20.844 20.547 8.383 1 96.94 86 SER B C 1
ATOM 3023 O O . SER B 1 86 ? -21.672 19.641 8.312 1 96.94 86 SER B O 1
ATOM 3025 N N . ASN B 1 87 ? -20.828 21.578 7.633 1 96.62 87 ASN B N 1
ATOM 3026 C CA . ASN B 1 87 ? -21.828 21.734 6.586 1 96.62 87 ASN B CA 1
ATOM 3027 C C . ASN B 1 87 ? -21.719 20.625 5.535 1 96.62 87 ASN B C 1
ATOM 3029 O O . ASN B 1 87 ? -22.734 20.125 5.047 1 96.62 87 ASN B O 1
ATOM 3033 N N . ALA B 1 88 ? -20.531 20.312 5.195 1 97.31 88 ALA B N 1
ATOM 3034 C CA . ALA B 1 88 ? -20.297 19.25 4.211 1 97.31 88 ALA B CA 1
ATOM 3035 C C . ALA B 1 88 ? -20.828 17.906 4.703 1 97.31 88 ALA B C 1
ATOM 3037 O O . ALA B 1 88 ? -21.469 17.172 3.951 1 97.31 88 ALA B O 1
ATOM 3038 N N . LEU B 1 89 ? -20.547 17.625 5.977 1 97.75 89 LEU B N 1
ATOM 3039 C CA . LEU B 1 89 ? -21 16.375 6.566 1 97.75 89 LEU B CA 1
ATOM 3040 C C . LEU B 1 89 ? -22.531 16.328 6.625 1 97.75 89 LEU B C 1
ATOM 3042 O O . LEU B 1 89 ? -23.125 15.281 6.363 1 97.75 89 LEU B O 1
ATOM 3046 N N . GLU B 1 90 ? -23.078 17.422 6.918 1 96.19 90 GLU B N 1
ATOM 3047 C CA . GLU B 1 90 ? -24.547 17.5 6.953 1 96.19 90 GLU B CA 1
ATOM 3048 C C . GLU B 1 90 ? -25.141 17.312 5.559 1 96.19 90 GLU B C 1
ATOM 3050 O O . GLU B 1 90 ? -26.141 16.609 5.391 1 96.19 90 GLU B O 1
ATOM 3055 N N . ASP B 1 91 ? -24.531 17.953 4.629 1 95.5 91 ASP B N 1
ATOM 3056 C CA . ASP B 1 91 ? -24.969 17.812 3.244 1 95.5 91 ASP B CA 1
ATOM 3057 C C . ASP B 1 91 ? -24.922 16.359 2.793 1 95.5 91 ASP B C 1
ATOM 3059 O O . ASP B 1 91 ? -25.891 15.844 2.213 1 95.5 91 ASP B O 1
ATOM 3063 N N . GLN B 1 92 ? -23.828 15.695 3.064 1 96.62 92 GLN B N 1
ATOM 3064 C CA . GLN B 1 92 ? -23.656 14.305 2.67 1 96.62 92 GLN B CA 1
ATOM 3065 C C . GLN B 1 92 ? -24.641 13.398 3.402 1 96.62 92 GLN B C 1
ATOM 3067 O O . GLN B 1 92 ? -25.172 12.445 2.824 1 96.62 92 GLN B O 1
ATOM 3072 N N . ALA B 1 93 ? -24.906 13.742 4.656 1 96.5 93 ALA B N 1
ATOM 3073 C CA . ALA B 1 93 ? -25.828 12.945 5.461 1 96.5 93 ALA B CA 1
ATOM 3074 C C . ALA B 1 93 ? -27.25 13.047 4.918 1 96.5 93 ALA B C 1
ATOM 3076 O O . ALA B 1 93 ? -28.047 12.125 5.086 1 96.5 93 ALA B O 1
ATOM 3077 N N . ALA B 1 94 ? -27.562 14.117 4.262 1 95.12 94 ALA B N 1
ATOM 3078 C CA . ALA B 1 94 ? -28.922 14.367 3.775 1 95.12 94 ALA B CA 1
ATOM 3079 C C . ALA B 1 94 ? -29.125 13.766 2.389 1 95.12 94 ALA B C 1
ATOM 3081 O O . ALA B 1 94 ? -30.266 13.648 1.915 1 95.12 94 ALA B O 1
ATOM 3082 N N . ARG B 1 95 ? -28.109 13.32 1.763 1 94.94 95 ARG B N 1
ATOM 3083 C CA . ARG B 1 95 ? -28.203 12.781 0.408 1 94.94 95 ARG B CA 1
ATOM 3084 C C . ARG B 1 95 ? -28.781 11.367 0.417 1 94.94 95 ARG B C 1
ATOM 3086 O O . ARG B 1 95 ? -28.641 10.648 1.404 1 94.94 95 ARG B O 1
ATOM 3093 N N . LYS B 1 96 ? -29.422 11.062 -0.684 1 93.81 96 LYS B N 1
ATOM 3094 C CA . LYS B 1 96 ? -29.938 9.703 -0.834 1 93.81 96 LYS B CA 1
ATOM 3095 C C . LYS B 1 96 ? -28.797 8.68 -0.755 1 93.81 96 LYS B C 1
ATOM 3097 O O . LYS B 1 96 ? -28.891 7.695 -0.022 1 93.81 96 LYS B O 1
ATOM 3102 N N . VAL B 1 97 ? -27.812 8.93 -1.505 1 94.38 97 VAL B N 1
ATOM 3103 C CA . VAL B 1 97 ? -26.594 8.141 -1.435 1 94.38 97 VAL B CA 1
ATOM 3104 C C . VAL B 1 97 ? -25.438 9.023 -0.96 1 94.38 97 VAL B C 1
ATOM 3106 O O . VAL B 1 97 ? -24.984 9.906 -1.688 1 94.38 97 VAL B O 1
ATOM 3109 N N . PRO B 1 98 ? -24.984 8.766 0.209 1 96.12 98 PRO B N 1
ATOM 3110 C CA . PRO B 1 98 ? -23.922 9.609 0.748 1 96.12 98 PRO B CA 1
ATOM 3111 C C . PRO B 1 98 ? -22.547 9.258 0.18 1 96.12 98 PRO B C 1
ATOM 3113 O O . PRO B 1 98 ? -22.375 8.211 -0.454 1 96.12 98 PRO B O 1
ATOM 3116 N N . GLY B 1 99 ? -21.625 10.188 0.32 1 96.69 99 GLY B N 1
ATOM 3117 C CA . GLY B 1 99 ? -20.203 10.008 0.058 1 96.69 99 GLY B CA 1
ATOM 3118 C C . GLY B 1 99 ? -19.312 10.57 1.153 1 96.69 99 GLY B C 1
ATOM 3119 O O . GLY B 1 99 ? -19.797 11.281 2.037 1 96.69 99 GLY B O 1
ATOM 3120 N N . ALA B 1 100 ? -18.125 10.227 1.066 1 98 100 ALA B N 1
ATOM 3121 C CA . ALA B 1 100 ? -17.156 10.711 2.049 1 98 100 ALA B CA 1
ATOM 3122 C C . ALA B 1 100 ? -16.875 12.195 1.858 1 98 100 ALA B C 1
ATOM 3124 O O . ALA B 1 100 ? -17.016 12.719 0.75 1 98 100 ALA B O 1
ATOM 3125 N N . VAL B 1 101 ? -16.516 12.836 2.922 1 98.5 101 VAL B N 1
ATOM 3126 C CA . VAL B 1 101 ? -15.969 14.195 2.863 1 98.5 101 VAL B CA 1
ATOM 3127 C C . VAL B 1 101 ? -14.445 14.141 3.018 1 98.5 101 VAL B C 1
ATOM 3129 O O . VAL B 1 101 ? -13.938 13.594 3.994 1 98.5 101 VAL B O 1
ATOM 3132 N N . TYR B 1 102 ? -13.812 14.688 2.014 1 98.31 102 TYR B N 1
ATOM 3133 C CA . TYR B 1 102 ? -12.359 14.758 2.043 1 98.31 102 TYR B CA 1
ATOM 3134 C C . TYR B 1 102 ? -11.883 16.188 2.26 1 98.31 102 TYR B C 1
ATOM 3136 O O . TYR B 1 102 ? -12.461 17.125 1.709 1 98.31 102 TYR B O 1
ATOM 3144 N N . VAL B 1 103 ? -10.852 16.312 3.049 1 98.12 103 VAL B N 1
ATOM 3145 C CA . VAL B 1 103 ? -10.172 17.594 3.211 1 98.12 103 VAL B CA 1
ATOM 3146 C C . VAL B 1 103 ? -8.703 17.453 2.805 1 98.12 103 VAL B C 1
ATOM 3148 O O . VAL B 1 103 ? -7.977 16.625 3.365 1 98.12 103 VAL B O 1
ATOM 3151 N N . ALA B 1 104 ? -8.352 18.219 1.851 1 96.81 104 ALA B N 1
ATOM 3152 C CA . ALA B 1 104 ? -6.969 18.234 1.393 1 96.81 104 ALA B CA 1
ATOM 3153 C C . ALA B 1 104 ? -6.242 19.484 1.893 1 96.81 104 ALA B C 1
ATOM 3155 O O . ALA B 1 104 ? -6.582 20.609 1.504 1 96.81 104 ALA B O 1
ATOM 3156 N N . LEU B 1 105 ? -5.242 19.281 2.738 1 96.75 105 LEU B N 1
ATOM 3157 C CA . LEU B 1 105 ? -4.414 20.359 3.248 1 96.75 105 LEU B CA 1
ATOM 3158 C C . LEU B 1 105 ? -3.127 20.5 2.439 1 96.75 105 LEU B C 1
ATOM 3160 O O . LEU B 1 105 ? -2.424 19.5 2.227 1 96.75 105 LEU B O 1
ATOM 3164 N N . ASP B 1 106 ? -2.877 21.703 2.014 1 94.88 106 ASP B N 1
ATOM 3165 C CA . ASP B 1 106 ? -1.608 21.922 1.326 1 94.88 106 ASP B CA 1
ATOM 3166 C C . ASP B 1 106 ? -0.426 21.562 2.221 1 94.88 106 ASP B C 1
ATOM 3168 O O . ASP B 1 106 ? -0.308 22.062 3.34 1 94.88 106 ASP B O 1
ATOM 3172 N N . GLU B 1 107 ? 0.459 20.75 1.724 1 95.69 107 GLU B N 1
ATOM 3173 C CA . GLU B 1 107 ? 1.555 20.219 2.529 1 95.69 107 GLU B CA 1
ATOM 3174 C C . GLU B 1 107 ? 2.471 21.328 3.021 1 95.69 107 GLU B C 1
ATOM 3176 O O . GLU B 1 107 ? 2.779 21.406 4.211 1 95.69 107 GLU B O 1
ATOM 3181 N N . ARG B 1 108 ? 2.885 22.281 2.221 1 93.44 108 ARG B N 1
ATOM 3182 C CA . ARG B 1 108 ? 3.885 23.297 2.533 1 93.44 108 ARG B CA 1
ATOM 3183 C C . ARG B 1 108 ? 3.273 24.438 3.34 1 93.44 108 ARG B C 1
ATOM 3185 O O . ARG B 1 108 ? 3.994 25.266 3.906 1 93.44 108 ARG B O 1
ATOM 3192 N N . ASN B 1 109 ? 1.949 24.422 3.391 1 94.25 109 ASN B N 1
ATOM 3193 C CA . ASN B 1 109 ? 1.259 25.469 4.145 1 94.25 109 ASN B CA 1
ATOM 3194 C C . ASN B 1 109 ? 0.356 24.875 5.223 1 94.25 109 ASN B C 1
ATOM 3196 O O . ASN B 1 109 ? -0.602 25.516 5.66 1 94.25 109 ASN B O 1
ATOM 3200 N N . VAL B 1 110 ? 0.688 23.703 5.605 1 95.06 110 VAL B N 1
ATOM 3201 C CA . VAL B 1 110 ? -0.135 23 6.586 1 95.06 110 VAL B CA 1
ATOM 3202 C C . VAL B 1 110 ? -0.132 23.766 7.91 1 95.06 110 VAL B C 1
ATOM 3204 O O . VAL B 1 110 ? 0.902 24.297 8.328 1 95.06 110 VAL B O 1
ATOM 3207 N N . ALA B 1 111 ? -1.271 23.812 8.57 1 94.38 111 ALA B N 1
ATOM 3208 C CA . ALA B 1 111 ? -1.418 24.422 9.891 1 94.38 111 ALA B CA 1
ATOM 3209 C C . ALA B 1 111 ? -1.854 23.375 10.922 1 94.38 111 ALA B C 1
ATOM 3211 O O . ALA B 1 111 ? -2.826 22.656 10.703 1 94.38 111 ALA B O 1
ATOM 3212 N N . SER B 1 112 ? -1.123 23.391 12.047 1 94.56 112 SER B N 1
ATOM 3213 C CA . SER B 1 112 ? -1.456 22.422 13.086 1 94.56 112 SER B CA 1
ATOM 3214 C C . SER B 1 112 ? -2.883 22.609 13.586 1 94.56 112 SER B C 1
ATOM 3216 O O . SER B 1 112 ? -3.555 21.656 13.961 1 94.56 112 SER B O 1
ATOM 3218 N N . GLU B 1 113 ? -3.357 23.828 13.562 1 95.5 113 GLU B N 1
ATOM 3219 C CA . GLU B 1 113 ? -4.719 24.141 14.008 1 95.5 113 GLU B CA 1
ATOM 3220 C C . GLU B 1 113 ? -5.75 23.453 13.109 1 95.5 113 GLU B C 1
ATOM 3222 O O . GLU B 1 113 ? -6.801 23.016 13.578 1 95.5 113 GLU B O 1
ATOM 3227 N N . HIS B 1 114 ? -5.457 23.453 11.836 1 97.25 114 HIS B N 1
ATOM 3228 C CA . HIS B 1 114 ? -6.344 22.766 10.906 1 97.25 114 HIS B CA 1
ATOM 3229 C C . HIS B 1 114 ? -6.363 21.266 11.18 1 97.25 114 HIS B C 1
ATOM 3231 O O . HIS B 1 114 ? -7.43 20.641 11.18 1 97.25 114 HIS B O 1
ATOM 3237 N N . VAL B 1 115 ? -5.207 20.734 11.453 1 96.38 115 VAL B N 1
ATOM 3238 C CA . VAL B 1 115 ? -5.078 19.297 11.719 1 96.38 115 VAL B CA 1
ATOM 3239 C C . VAL B 1 115 ? -5.863 18.938 12.977 1 96.38 115 VAL B C 1
ATOM 3241 O O . VAL B 1 115 ? -6.652 17.984 12.977 1 96.38 115 VAL B O 1
ATOM 3244 N N . ARG B 1 116 ? -5.688 19.703 14.008 1 96.06 116 ARG B N 1
ATOM 3245 C CA . ARG B 1 116 ? -6.402 19.453 15.258 1 96.06 116 ARG B CA 1
ATOM 3246 C C . ARG B 1 116 ? -7.91 19.609 15.062 1 96.06 116 ARG B C 1
ATOM 3248 O O . ARG B 1 116 ? -8.688 18.828 15.625 1 96.06 116 ARG B O 1
ATOM 3255 N N . CYS B 1 117 ? -8.258 20.594 14.289 1 97.06 117 CYS B N 1
ATOM 3256 C CA . CYS B 1 117 ? -9.672 20.797 13.984 1 97.06 117 CYS B CA 1
ATOM 3257 C C . CYS B 1 117 ? -10.266 19.578 13.312 1 97.06 117 CYS B C 1
ATOM 3259 O O . CYS B 1 117 ? -11.336 19.109 13.703 1 97.06 117 CYS B O 1
ATOM 3261 N N . LEU B 1 118 ? -9.586 19.062 12.344 1 97.31 118 LEU B N 1
ATOM 3262 C CA . LEU B 1 118 ? -10.062 17.891 11.625 1 97.31 118 LEU B CA 1
ATOM 3263 C C . LEU B 1 118 ? -10.195 16.703 12.555 1 97.31 118 LEU B C 1
ATOM 3265 O O . LEU B 1 118 ? -11.172 15.953 12.492 1 97.31 118 LEU B O 1
ATOM 3269 N N . HIS B 1 119 ? -9.227 16.562 13.422 1 95.88 119 HIS B N 1
ATOM 3270 C CA . HIS B 1 119 ? -9.297 15.477 14.391 1 95.88 119 HIS B CA 1
ATOM 3271 C C . HIS B 1 119 ? -10.516 15.633 15.297 1 95.88 119 HIS B C 1
ATOM 3273 O O . HIS B 1 119 ? -11.227 14.656 15.562 1 95.88 119 HIS B O 1
ATOM 3279 N N . ARG B 1 120 ? -10.719 16.797 15.758 1 96.38 120 ARG B N 1
ATOM 3280 C CA . ARG B 1 120 ? -11.859 17.062 16.625 1 96.38 120 ARG B CA 1
ATOM 3281 C C . ARG B 1 120 ? -13.172 16.75 15.906 1 96.38 120 ARG B C 1
ATOM 3283 O O . ARG B 1 120 ? -14.133 16.297 16.531 1 96.38 120 ARG B O 1
ATOM 3290 N N . CYS B 1 121 ? -13.172 17 14.609 1 97.12 121 CYS B N 1
ATOM 3291 C CA . CYS B 1 121 ? -14.375 16.781 13.812 1 97.12 121 CYS B CA 1
ATOM 3292 C C . CYS B 1 121 ? -14.484 15.336 13.352 1 97.12 121 CYS B C 1
ATOM 3294 O O . CYS B 1 121 ? -15.375 14.992 12.578 1 97.12 121 CYS B O 1
ATOM 3296 N N . GLY B 1 122 ? -13.547 14.492 13.695 1 96.06 122 GLY B N 1
ATOM 3297 C CA . GLY B 1 122 ? -13.664 13.062 13.438 1 96.06 122 GLY B CA 1
ATOM 3298 C C . GLY B 1 122 ? -12.984 12.633 12.156 1 96.06 122 GLY B C 1
ATOM 3299 O O . GLY B 1 122 ? -13.18 11.508 11.695 1 96.06 122 GLY B O 1
ATOM 3300 N N . PHE B 1 123 ? -12.211 13.539 11.57 1 97.25 123 PHE B N 1
ATOM 3301 C CA . PHE B 1 123 ? -11.484 13.18 10.359 1 97.25 123 PHE B CA 1
ATOM 3302 C C . PHE B 1 123 ? -10.234 12.375 10.688 1 97.25 123 PHE B C 1
ATOM 3304 O O . PHE B 1 123 ? -9.648 12.539 11.758 1 97.25 123 PHE B O 1
ATOM 3311 N N . ARG B 1 124 ? -9.867 11.531 9.734 1 94.88 124 ARG B N 1
ATOM 3312 C CA . ARG B 1 124 ? -8.648 10.742 9.859 1 94.88 124 ARG B CA 1
ATOM 3313 C C . ARG B 1 124 ? -7.789 10.867 8.602 1 94.88 124 ARG B C 1
ATOM 3315 O O . ARG B 1 124 ? -8.312 11.078 7.504 1 94.88 124 ARG B O 1
ATOM 3322 N N . PHE B 1 125 ? -6.52 10.742 8.828 1 96.12 125 PHE B N 1
ATOM 3323 C CA . PHE B 1 125 ? -5.602 10.781 7.695 1 96.12 125 PHE B CA 1
ATOM 3324 C C . PHE B 1 125 ? -5.879 9.633 6.73 1 96.12 125 PHE B C 1
ATOM 3326 O O . PHE B 1 125 ? -6.066 8.492 7.152 1 96.12 125 PHE B O 1
ATOM 3333 N N . HIS B 1 126 ? -5.945 9.961 5.434 1 95.69 126 HIS B N 1
ATOM 3334 C CA . HIS B 1 126 ? -6.203 8.938 4.43 1 95.69 126 HIS B CA 1
ATOM 3335 C C . HIS B 1 126 ? -4.965 8.672 3.584 1 95.69 126 HIS B C 1
ATOM 3337 O O . HIS B 1 126 ? -4.555 7.52 3.422 1 95.69 126 HIS B O 1
ATOM 3343 N N . HIS B 1 127 ? -4.402 9.742 3.029 1 95.12 127 HIS B N 1
ATOM 3344 C CA . HIS B 1 127 ? -3.213 9.562 2.203 1 95.12 127 HIS B CA 1
ATOM 3345 C C . HIS B 1 127 ? -2.52 10.891 1.931 1 95.12 127 HIS B C 1
ATOM 3347 O O . HIS B 1 127 ? -3.068 11.953 2.225 1 95.12 127 HIS B O 1
ATOM 3353 N N . HIS B 1 128 ? -1.231 10.758 1.531 1 94.88 128 HIS B N 1
ATOM 3354 C CA . HIS B 1 128 ? -0.441 11.852 0.977 1 94.88 128 HIS B CA 1
ATOM 3355 C C . HIS B 1 128 ? -0.453 11.82 -0.548 1 94.88 128 HIS B C 1
ATOM 3357 O O . HIS B 1 128 ? -0.354 10.75 -1.153 1 94.88 128 HIS B O 1
ATOM 3363 N N . ARG B 1 129 ? -0.696 12.961 -1.116 1 89.75 129 ARG B N 1
ATOM 3364 C CA . ARG B 1 129 ? -0.782 13 -2.572 1 89.75 129 ARG B CA 1
ATOM 3365 C C . ARG B 1 129 ? 0.17 14.047 -3.148 1 89.75 129 ARG B C 1
ATOM 3367 O O . ARG B 1 129 ? 0.131 15.211 -2.754 1 89.75 129 ARG B O 1
ATOM 3374 N N . THR B 1 130 ? 1.09 13.477 -3.986 1 83.12 130 THR B N 1
ATOM 3375 C CA . THR B 1 130 ? 2 14.383 -4.672 1 83.12 130 THR B CA 1
ATOM 3376 C C . THR B 1 130 ? 1.543 14.633 -6.105 1 83.12 130 THR B C 1
ATOM 3378 O O . THR B 1 130 ? 1.183 13.688 -6.816 1 83.12 130 THR B O 1
ATOM 3381 N N . GLU B 1 131 ? 1.263 15.828 -6.414 1 71.06 131 GLU B N 1
ATOM 3382 C CA . GLU B 1 131 ? 0.885 16.188 -7.773 1 71.06 131 GLU B CA 1
ATOM 3383 C C . GLU B 1 131 ? 2.068 16.781 -8.539 1 71.06 131 GLU B C 1
ATOM 3385 O O . GLU B 1 131 ? 3.195 16.781 -8.039 1 71.06 131 GLU B O 1
ATOM 3390 N N . ALA B 1 132 ? 1.721 17.266 -9.773 1 59.5 132 ALA B N 1
ATOM 3391 C CA . ALA B 1 132 ? 2.744 17.922 -10.586 1 59.5 132 ALA B CA 1
ATOM 3392 C C . ALA B 1 132 ? 3.375 19.094 -9.844 1 59.5 132 ALA B C 1
ATOM 3394 O O . ALA B 1 132 ? 2.73 19.703 -8.992 1 59.5 132 ALA B O 1
ATOM 3395 N N . ALA B 1 133 ? 4.676 19.391 -10.023 1 51.97 133 ALA B N 1
ATOM 3396 C CA . ALA B 1 133 ? 5.473 20.562 -9.656 1 51.97 133 ALA B CA 1
ATOM 3397 C C . ALA B 1 133 ? 5.66 20.641 -8.141 1 51.97 133 ALA B C 1
ATOM 3399 O O . ALA B 1 133 ? 5.598 21.719 -7.559 1 51.97 133 ALA B O 1
ATOM 3400 N N . ALA B 1 134 ? 5.648 19.594 -7.477 1 62.59 134 ALA B N 1
ATOM 3401 C CA . ALA B 1 134 ? 6.098 19.5 -6.09 1 62.59 134 ALA B CA 1
ATOM 3402 C C . ALA B 1 134 ? 4.988 19.922 -5.129 1 62.59 134 ALA B C 1
ATOM 3404 O O . ALA B 1 134 ? 5.258 20.281 -3.98 1 62.59 134 ALA B O 1
ATOM 3405 N N . GLU B 1 135 ? 3.789 20.031 -5.73 1 84.62 135 GLU B N 1
ATOM 3406 C CA . GLU B 1 135 ? 2.701 20.297 -4.797 1 84.62 135 GLU B CA 1
ATOM 3407 C C . GLU B 1 135 ? 2.141 19 -4.215 1 84.62 135 GLU B C 1
ATOM 3409 O O . GLU B 1 135 ? 1.95 18.031 -4.941 1 84.62 135 GLU B O 1
ATOM 3414 N N . ALA B 1 136 ? 2.074 19.031 -2.914 1 93.25 136 ALA B N 1
ATOM 3415 C CA . ALA B 1 136 ? 1.571 17.859 -2.211 1 93.25 136 ALA B CA 1
ATOM 3416 C C . ALA B 1 136 ? 0.508 18.25 -1.188 1 93.25 136 ALA B C 1
ATOM 3418 O O . ALA B 1 136 ? 0.401 19.406 -0.801 1 93.25 136 ALA B O 1
ATOM 3419 N N . GLU B 1 137 ? -0.34 17.266 -0.933 1 95.25 137 GLU B N 1
ATOM 3420 C CA . GLU B 1 137 ? -1.45 17.484 -0.011 1 95.25 137 GLU B CA 1
ATOM 3421 C C . GLU B 1 137 ? -1.556 16.359 1.008 1 95.25 137 GLU B C 1
ATOM 3423 O O . GLU B 1 137 ? -1.299 15.195 0.683 1 95.25 137 GLU B O 1
ATOM 3428 N N . PHE B 1 138 ? -1.852 16.75 2.244 1 96.75 138 PHE B N 1
ATOM 3429 C CA . PHE B 1 138 ? -2.326 15.789 3.238 1 96.75 138 PHE B CA 1
ATOM 3430 C C . PHE B 1 138 ? -3.84 15.641 3.162 1 96.75 138 PHE B C 1
ATOM 3432 O O . PHE B 1 138 ? -4.578 16.594 3.445 1 96.75 138 PHE B O 1
ATOM 3439 N N . VAL B 1 139 ? -4.285 14.43 2.869 1 96.94 139 VAL B N 1
ATOM 3440 C CA . VAL B 1 139 ? -5.715 14.227 2.65 1 96.94 139 VAL B CA 1
ATOM 3441 C C . VAL B 1 139 ? -6.316 13.484 3.838 1 96.94 139 VAL B C 1
ATOM 3443 O O . VAL B 1 139 ? -5.836 12.414 4.223 1 96.94 139 VAL B O 1
ATOM 3446 N N . TYR B 1 140 ? -7.332 14.109 4.371 1 97.75 140 TYR B N 1
ATOM 3447 C CA . TYR B 1 140 ? -8.133 13.523 5.441 1 97.75 140 TYR B CA 1
ATOM 3448 C C . TYR B 1 140 ? -9.531 13.172 4.953 1 97.75 140 TYR B C 1
ATOM 3450 O O . TYR B 1 140 ? -10.008 13.742 3.969 1 97.75 140 TYR B O 1
ATOM 3458 N N . TYR B 1 141 ? -10.203 12.25 5.621 1 97.62 141 TYR B N 1
ATOM 3459 C CA . TYR B 1 141 ? -11.586 11.992 5.23 1 97.62 141 TYR B CA 1
ATOM 3460 C C . TYR B 1 141 ? -12.43 11.602 6.438 1 97.62 141 TYR B C 1
ATOM 3462 O O . TYR B 1 141 ? -11.891 11.211 7.477 1 97.62 141 TYR B O 1
ATOM 3470 N N . ARG B 1 142 ? -13.664 11.789 6.328 1 98.12 142 ARG B N 1
ATOM 3471 C CA . ARG B 1 142 ? -14.688 11.352 7.273 1 98.12 142 ARG B CA 1
ATOM 3472 C C . ARG B 1 142 ? -15.961 10.938 6.551 1 98.12 142 ARG B C 1
ATOM 3474 O O . ARG B 1 142 ? -16.391 11.602 5.598 1 98.12 142 ARG B O 1
ATOM 3481 N N . TRP B 1 143 ? -16.453 9.781 6.965 1 98.06 143 TRP B N 1
ATOM 3482 C CA . TRP B 1 143 ? -17.75 9.336 6.473 1 98.06 143 TRP B CA 1
ATOM 3483 C C . TRP B 1 143 ? -18.875 10.023 7.238 1 98.06 143 TRP B C 1
ATOM 3485 O O . TRP B 1 143 ? -18.797 10.195 8.453 1 98.06 143 TRP B O 1
ATOM 3495 N N . PRO B 1 144 ? -19.922 10.477 6.559 1 97.81 144 PRO B N 1
ATOM 3496 C CA . PRO B 1 144 ? -21.031 11.133 7.258 1 97.81 144 PRO B CA 1
ATOM 3497 C C . PRO B 1 144 ? -21.781 10.188 8.18 1 97.81 144 PRO B C 1
ATOM 3499 O O . PRO B 1 144 ? -21.656 8.969 8.062 1 97.81 144 PRO B O 1
ATOM 3502 N N . ASP B 1 145 ? -22.547 10.742 9.117 1 95.56 145 ASP B N 1
ATOM 3503 C CA . ASP B 1 145 ? -23.328 9.945 10.062 1 95.56 145 ASP B CA 1
ATOM 3504 C C . ASP B 1 145 ? -24.562 9.336 9.398 1 95.56 145 ASP B C 1
ATOM 3506 O O . ASP B 1 145 ? -25.656 9.898 9.477 1 95.56 145 ASP B O 1
ATOM 3510 N N . ARG B 1 146 ? -24.406 8.312 8.758 1 95.62 146 ARG B N 1
ATOM 3511 C CA . ARG B 1 146 ? -25.438 7.555 8.07 1 95.62 146 ARG B CA 1
ATOM 3512 C C . ARG B 1 146 ? -25.359 6.07 8.406 1 95.62 146 ARG B C 1
ATOM 3514 O O . ARG B 1 146 ? -24.766 5.289 7.656 1 95.62 146 ARG B O 1
ATOM 3521 N N . PRO B 1 147 ? -25.984 5.652 9.492 1 91.88 147 PRO B N 1
ATOM 3522 C CA . PRO B 1 147 ? -25.875 4.262 9.938 1 91.88 147 PRO B CA 1
ATOM 3523 C C . PRO B 1 147 ? -26.375 3.264 8.898 1 91.88 147 PRO B C 1
ATOM 3525 O O . PRO B 1 147 ? -25.969 2.104 8.891 1 91.88 147 PRO B O 1
ATOM 3528 N N . ASP B 1 148 ? -27.297 3.695 8.047 1 92.69 148 ASP B N 1
ATOM 3529 C CA . ASP B 1 148 ? -27.859 2.828 7.02 1 92.69 148 ASP B CA 1
ATOM 3530 C C . ASP B 1 148 ? -26.891 2.646 5.855 1 92.69 148 ASP B C 1
ATOM 3532 O O . ASP B 1 148 ? -27.094 1.78 5 1 92.69 148 ASP B O 1
ATOM 3536 N N . TYR B 1 149 ? -25.875 3.492 5.797 1 93.06 149 TYR B N 1
ATOM 3537 C CA . TYR B 1 149 ? -24.844 3.416 4.766 1 93.06 149 TYR B CA 1
ATOM 3538 C C . TYR B 1 149 ? -23.453 3.324 5.387 1 93.06 149 TYR B C 1
ATOM 3540 O O . TYR B 1 149 ? -22.812 4.348 5.637 1 93.06 149 TYR B O 1
ATOM 3548 N N . PRO B 1 150 ? -23.031 2.143 5.543 1 90.19 150 PRO B N 1
ATOM 3549 C CA . PRO B 1 150 ? -21.75 1.991 6.23 1 90.19 150 PRO B CA 1
ATOM 3550 C C . PRO B 1 150 ? -20.578 2.545 5.418 1 90.19 150 PRO B C 1
ATOM 3552 O O . PRO B 1 150 ? -20.641 2.59 4.188 1 90.19 150 PRO B O 1
ATOM 3555 N N . ASP B 1 151 ? -19.516 2.979 6.133 1 93.06 151 ASP B N 1
ATOM 3556 C CA . ASP B 1 151 ? -18.281 3.469 5.535 1 93.06 151 ASP B CA 1
ATOM 3557 C C . ASP B 1 151 ? -17.562 2.355 4.777 1 93.06 151 ASP B C 1
ATOM 3559 O O . ASP B 1 151 ? -17.109 1.381 5.383 1 93.06 151 ASP B O 1
ATOM 3563 N N . LYS B 1 152 ? -17.406 2.533 3.467 1 86.06 152 LYS B N 1
ATOM 3564 C CA . LYS B 1 152 ? -16.734 1.541 2.637 1 86.06 152 LYS B CA 1
ATOM 3565 C C . LYS B 1 152 ? -15.555 2.162 1.884 1 86.06 152 LYS B C 1
ATOM 3567 O O . LYS B 1 152 ? -15.117 1.631 0.863 1 86.06 152 LYS B O 1
ATOM 3572 N N . VAL B 1 153 ? -15.125 3.35 2.422 1 90.81 153 VAL B N 1
ATOM 3573 C CA . VAL B 1 153 ? -13.953 3.973 1.819 1 90.81 153 VAL B CA 1
ATOM 3574 C C . VAL B 1 153 ? -12.742 3.057 1.981 1 90.81 153 VAL B C 1
ATOM 3576 O O . VAL B 1 153 ? -12.383 2.684 3.1 1 90.81 153 VAL B O 1
ATOM 3579 N N . PRO B 1 154 ? -12.164 2.664 0.887 1 86.56 154 PRO B N 1
ATOM 3580 C CA . PRO B 1 154 ? -10.984 1.801 1.019 1 86.56 154 PRO B CA 1
ATOM 3581 C C . PRO B 1 154 ? -9.758 2.553 1.52 1 86.56 154 PRO B C 1
ATOM 3583 O O . PRO B 1 154 ? -9.648 3.768 1.332 1 86.56 154 PRO B O 1
ATOM 3586 N N . PRO B 1 155 ? -8.891 1.798 2.16 1 88.62 155 PRO B N 1
ATOM 3587 C CA . PRO B 1 155 ? -7.594 2.42 2.424 1 88.62 155 PRO B CA 1
ATOM 3588 C C . PRO B 1 155 ? -6.848 2.787 1.144 1 88.62 155 PRO B C 1
ATOM 3590 O O . PRO B 1 155 ? -7.148 2.252 0.073 1 88.62 155 PRO B O 1
ATOM 3593 N N . TYR B 1 156 ? -6 3.717 1.186 1 90.88 156 TYR B N 1
ATOM 3594 C CA . TYR B 1 156 ? -5.25 4.152 0.015 1 90.88 156 TYR B CA 1
ATOM 3595 C C . TYR B 1 156 ? -4.281 3.07 -0.449 1 90.88 156 TYR B C 1
ATOM 3597 O O . TYR B 1 156 ? -4.414 2.545 -1.558 1 90.88 156 TYR B O 1
ATOM 3605 N N . ALA B 1 157 ? -3.305 2.686 0.33 1 93.62 157 ALA B N 1
ATOM 3606 C CA . ALA B 1 157 ? -2.367 1.594 0.081 1 93.62 157 ALA B CA 1
ATOM 3607 C C . ALA B 1 157 ? -2.055 0.835 1.367 1 93.62 157 ALA B C 1
ATOM 3609 O O . ALA B 1 157 ? -1.845 1.443 2.42 1 93.62 157 ALA B O 1
ATOM 3610 N N . THR B 1 158 ? -2.045 -0.518 1.212 1 94.19 158 THR B N 1
ATOM 3611 C CA . THR B 1 158 ? -1.875 -1.321 2.418 1 94.19 158 THR B CA 1
ATOM 3612 C C . THR B 1 158 ? -0.745 -2.33 2.238 1 94.19 158 THR B C 1
ATOM 3614 O O . THR B 1 158 ? -0.408 -3.064 3.17 1 94.19 158 THR B O 1
ATOM 3617 N N . ALA B 1 159 ? -0.197 -2.354 1.069 1 96.31 159 ALA B N 1
ATOM 3618 C CA . ALA B 1 159 ? 0.753 -3.432 0.806 1 96.31 159 ALA B CA 1
ATOM 3619 C C . ALA B 1 159 ? 1.858 -2.969 -0.139 1 96.31 159 ALA B C 1
ATOM 3621 O O . ALA B 1 159 ? 1.716 -1.952 -0.821 1 96.31 159 ALA B O 1
ATOM 3622 N N . THR B 1 160 ? 2.953 -3.68 -0.048 1 96.06 160 THR B N 1
ATOM 3623 C CA . THR B 1 160 ? 3.979 -3.639 -1.085 1 96.06 160 THR B CA 1
ATOM 3624 C C . THR B 1 160 ? 3.943 -4.906 -1.933 1 96.06 160 THR B C 1
ATOM 3626 O O . THR B 1 160 ? 3.299 -5.891 -1.561 1 96.06 160 THR B O 1
ATOM 3629 N N . GLU B 1 161 ? 4.594 -4.824 -3.061 1 96.44 161 GLU B N 1
ATOM 3630 C CA . GLU B 1 161 ? 4.672 -5.977 -3.953 1 96.44 161 GLU B CA 1
ATOM 3631 C C . GLU B 1 161 ? 6.121 -6.312 -4.297 1 96.44 161 GLU B C 1
ATOM 3633 O O . GLU B 1 161 ? 6.938 -5.414 -4.512 1 96.44 161 GLU B O 1
ATOM 3638 N N . GLY B 1 162 ? 6.457 -7.582 -4.215 1 95.81 162 GLY B N 1
ATOM 3639 C CA . GLY B 1 162 ? 7.723 -8.125 -4.68 1 95.81 162 GLY B CA 1
ATOM 3640 C C . GLY B 1 162 ? 7.559 -9.188 -5.75 1 95.81 162 GLY B C 1
ATOM 3641 O O . GLY B 1 162 ? 6.496 -9.805 -5.863 1 95.81 162 GLY B O 1
ATOM 3642 N N . VAL B 1 163 ? 8.641 -9.352 -6.473 1 96.19 163 VAL B N 1
ATOM 3643 C CA . VAL B 1 163 ? 8.57 -10.328 -7.559 1 96.19 163 VAL B CA 1
ATOM 3644 C C . VAL B 1 163 ? 9.906 -11.055 -7.684 1 96.19 163 VAL B C 1
ATOM 3646 O O . VAL B 1 163 ? 10.961 -10.508 -7.344 1 96.19 163 VAL B O 1
ATOM 3649 N N . GLY B 1 164 ? 9.82 -12.281 -8.109 1 94.5 164 GLY B N 1
ATOM 3650 C CA . GLY B 1 164 ? 10.969 -13.102 -8.453 1 94.5 164 GLY B CA 1
ATOM 3651 C C . GLY B 1 164 ? 10.844 -13.766 -9.812 1 94.5 164 GLY B C 1
ATOM 3652 O O . GLY B 1 164 ? 9.734 -14.094 -10.25 1 94.5 164 GLY B O 1
ATOM 3653 N N . ALA B 1 165 ? 11.984 -14.008 -10.438 1 93.25 165 ALA B N 1
ATOM 3654 C CA . ALA B 1 165 ? 11.992 -14.586 -11.773 1 93.25 165 ALA B CA 1
ATOM 3655 C C . ALA B 1 165 ? 12.766 -15.898 -11.805 1 93.25 165 ALA B C 1
ATOM 3657 O O . ALA B 1 165 ? 13.945 -15.938 -11.461 1 93.25 165 ALA B O 1
ATOM 3658 N N . LEU B 1 166 ? 12.062 -16.922 -12.141 1 92.25 166 LEU B N 1
ATOM 3659 C CA . LEU B 1 166 ? 12.734 -18.125 -12.625 1 92.25 166 LEU B CA 1
ATOM 3660 C C . LEU B 1 166 ? 13.055 -18.016 -14.109 1 92.25 166 LEU B C 1
ATOM 3662 O O . LEU B 1 166 ? 12.203 -18.297 -14.953 1 92.25 166 LEU B O 1
ATOM 3666 N N . VAL B 1 167 ? 14.266 -17.641 -14.422 1 90.25 167 VAL B N 1
ATOM 3667 C CA . VAL B 1 167 ? 14.641 -17.375 -15.805 1 90.25 167 VAL B CA 1
ATOM 3668 C C . VAL B 1 167 ? 15.188 -18.641 -16.453 1 90.25 167 VAL B C 1
ATOM 3670 O O . VAL B 1 167 ? 16.219 -19.172 -16.031 1 90.25 167 VAL B O 1
ATOM 3673 N N . LEU B 1 168 ? 14.492 -19.047 -17.469 1 89.5 168 LEU B N 1
ATOM 3674 C CA . LEU B 1 168 ? 14.891 -20.219 -18.219 1 89.5 168 LEU B CA 1
ATOM 3675 C C . LEU B 1 168 ? 15.852 -19.844 -19.344 1 89.5 168 LEU B C 1
ATOM 3677 O O . LEU B 1 168 ? 15.727 -18.781 -19.938 1 89.5 168 LEU B O 1
ATOM 3681 N N . SER B 1 169 ? 16.75 -20.781 -19.594 1 85.81 169 SER B N 1
ATOM 3682 C CA . SER B 1 169 ? 17.578 -20.641 -20.781 1 85.81 169 SER B CA 1
ATOM 3683 C C . SER B 1 169 ? 16.75 -20.688 -22.062 1 85.81 169 SER B C 1
ATOM 3685 O O . SER B 1 169 ? 15.602 -21.141 -22.031 1 85.81 169 SER B O 1
ATOM 3687 N N . PRO B 1 170 ? 17.375 -20.203 -23.141 1 85.5 170 PRO B N 1
ATOM 3688 C CA . PRO B 1 170 ? 16.625 -20.219 -24.406 1 85.5 170 PRO B CA 1
ATOM 3689 C C . PRO B 1 170 ? 16.094 -21.594 -24.766 1 85.5 170 PRO B C 1
ATOM 3691 O O . PRO B 1 170 ? 15.016 -21.719 -25.359 1 85.5 170 PRO B O 1
ATOM 3694 N N . ASP B 1 171 ? 16.828 -22.609 -24.391 1 85.44 171 ASP B N 1
ATOM 3695 C CA . ASP B 1 171 ? 16.391 -23.969 -24.688 1 85.44 171 ASP B CA 1
ATOM 3696 C C . ASP B 1 171 ? 15.57 -24.547 -23.531 1 85.44 171 ASP B C 1
ATOM 3698 O O . ASP B 1 171 ? 15.195 -25.719 -23.547 1 85.44 171 ASP B O 1
ATOM 3702 N N . GLU B 1 172 ? 15.359 -23.75 -22.453 1 85.56 172 GLU B N 1
ATOM 3703 C CA . GLU B 1 172 ? 14.508 -24.031 -21.297 1 85.56 172 GLU B CA 1
ATOM 3704 C C . GLU B 1 172 ? 15.047 -25.203 -20.484 1 85.56 172 GLU B C 1
ATOM 3706 O O . GLU B 1 172 ? 14.289 -25.875 -19.781 1 85.56 172 GLU B O 1
ATOM 3711 N N . THR B 1 173 ? 16.406 -25.469 -20.531 1 81.44 173 THR B N 1
ATOM 3712 C CA . THR B 1 173 ? 16.984 -26.609 -19.844 1 81.44 173 THR B CA 1
ATOM 3713 C C . THR B 1 173 ? 17.703 -26.156 -18.578 1 81.44 173 THR B C 1
ATOM 3715 O O . THR B 1 173 ? 18.031 -26.984 -17.719 1 81.44 173 THR B O 1
ATOM 3718 N N . ARG B 1 174 ? 17.922 -24.875 -18.469 1 83.38 174 ARG B N 1
ATOM 3719 C CA . ARG B 1 174 ? 18.672 -24.328 -17.328 1 83.38 174 ARG B CA 1
ATOM 3720 C C . ARG B 1 174 ? 17.953 -23.125 -16.75 1 83.38 174 ARG B C 1
ATOM 3722 O O . ARG B 1 174 ? 17.125 -22.5 -17.406 1 83.38 174 ARG B O 1
ATOM 3729 N N . VAL B 1 175 ? 18.297 -22.844 -15.43 1 85.88 175 VAL B N 1
ATOM 3730 C CA . VAL B 1 175 ? 17.734 -21.688 -14.742 1 85.88 175 VAL B CA 1
ATOM 3731 C C . VAL B 1 175 ? 18.859 -20.75 -14.289 1 85.88 175 VAL B C 1
ATOM 3733 O O . VAL B 1 175 ? 19.922 -21.203 -13.875 1 85.88 175 VAL B O 1
ATOM 3736 N N . LEU B 1 176 ? 18.594 -19.469 -14.336 1 82.94 176 LEU B N 1
ATOM 3737 C CA . LEU B 1 176 ? 19.547 -18.453 -13.914 1 82.94 176 LEU B CA 1
ATOM 3738 C C . LEU B 1 176 ? 19.469 -18.219 -12.406 1 82.94 176 LEU B C 1
ATOM 3740 O O . LEU B 1 176 ? 18.391 -18.016 -11.867 1 82.94 176 LEU B O 1
ATOM 3744 N N . LEU B 1 177 ? 20.578 -18.359 -11.727 1 83.31 177 LEU B N 1
ATOM 3745 C CA . LEU B 1 177 ? 20.656 -18.094 -10.297 1 83.31 177 LEU B CA 1
ATOM 3746 C C . LEU B 1 177 ? 21.656 -16.969 -9.992 1 83.31 177 LEU B C 1
ATOM 3748 O O . LEU B 1 177 ? 22.594 -16.766 -10.758 1 83.31 177 LEU B O 1
ATOM 3752 N N . VAL B 1 178 ? 21.359 -16.266 -8.93 1 79.62 178 VAL B N 1
ATOM 3753 C CA . VAL B 1 178 ? 22.25 -15.219 -8.445 1 79.62 178 VAL B CA 1
ATOM 3754 C C . VAL B 1 178 ? 22.672 -15.523 -7.012 1 79.62 178 VAL B C 1
ATOM 3756 O O . VAL B 1 178 ? 21.891 -16.078 -6.23 1 79.62 178 VAL B O 1
ATOM 3759 N N . TRP B 1 179 ? 23.938 -15.203 -6.703 1 76.62 179 TRP B N 1
ATOM 3760 C CA . TRP B 1 179 ? 24.469 -15.383 -5.355 1 76.62 179 TRP B CA 1
ATOM 3761 C C . TRP B 1 179 ? 24.234 -14.133 -4.512 1 76.62 179 TRP B C 1
ATOM 3763 O O . TRP B 1 179 ? 24.766 -13.07 -4.824 1 76.62 179 TRP B O 1
ATOM 3773 N N . GLU B 1 180 ? 23.359 -14.266 -3.574 1 71.69 180 GLU B N 1
ATOM 3774 C CA . GLU B 1 180 ? 23.078 -13.172 -2.648 1 71.69 180 GLU B CA 1
ATOM 3775 C C . GLU B 1 180 ? 22.844 -13.695 -1.232 1 71.69 180 GLU B C 1
ATOM 3777 O O . GLU B 1 180 ? 22.219 -14.742 -1.044 1 71.69 180 GLU B O 1
ATOM 3782 N N . TYR B 1 181 ? 23.391 -12.961 -0.223 1 68.56 181 TYR B N 1
ATOM 3783 C CA . TYR B 1 181 ? 23.219 -13.242 1.199 1 68.56 181 TYR B CA 1
ATOM 3784 C C . TYR B 1 181 ? 23.672 -14.656 1.534 1 68.56 181 TYR B C 1
ATOM 3786 O O . TYR B 1 181 ? 23.016 -15.359 2.307 1 68.56 181 TYR B O 1
ATOM 3794 N N . GLY B 1 182 ? 24.578 -15.188 0.827 1 69.56 182 GLY B N 1
ATOM 3795 C CA . GLY B 1 182 ? 25.188 -16.469 1.148 1 69.56 182 GLY B CA 1
ATOM 3796 C C . GLY B 1 182 ? 24.438 -17.656 0.568 1 69.56 182 GLY B C 1
ATOM 3797 O O . GLY B 1 182 ? 24.641 -18.781 1.004 1 69.56 182 GLY B O 1
ATOM 3798 N N . CYS B 1 183 ? 23.5 -17.359 -0.304 1 75.19 183 CYS B N 1
ATOM 3799 C CA . CYS B 1 183 ? 22.781 -18.453 -0.942 1 75.19 183 CYS B CA 1
ATOM 3800 C C . CYS B 1 183 ? 22.469 -18.125 -2.4 1 75.19 183 CYS B C 1
ATOM 3802 O O . CYS B 1 183 ? 22.562 -16.969 -2.814 1 75.19 183 CYS B O 1
ATOM 3804 N N . TRP B 1 184 ? 22.297 -19.234 -3.166 1 76.38 184 TRP B N 1
ATOM 3805 C CA . TRP B 1 184 ? 21.812 -19.094 -4.539 1 76.38 184 TRP B CA 1
ATOM 3806 C C . TRP B 1 184 ? 20.312 -18.875 -4.57 1 76.38 184 TRP B C 1
ATOM 3808 O O . TRP B 1 184 ? 19.547 -19.641 -3.961 1 76.38 184 TRP B O 1
ATOM 3818 N N . LYS B 1 185 ? 19.906 -17.812 -5.254 1 84.31 185 LYS B N 1
ATOM 3819 C CA . LYS B 1 185 ? 18.484 -17.5 -5.328 1 84.31 185 LYS B CA 1
ATOM 3820 C C . LYS B 1 185 ? 18.125 -16.922 -6.691 1 84.31 185 LYS B C 1
ATOM 3822 O O . LYS B 1 185 ? 19 -16.672 -7.52 1 84.31 185 LYS B O 1
ATOM 3827 N N . MET B 1 186 ? 16.875 -16.891 -6.941 1 89.31 186 MET B N 1
ATOM 3828 C CA . MET B 1 186 ? 16.391 -16.25 -8.156 1 89.31 186 MET B CA 1
ATOM 3829 C C . MET B 1 186 ? 16.516 -14.734 -8.062 1 89.31 186 MET B C 1
ATOM 3831 O O . MET B 1 186 ? 16.5 -14.18 -6.961 1 89.31 186 MET B O 1
ATOM 3835 N N . PRO B 1 187 ? 16.75 -14.086 -9.18 1 88.25 187 PRO B N 1
ATOM 3836 C CA . PRO B 1 187 ? 16.656 -12.625 -9.133 1 88.25 187 PRO B CA 1
ATOM 3837 C C . PRO B 1 187 ? 15.297 -12.141 -8.633 1 88.25 187 PRO B C 1
ATOM 3839 O O . PRO B 1 187 ? 14.258 -12.695 -9.008 1 88.25 187 PRO B O 1
ATOM 3842 N N . THR B 1 188 ? 15.297 -11.227 -7.715 1 91.94 188 THR B N 1
ATOM 3843 C CA . THR B 1 188 ? 14.078 -10.672 -7.137 1 91.94 188 THR B CA 1
ATOM 3844 C C . THR B 1 188 ? 14.125 -9.148 -7.121 1 91.94 188 THR B C 1
ATOM 3846 O O . THR B 1 188 ? 15.164 -8.555 -7.414 1 91.94 188 THR B O 1
ATOM 3849 N N . GLY B 1 189 ? 12.984 -8.531 -6.875 1 91.25 189 GLY B N 1
ATOM 3850 C CA . GLY B 1 189 ? 12.922 -7.082 -6.75 1 91.25 189 GLY B CA 1
ATOM 3851 C C . GLY B 1 189 ? 11.562 -6.582 -6.301 1 91.25 189 GLY B C 1
ATOM 3852 O O . GLY B 1 189 ? 10.609 -7.352 -6.227 1 91.25 189 GLY B O 1
ATOM 3853 N N . ALA B 1 190 ? 11.578 -5.316 -6.02 1 93.69 190 ALA B N 1
ATOM 3854 C CA . ALA B 1 190 ? 10.336 -4.664 -5.617 1 93.69 190 ALA B CA 1
ATOM 3855 C C . ALA B 1 190 ? 9.578 -4.133 -6.832 1 93.69 190 ALA B C 1
ATOM 3857 O O . ALA B 1 190 ? 10.188 -3.744 -7.828 1 93.69 190 ALA B O 1
ATOM 3858 N N . VAL B 1 191 ? 8.258 -4.195 -6.738 1 95.62 191 VAL B N 1
ATOM 3859 C CA . VAL B 1 191 ? 7.406 -3.576 -7.746 1 95.62 191 VAL B CA 1
ATOM 3860 C C . VAL B 1 191 ? 7.109 -2.131 -7.355 1 95.62 191 VAL B C 1
ATOM 3862 O O . VAL B 1 191 ? 6.578 -1.873 -6.27 1 95.62 191 VAL B O 1
ATOM 3865 N N . ASP B 1 192 ? 7.398 -1.165 -8.219 1 93.31 192 ASP B N 1
ATOM 3866 C CA . ASP B 1 192 ? 7.172 0.249 -7.934 1 93.31 192 ASP B CA 1
ATOM 3867 C C . ASP B 1 192 ? 5.699 0.613 -8.094 1 93.31 192 ASP B C 1
ATOM 3869 O O . ASP B 1 192 ? 4.93 -0.141 -8.703 1 93.31 192 ASP B O 1
ATOM 3873 N N . ALA B 1 193 ? 5.367 1.752 -7.492 1 92.31 193 ALA B N 1
ATOM 3874 C CA . ALA B 1 193 ? 4.035 2.289 -7.742 1 92.31 193 ALA B CA 1
ATOM 3875 C C . ALA B 1 193 ? 3.787 2.475 -9.234 1 92.31 193 ALA B C 1
ATOM 3877 O O . ALA B 1 193 ? 4.68 2.914 -9.969 1 92.31 193 ALA B O 1
ATOM 3878 N N . SER B 1 194 ? 2.613 2.088 -9.727 1 92.12 194 SER B N 1
ATOM 3879 C CA . SER B 1 194 ? 2.16 2.258 -11.102 1 92.12 194 SER B CA 1
ATOM 3880 C C . SER B 1 194 ? 2.941 1.36 -12.055 1 92.12 194 SER B C 1
ATOM 3882 O O . SER B 1 194 ? 3.029 1.646 -13.25 1 92.12 194 SER B O 1
ATOM 3884 N N . GLU B 1 195 ? 3.568 0.309 -11.539 1 94.19 195 GLU B N 1
ATOM 3885 C CA . GLU B 1 195 ? 4.359 -0.604 -12.359 1 94.19 195 GLU B CA 1
ATOM 3886 C C . GLU B 1 195 ? 3.732 -1.993 -12.398 1 94.19 195 GLU B C 1
ATOM 3888 O O . GLU B 1 195 ? 3.305 -2.52 -11.375 1 94.19 195 GLU B O 1
ATOM 3893 N N . GLY B 1 196 ? 3.664 -2.527 -13.594 1 94.81 196 GLY B N 1
ATOM 3894 C CA . GLY B 1 196 ? 3.246 -3.916 -13.695 1 94.81 196 GLY B CA 1
ATOM 3895 C C . GLY B 1 196 ? 4.281 -4.895 -13.172 1 94.81 196 GLY B C 1
ATOM 3896 O O . GLY B 1 196 ? 5.48 -4.605 -13.195 1 94.81 196 GLY B O 1
ATOM 3897 N N . VAL B 1 197 ? 3.789 -6.047 -12.734 1 95.56 197 VAL B N 1
ATOM 3898 C CA . VAL B 1 197 ? 4.68 -7.02 -12.117 1 95.56 197 VAL B CA 1
ATOM 3899 C C . VAL B 1 197 ? 5.691 -7.527 -1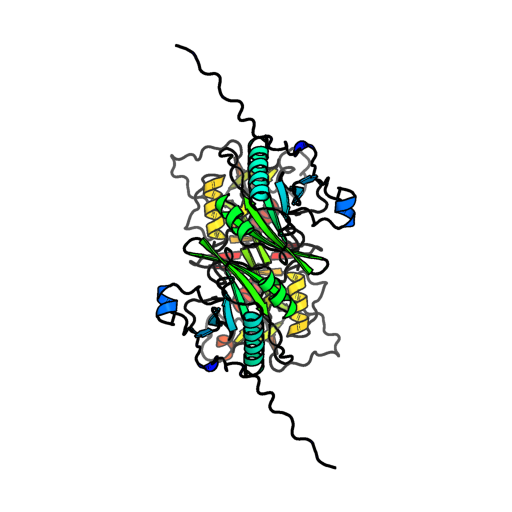3.141 1 95.56 197 VAL B C 1
ATOM 3901 O O . VAL B 1 197 ? 6.867 -7.711 -12.82 1 95.56 197 VAL B O 1
ATOM 3904 N N . LEU B 1 198 ? 5.277 -7.785 -14.352 1 95.81 198 LEU B N 1
ATOM 3905 C CA . LEU B 1 198 ? 6.199 -8.281 -15.367 1 95.81 198 LEU B CA 1
ATOM 3906 C C . LEU B 1 198 ? 7.145 -7.176 -15.828 1 95.81 198 LEU B C 1
ATOM 3908 O O . LEU B 1 198 ? 8.297 -7.441 -16.156 1 95.81 198 LEU B O 1
ATOM 3912 N N . GLN B 1 199 ? 6.641 -5.957 -15.867 1 94.5 199 GLN B N 1
ATOM 3913 C CA . GLN B 1 199 ? 7.512 -4.82 -16.141 1 94.5 199 GLN B CA 1
ATOM 3914 C C . GLN B 1 199 ? 8.609 -4.699 -15.086 1 94.5 199 GLN B C 1
ATOM 3916 O O . GLN B 1 199 ? 9.773 -4.473 -15.414 1 94.5 199 GLN B O 1
ATOM 3921 N N . ALA B 1 200 ? 8.195 -4.828 -13.867 1 94.94 200 ALA B N 1
ATOM 3922 C CA . ALA B 1 200 ? 9.164 -4.789 -12.773 1 94.94 200 ALA B CA 1
ATOM 3923 C C . ALA B 1 200 ? 10.211 -5.883 -12.93 1 94.94 200 ALA B C 1
ATOM 3925 O O . ALA B 1 200 ? 11.406 -5.637 -12.742 1 94.94 200 ALA B O 1
ATOM 3926 N N . LEU B 1 201 ? 9.773 -7.078 -13.297 1 94.19 201 LEU B N 1
ATOM 3927 C CA . LEU B 1 201 ? 10.688 -8.203 -13.453 1 94.19 201 LEU B CA 1
ATOM 3928 C C . LEU B 1 201 ? 11.703 -7.93 -14.555 1 94.19 201 LEU B C 1
ATOM 3930 O O . LEU B 1 201 ? 12.898 -8.164 -14.375 1 94.19 201 LEU B O 1
ATOM 3934 N N . ARG B 1 202 ? 11.234 -7.438 -15.617 1 93.44 202 ARG B N 1
ATOM 3935 C CA . ARG B 1 202 ? 12.133 -7.125 -16.719 1 93.44 202 ARG B CA 1
ATOM 3936 C C . ARG B 1 202 ? 13.141 -6.051 -16.328 1 93.44 202 ARG B C 1
ATOM 3938 O O . ARG B 1 202 ? 14.32 -6.145 -16.656 1 93.44 202 ARG B O 1
ATOM 3945 N N . ARG B 1 203 ? 12.656 -5.02 -15.625 1 92.56 203 ARG B N 1
ATOM 3946 C CA . ARG B 1 203 ? 13.539 -3.963 -15.156 1 92.56 203 ARG B CA 1
ATOM 3947 C C . ARG B 1 203 ? 14.602 -4.516 -14.203 1 92.56 203 ARG B C 1
ATOM 3949 O O . ARG B 1 203 ? 15.797 -4.254 -14.375 1 92.56 203 ARG B O 1
ATOM 3956 N N . GLU B 1 204 ? 14.18 -5.328 -13.219 1 90.69 204 GLU B N 1
ATOM 3957 C CA . GLU B 1 204 ? 15.086 -5.902 -12.234 1 90.69 204 GLU B CA 1
ATOM 3958 C C . GLU B 1 204 ? 16.125 -6.812 -12.898 1 90.69 204 GLU B C 1
ATOM 3960 O O . GLU B 1 204 ? 17.281 -6.828 -12.5 1 90.69 204 GLU B O 1
ATOM 3965 N N . LEU B 1 205 ? 15.727 -7.637 -13.906 1 88.19 205 LEU B N 1
ATOM 3966 C CA . LEU B 1 205 ? 16.625 -8.539 -14.609 1 88.19 205 LEU B CA 1
ATOM 3967 C C . LEU B 1 205 ? 17.688 -7.758 -15.383 1 88.19 205 LEU B C 1
ATOM 3969 O O . LEU B 1 205 ? 18.859 -8.141 -15.398 1 88.19 205 LEU B O 1
ATOM 3973 N N . ARG B 1 206 ? 17.266 -6.672 -15.953 1 87.06 206 ARG B N 1
ATOM 3974 C CA . ARG B 1 206 ? 18.203 -5.816 -16.672 1 87.06 206 ARG B CA 1
ATOM 3975 C C . ARG B 1 206 ? 19.203 -5.172 -15.711 1 87.06 206 ARG B C 1
ATOM 3977 O O . ARG B 1 206 ? 20.406 -5.148 -15.977 1 87.06 206 ARG B O 1
ATOM 3984 N N . GLU B 1 207 ? 18.719 -4.66 -14.617 1 83.69 207 GLU B N 1
ATOM 3985 C CA . GLU B 1 207 ? 19.547 -3.914 -13.672 1 83.69 207 GLU B CA 1
ATOM 3986 C C . GLU B 1 207 ? 20.484 -4.84 -12.914 1 83.69 207 GLU B C 1
ATOM 3988 O O . GLU B 1 207 ? 21.656 -4.504 -12.711 1 83.69 207 GLU B O 1
ATOM 3993 N N . GLU B 1 208 ? 20.016 -6.035 -12.508 1 81.12 208 GLU B N 1
ATOM 3994 C CA . GLU B 1 208 ? 20.781 -6.906 -11.625 1 81.12 208 GLU B CA 1
ATOM 3995 C C . GLU B 1 208 ? 21.703 -7.824 -12.422 1 81.12 208 GLU B C 1
ATOM 3997 O O . GLU B 1 208 ? 22.844 -8.094 -12.008 1 81.12 208 GLU B O 1
ATOM 4002 N N . VAL B 1 209 ? 21.219 -8.383 -13.578 1 79.5 209 VAL B N 1
ATOM 4003 C CA . VAL B 1 209 ? 21.984 -9.445 -14.234 1 79.5 209 VAL B CA 1
ATOM 4004 C C . VAL B 1 209 ? 22.156 -9.117 -15.719 1 79.5 209 VAL B C 1
ATOM 4006 O O . VAL B 1 209 ? 22.812 -9.859 -16.453 1 79.5 209 VAL B O 1
ATOM 4009 N N . GLY B 1 210 ? 21.641 -8 -16.188 1 81.06 210 GLY B N 1
ATOM 4010 C CA . GLY B 1 210 ? 21.781 -7.602 -17.578 1 81.06 210 GLY B CA 1
ATOM 4011 C C . GLY B 1 210 ? 21.062 -8.539 -18.531 1 81.06 210 GLY B C 1
ATOM 4012 O O . GLY B 1 210 ? 21.469 -8.672 -19.688 1 81.06 210 GLY B O 1
ATOM 4013 N N . CYS B 1 211 ? 20.125 -9.258 -18.078 1 82.44 211 CYS B N 1
ATOM 4014 C CA . CYS B 1 211 ? 19.406 -10.258 -18.859 1 82.44 211 CYS B CA 1
ATOM 4015 C C . CYS B 1 211 ? 18.188 -9.641 -19.547 1 82.44 211 CYS B C 1
ATOM 4017 O O . CYS B 1 211 ? 17.438 -8.891 -18.922 1 82.44 211 CYS B O 1
ATOM 4019 N N . ARG B 1 212 ? 18.062 -10 -20.844 1 87.25 212 ARG B N 1
ATOM 4020 C CA . ARG B 1 212 ? 16.844 -9.641 -21.578 1 87.25 212 ARG B CA 1
ATOM 4021 C C . ARG B 1 212 ? 15.938 -10.859 -21.75 1 87.25 212 ARG B C 1
ATOM 4023 O O . ARG B 1 212 ? 16.422 -11.977 -21.953 1 87.25 212 ARG B O 1
ATOM 4030 N N . VAL B 1 213 ? 14.68 -10.594 -21.75 1 89.62 213 VAL B N 1
ATOM 4031 C CA . VAL B 1 213 ? 13.711 -11.68 -21.766 1 89.62 213 VAL B CA 1
ATOM 4032 C C . VAL B 1 213 ? 13.148 -11.836 -23.172 1 89.62 213 VAL B C 1
ATOM 4034 O O . VAL B 1 213 ? 13.031 -10.859 -23.922 1 89.62 213 VAL B O 1
ATOM 4037 N N . ASP B 1 214 ? 12.852 -13.047 -23.516 1 91.12 214 ASP B N 1
ATOM 4038 C CA . ASP B 1 214 ? 12.211 -13.406 -24.781 1 91.12 214 ASP B CA 1
ATOM 4039 C C . ASP B 1 214 ? 10.734 -13.023 -24.766 1 91.12 214 ASP B C 1
ATOM 4041 O O . ASP B 1 214 ? 9.93 -13.641 -24.062 1 91.12 214 ASP B O 1
ATOM 4045 N N . SER B 1 215 ? 10.328 -12.102 -25.578 1 88.56 215 SER B N 1
ATOM 4046 C CA . SER B 1 215 ? 8.961 -11.594 -25.609 1 88.56 215 SER B CA 1
ATOM 4047 C C . SER B 1 215 ? 8.008 -12.625 -26.203 1 88.56 215 SER B C 1
ATOM 4049 O O . SER B 1 215 ? 6.785 -12.516 -26.047 1 88.56 215 SER B O 1
ATOM 4051 N N . ASP B 1 216 ? 8.555 -13.609 -26.859 1 91.12 216 ASP B N 1
ATOM 4052 C CA . ASP B 1 216 ? 7.715 -14.633 -27.469 1 91.12 216 ASP B CA 1
ATOM 4053 C C . ASP B 1 216 ? 7.34 -15.719 -26.469 1 91.12 216 ASP B C 1
ATOM 4055 O O . ASP B 1 216 ? 6.477 -16.547 -26.734 1 91.12 216 ASP B O 1
ATOM 4059 N N . PHE B 1 217 ? 8.016 -15.727 -25.391 1 91.94 217 PHE B N 1
ATOM 4060 C CA . PHE B 1 217 ? 7.699 -16.672 -24.328 1 91.94 217 PHE B CA 1
ATOM 4061 C C . PHE B 1 217 ? 6.582 -16.125 -23.453 1 91.94 217 PHE B C 1
ATOM 4063 O O . PHE B 1 217 ? 6.656 -15 -22.969 1 91.94 217 PHE B O 1
ATOM 4070 N N . SER B 1 218 ? 5.527 -16.953 -23.25 1 93.19 218 SER B N 1
ATOM 4071 C CA . SER B 1 218 ? 4.461 -16.578 -22.328 1 93.19 218 SER B CA 1
ATOM 4072 C C . SER B 1 218 ? 4.852 -16.859 -20.875 1 93.19 218 SER B C 1
ATOM 4074 O O . SER B 1 218 ? 5.078 -18.016 -20.5 1 93.19 218 SER B O 1
ATOM 4076 N N . PRO B 1 219 ? 4.859 -15.859 -20.078 1 96.12 219 PRO B N 1
ATOM 4077 C CA . PRO B 1 219 ? 5.246 -16.078 -18.672 1 96.12 219 PRO B CA 1
ATOM 4078 C C . PRO B 1 219 ? 4.293 -17.016 -17.938 1 96.12 219 PRO B C 1
ATOM 4080 O O . PRO B 1 219 ? 3.113 -17.109 -18.297 1 96.12 219 PRO B O 1
ATOM 4083 N N . LEU B 1 220 ? 4.836 -17.734 -16.969 1 96.94 220 LEU B N 1
ATOM 4084 C CA . LEU B 1 220 ? 4.051 -18.609 -16.109 1 96.94 220 LEU B CA 1
ATOM 4085 C C . LEU B 1 220 ? 4.145 -18.172 -14.648 1 96.94 220 LEU B C 1
ATOM 4087 O O . LEU B 1 220 ? 5.23 -17.875 -14.156 1 96.94 220 LEU B O 1
ATOM 4091 N N . TYR B 1 221 ? 2.977 -18.047 -14.039 1 97.56 221 TYR B N 1
ATOM 4092 C CA . TYR B 1 221 ? 2.969 -17.859 -12.594 1 97.56 221 TYR B CA 1
ATOM 4093 C C . TYR B 1 221 ? 3.301 -19.156 -11.867 1 97.56 221 TYR B C 1
ATOM 4095 O O . TYR B 1 221 ? 2.689 -20.188 -12.125 1 97.56 221 TYR B O 1
ATOM 4103 N N . LEU B 1 222 ? 4.254 -19.078 -10.906 1 96.5 222 LEU B N 1
ATOM 4104 C CA . LEU B 1 222 ? 4.762 -20.297 -10.297 1 96.5 222 LEU B CA 1
ATOM 4105 C C . LEU B 1 222 ? 4.449 -20.328 -8.805 1 96.5 222 LEU B C 1
ATOM 4107 O O . LEU B 1 222 ? 4.773 -21.297 -8.109 1 96.5 222 LEU B O 1
ATOM 4111 N N . GLY B 1 223 ? 3.844 -19.312 -8.305 1 95.94 223 GLY B N 1
ATOM 4112 C CA . GLY B 1 223 ? 3.543 -19.234 -6.887 1 95.94 223 GLY B CA 1
ATOM 4113 C C . GLY B 1 223 ? 4.102 -17.984 -6.234 1 95.94 223 GLY B C 1
ATOM 4114 O O . GLY B 1 223 ? 4.328 -16.969 -6.902 1 95.94 223 GLY B O 1
ATOM 4115 N N . GLY B 1 224 ? 4.18 -18.031 -4.898 1 94.75 224 GLY B N 1
ATOM 4116 C CA . GLY B 1 224 ? 4.633 -16.906 -4.086 1 94.75 224 GLY B CA 1
ATOM 4117 C C . GLY B 1 224 ? 4.098 -16.953 -2.668 1 94.75 224 GLY B C 1
ATOM 4118 O O . GLY B 1 224 ? 3.959 -18.016 -2.078 1 94.75 224 GLY B O 1
ATOM 4119 N N . TRP B 1 225 ? 3.994 -15.703 -2.129 1 95.06 225 TRP B N 1
ATOM 4120 C CA . TRP B 1 225 ? 3.438 -15.641 -0.781 1 95.06 225 TRP B CA 1
ATOM 4121 C C . TRP B 1 225 ? 2.834 -14.266 -0.502 1 95.06 225 TRP B C 1
ATOM 4123 O O . TRP B 1 225 ? 3.088 -13.312 -1.237 1 95.06 225 TRP B O 1
ATOM 4133 N N . GLN B 1 226 ? 1.93 -14.289 0.394 1 95.19 226 GLN B N 1
ATOM 4134 C CA . GLN B 1 226 ? 1.406 -13.078 1.017 1 95.19 226 GLN B CA 1
ATOM 4135 C C . GLN B 1 226 ? 1.739 -13.039 2.506 1 95.19 226 GLN B C 1
ATOM 4137 O O . GLN B 1 226 ? 1.416 -13.969 3.244 1 95.19 226 GLN B O 1
ATOM 4142 N N . ASN B 1 227 ? 2.494 -12.023 2.881 1 94.88 227 ASN B N 1
ATOM 4143 C CA . ASN B 1 227 ? 2.848 -11.82 4.281 1 94.88 227 ASN B CA 1
ATOM 4144 C C . ASN B 1 227 ? 2.064 -10.664 4.895 1 94.88 227 ASN B C 1
ATOM 4146 O O . ASN B 1 227 ? 2.234 -9.508 4.492 1 94.88 227 ASN B O 1
ATOM 4150 N N . ALA B 1 228 ? 1.288 -11.117 5.887 1 92.88 228 ALA B N 1
ATOM 4151 C CA . ALA B 1 228 ? 0.647 -10.07 6.668 1 92.88 228 ALA B CA 1
ATOM 4152 C C . ALA B 1 228 ? 1.654 -9.375 7.582 1 92.88 228 ALA B C 1
ATOM 4154 O O . ALA B 1 228 ? 2.629 -9.984 8.023 1 92.88 228 ALA B O 1
ATOM 4155 N N . ARG B 1 229 ? 1.663 -8.109 7.797 1 89.25 229 ARG B N 1
ATOM 4156 C CA . ARG B 1 229 ? 2.494 -7.375 8.742 1 89.25 229 ARG B CA 1
ATOM 4157 C C . ARG B 1 229 ? 3.967 -7.449 8.352 1 89.25 229 ARG B C 1
ATOM 4159 O O . ARG B 1 229 ? 4.824 -7.695 9.203 1 89.25 229 ARG B O 1
ATOM 4166 N N . ALA B 1 230 ? 4.211 -7.434 7.039 1 89.25 230 ALA B N 1
ATOM 4167 C CA . ALA B 1 230 ? 5.57 -7.562 6.527 1 89.25 230 ALA B CA 1
ATOM 4168 C C . ALA B 1 230 ? 6.453 -6.422 7.023 1 89.25 230 ALA B C 1
ATOM 4170 O O . ALA B 1 230 ? 7.609 -6.637 7.395 1 89.25 230 ALA B O 1
ATOM 4171 N N . PHE B 1 231 ? 5.863 -5.207 7.094 1 87.44 231 PHE B N 1
ATOM 4172 C CA . PHE B 1 231 ? 6.648 -4.051 7.508 1 87.44 231 PHE B CA 1
ATOM 4173 C C . PHE B 1 231 ? 5.953 -3.303 8.641 1 87.44 231 PHE B C 1
ATOM 4175 O O . PHE B 1 231 ? 4.773 -2.953 8.523 1 87.44 231 PHE B O 1
ATOM 4182 N N . ASP B 1 232 ? 6.703 -3.094 9.703 1 86.94 232 ASP B N 1
ATOM 4183 C CA . ASP B 1 232 ? 6.285 -2.348 10.883 1 86.94 232 ASP B CA 1
ATOM 4184 C C . ASP B 1 232 ? 4.953 -2.871 11.422 1 86.94 232 ASP B C 1
ATOM 4186 O O . ASP B 1 232 ? 4.141 -2.1 11.938 1 86.94 232 ASP B O 1
ATOM 4190 N N . GLU B 1 233 ? 4.652 -4.094 11.133 1 85.69 233 GLU B N 1
ATOM 4191 C CA . GLU B 1 233 ? 3.455 -4.797 11.586 1 85.69 233 GLU B CA 1
ATOM 4192 C C . GLU B 1 233 ? 2.193 -4.176 10.992 1 85.69 233 GLU B C 1
ATOM 4194 O O . GLU B 1 233 ? 1.095 -4.371 11.516 1 85.69 233 GLU B O 1
ATOM 4199 N N . ARG B 1 234 ? 2.387 -3.418 9.914 1 87.88 234 ARG B N 1
ATOM 4200 C CA . ARG B 1 234 ? 1.245 -2.664 9.398 1 87.88 234 ARG B CA 1
ATOM 4201 C C . ARG B 1 234 ? 1.082 -2.867 7.898 1 87.88 234 ARG B C 1
ATOM 4203 O O . ARG B 1 234 ? -0.036 -2.838 7.379 1 87.88 234 ARG B O 1
ATOM 4210 N N . VAL B 1 235 ? 2.15 -3.033 7.258 1 93.19 235 VAL B N 1
ATOM 4211 C CA . VAL B 1 235 ? 2.111 -3.098 5.801 1 93.19 235 VAL B CA 1
ATOM 4212 C C . VAL B 1 235 ? 2.252 -4.547 5.344 1 93.19 235 VAL B C 1
ATOM 4214 O O . VAL B 1 235 ? 3.162 -5.258 5.777 1 93.19 235 VAL B O 1
ATOM 4217 N N . ASN B 1 236 ? 1.339 -4.988 4.496 1 95.81 236 ASN B N 1
ATOM 4218 C CA . ASN B 1 236 ? 1.432 -6.316 3.9 1 95.81 236 ASN B CA 1
ATOM 4219 C C . ASN B 1 236 ? 2.463 -6.355 2.775 1 95.81 236 ASN B C 1
ATOM 4221 O O . ASN B 1 236 ? 2.961 -5.309 2.348 1 95.81 236 ASN B O 1
ATOM 4225 N N . ASN B 1 237 ? 2.846 -7.57 2.418 1 95.69 237 ASN B N 1
ATOM 4226 C CA . ASN B 1 237 ? 3.688 -7.801 1.249 1 95.69 237 ASN B CA 1
ATOM 4227 C C . ASN B 1 237 ? 3.168 -8.961 0.404 1 95.69 237 ASN B C 1
ATOM 4229 O O . ASN B 1 237 ? 2.834 -10.023 0.936 1 95.69 237 ASN B O 1
ATOM 4233 N N . HIS B 1 238 ? 3.029 -8.68 -0.823 1 96.5 238 HIS B N 1
ATOM 4234 C CA . HIS B 1 238 ? 2.67 -9.719 -1.784 1 96.5 238 HIS B CA 1
ATOM 4235 C C . HIS B 1 238 ? 3.834 -10.031 -2.719 1 96.5 238 HIS B C 1
ATOM 4237 O O . HIS B 1 238 ? 4.277 -9.164 -3.477 1 96.5 238 HIS B O 1
ATOM 4243 N N . PHE B 1 239 ? 4.328 -11.281 -2.629 1 96 239 PHE B N 1
ATOM 4244 C CA . PHE B 1 239 ? 5.461 -11.711 -3.439 1 96 239 PHE B CA 1
ATOM 4245 C C . PHE B 1 239 ? 5.031 -12.758 -4.461 1 96 239 PHE B C 1
ATOM 4247 O O . PHE B 1 239 ? 4.391 -13.75 -4.109 1 96 239 PHE B O 1
ATOM 4254 N N . SER B 1 240 ? 5.371 -12.547 -5.75 1 96.88 240 S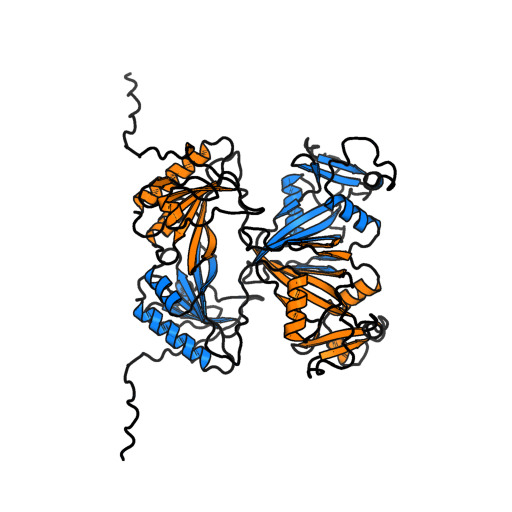ER B N 1
ATOM 4255 C CA . SER B 1 240 ? 4.996 -13.445 -6.832 1 96.88 240 SER B CA 1
ATOM 4256 C C . SER B 1 240 ? 6.223 -13.914 -7.609 1 96.88 240 SER B C 1
ATOM 4258 O O . SER B 1 240 ? 7.141 -13.133 -7.863 1 96.88 240 SER B O 1
ATOM 4260 N N . VAL B 1 241 ? 6.199 -15.188 -7.973 1 96.44 241 VAL B N 1
ATOM 4261 C CA . VAL B 1 241 ? 7.281 -15.75 -8.773 1 96.44 241 VAL B CA 1
ATOM 4262 C C . VAL B 1 241 ? 6.766 -16.094 -10.164 1 96.44 241 VAL B C 1
ATOM 4264 O O . VAL B 1 241 ? 5.723 -16.75 -10.305 1 96.44 241 VAL B O 1
ATOM 4267 N N . TYR B 1 242 ? 7.496 -15.688 -11.18 1 97.06 242 TYR B N 1
ATOM 4268 C CA . TYR B 1 242 ? 7.141 -15.984 -12.562 1 97.06 242 TYR B CA 1
ATOM 4269 C C . TYR B 1 242 ? 8.289 -16.672 -13.289 1 97.06 242 TYR B C 1
ATOM 4271 O O . TYR B 1 242 ? 9.461 -16.359 -13.047 1 97.06 242 TYR B O 1
ATOM 4279 N N . ALA B 1 243 ? 7.941 -17.562 -14.195 1 95.81 243 ALA B N 1
ATOM 4280 C CA . ALA B 1 243 ? 8.914 -18.094 -15.141 1 95.81 243 ALA B CA 1
ATOM 4281 C C . ALA B 1 243 ? 8.977 -17.25 -16.406 1 95.81 243 ALA B C 1
ATOM 4283 O O . ALA B 1 243 ? 7.945 -16.891 -16.984 1 95.81 243 ALA B O 1
ATOM 4284 N N . LEU B 1 244 ? 10.133 -16.891 -16.719 1 94.31 244 LEU B N 1
ATOM 4285 C CA . LEU B 1 244 ? 10.445 -16.203 -17.969 1 94.31 244 LEU B CA 1
ATOM 4286 C C . LEU B 1 244 ? 11.539 -16.938 -18.734 1 94.31 244 LEU B C 1
ATOM 4288 O O . LEU B 1 244 ? 12.195 -17.828 -18.188 1 94.31 244 LEU B O 1
ATOM 4292 N N . ARG B 1 245 ? 11.648 -16.547 -19.969 1 92.38 245 ARG B N 1
ATOM 4293 C CA . ARG B 1 245 ? 12.703 -17.141 -20.781 1 92.38 245 ARG B CA 1
ATOM 4294 C C . ARG B 1 245 ? 13.68 -16.078 -21.281 1 92.38 245 ARG B C 1
ATOM 4296 O O . ARG B 1 245 ? 13.258 -15.016 -21.75 1 92.38 245 ARG B O 1
ATOM 4303 N N . ALA B 1 246 ? 14.938 -16.391 -21.078 1 88.38 246 ALA B N 1
ATOM 4304 C CA . ALA B 1 246 ? 15.969 -15.477 -21.547 1 88.38 246 ALA B CA 1
ATOM 4305 C C . ALA B 1 246 ? 16.031 -15.453 -23.078 1 88.38 246 ALA B C 1
ATOM 4307 O O . ALA B 1 246 ? 15.836 -16.484 -23.719 1 88.38 246 ALA B O 1
ATOM 4308 N N . ARG B 1 247 ? 16.203 -14.281 -23.562 1 84.31 247 ARG B N 1
ATOM 4309 C CA . ARG B 1 247 ? 16.453 -14.172 -25 1 84.31 247 ARG B CA 1
ATOM 4310 C C . ARG B 1 247 ? 17.781 -14.828 -25.375 1 84.31 247 ARG B C 1
ATOM 4312 O O . ARG B 1 247 ? 18.734 -14.805 -24.609 1 84.31 247 ARG B O 1
ATOM 4319 N N . ALA B 1 248 ? 17.734 -15.57 -26.484 1 69.56 248 ALA B N 1
ATOM 4320 C CA . ALA B 1 248 ? 18.969 -16.172 -27 1 69.56 248 ALA B CA 1
ATOM 4321 C C . ALA B 1 248 ? 20.078 -15.125 -27.125 1 69.56 248 ALA B C 1
ATOM 4323 O O . ALA B 1 248 ? 19.828 -13.977 -27.469 1 69.56 248 ALA B O 1
ATOM 4324 N N . ALA B 1 249 ? 20.812 -14.906 -26.062 1 55.78 249 ALA B N 1
ATOM 4325 C CA . ALA B 1 249 ? 21.922 -13.977 -26.25 1 55.78 249 ALA B CA 1
ATOM 4326 C C . ALA B 1 249 ? 22.266 -13.844 -27.719 1 55.78 249 ALA B C 1
ATOM 4328 O O . ALA B 1 249 ? 22.219 -14.82 -28.469 1 55.78 249 ALA B O 1
ATOM 4329 N N . ALA B 1 250 ? 21.969 -12.844 -28.375 1 42.56 250 ALA B N 1
ATOM 4330 C CA . ALA B 1 250 ? 22.891 -12.766 -29.5 1 42.56 250 ALA B CA 1
ATOM 4331 C C . ALA B 1 250 ? 24.25 -13.344 -29.141 1 42.56 250 ALA B C 1
ATOM 4333 O O . ALA B 1 250 ? 24.719 -13.203 -28 1 42.56 250 ALA B O 1
ATOM 4334 N N . ALA B 1 251 ? 24.781 -14.547 -29.703 1 37.06 251 ALA B N 1
ATOM 4335 C CA . ALA B 1 251 ? 26.062 -15.219 -29.516 1 37.06 251 ALA B CA 1
ATOM 4336 C C . ALA B 1 251 ? 27.047 -14.312 -28.781 1 37.06 251 ALA B C 1
ATOM 4338 O O . ALA B 1 251 ? 27.906 -14.789 -28.031 1 37.06 251 ALA B O 1
ATOM 4339 N N . GLY B 1 252 ? 27.312 -13.141 -29.281 1 36.88 252 GLY B N 1
ATOM 4340 C CA . GLY B 1 252 ? 28.469 -12.352 -28.922 1 36.88 252 GLY B CA 1
ATOM 4341 C C . GLY B 1 252 ? 28.344 -11.688 -27.562 1 36.88 252 GLY B C 1
ATOM 4342 O O . GLY B 1 252 ? 29.297 -11.078 -27.062 1 36.88 252 GLY B O 1
ATOM 4343 N N . ALA B 1 253 ? 27.172 -11.18 -27.203 1 37.78 253 ALA B N 1
ATOM 4344 C CA . ALA B 1 253 ? 27.188 -10.359 -26 1 37.78 253 ALA B CA 1
ATOM 4345 C C . ALA B 1 253 ? 27.047 -11.219 -24.734 1 37.78 253 ALA B C 1
ATOM 4347 O O . ALA B 1 253 ? 25.938 -11.57 -24.344 1 37.78 253 ALA B O 1
ATOM 4348 N N . ALA B 1 254 ? 27.625 -12.391 -24.656 1 36.66 254 ALA B N 1
ATOM 4349 C CA . ALA B 1 254 ? 27.859 -13.086 -23.391 1 36.66 254 ALA B CA 1
ATOM 4350 C C . ALA B 1 254 ? 27.875 -12.117 -22.219 1 36.66 254 ALA B C 1
ATOM 4352 O O . ALA B 1 254 ? 28.719 -11.227 -22.141 1 36.66 254 ALA B O 1
ATOM 4353 N N . SER B 1 255 ? 26.812 -11.609 -21.828 1 39.88 255 SER B N 1
ATOM 4354 C CA . SER B 1 255 ? 26.875 -10.812 -20.609 1 39.88 255 SER B CA 1
ATOM 4355 C C . SER B 1 255 ? 27.875 -11.406 -19.609 1 39.88 255 SER B C 1
ATOM 4357 O O . SER B 1 255 ? 28.062 -12.625 -19.562 1 39.88 255 SER B O 1
ATOM 4359 N N . GLN B 1 256 ? 28.922 -10.789 -19.297 1 38.75 256 GLN B N 1
ATOM 4360 C CA . GLN B 1 256 ? 29.984 -11.094 -18.344 1 38.75 256 GLN B CA 1
ATOM 4361 C C . GLN B 1 256 ? 29.453 -11.875 -17.156 1 38.75 256 GLN B C 1
ATOM 4363 O O . GLN B 1 256 ? 28.422 -11.516 -16.578 1 38.75 256 GLN B O 1
ATOM 4368 N N . PRO B 1 257 ? 29.656 -13.273 -17.172 1 42.59 257 PRO B N 1
ATOM 4369 C CA . PRO B 1 257 ? 29.5 -13.93 -15.875 1 42.59 257 PRO B CA 1
ATOM 4370 C C . PRO B 1 257 ? 29.719 -12.984 -14.695 1 42.59 257 PRO B C 1
ATOM 4372 O O . PRO B 1 257 ? 30.734 -12.289 -14.641 1 42.59 257 PRO B O 1
ATOM 4375 N N . ALA B 1 258 ? 28.969 -12.109 -14.43 1 46.62 258 ALA B N 1
ATOM 4376 C CA . ALA B 1 258 ? 29.328 -11.453 -13.18 1 46.62 258 ALA B CA 1
ATOM 4377 C C . ALA B 1 258 ? 29.5 -12.461 -12.047 1 46.62 258 ALA B C 1
ATOM 4379 O O . ALA B 1 258 ? 28.859 -13.516 -12.047 1 46.62 258 ALA B O 1
ATOM 4380 N N . ALA B 1 259 ? 30.688 -12.453 -11.398 1 49.41 259 ALA B N 1
ATOM 4381 C CA . ALA B 1 259 ? 31.172 -13.281 -10.297 1 49.41 259 ALA B CA 1
ATOM 4382 C C . ALA B 1 259 ? 30.016 -13.766 -9.422 1 49.41 259 ALA B C 1
ATOM 4384 O O . ALA B 1 259 ? 30.125 -14.812 -8.781 1 49.41 259 ALA B O 1
ATOM 4385 N N . ASN B 1 260 ? 28.875 -13.266 -9.555 1 57.78 260 ASN B N 1
ATOM 4386 C CA . ASN B 1 260 ? 27.859 -13.625 -8.562 1 57.78 260 ASN B CA 1
ATOM 4387 C C . ASN B 1 260 ? 26.609 -14.172 -9.234 1 57.78 260 ASN B C 1
ATOM 4389 O O . ASN B 1 260 ? 25.484 -13.953 -8.742 1 57.78 260 ASN B O 1
ATOM 4393 N N . ARG B 1 261 ? 26.922 -14.75 -10.664 1 56.28 261 ARG B N 1
ATOM 4394 C CA . ARG B 1 261 ? 25.781 -15.359 -11.344 1 56.28 261 ARG B CA 1
ATOM 4395 C C . ARG B 1 261 ? 26.125 -16.766 -11.82 1 56.28 261 ARG B C 1
ATOM 4397 O O . ARG B 1 261 ? 27.281 -17.062 -12.102 1 56.28 261 ARG B O 1
ATOM 4404 N N . MET B 1 262 ? 25.234 -17.812 -11.562 1 52.09 262 MET B N 1
ATOM 4405 C CA . MET B 1 262 ? 25.438 -19.172 -12.078 1 52.09 262 MET B CA 1
ATOM 4406 C C . MET B 1 262 ? 24.203 -19.641 -12.828 1 52.09 262 MET B C 1
ATOM 4408 O O . MET B 1 262 ? 23.078 -19.219 -12.531 1 52.09 262 MET B O 1
ATOM 4412 N N . LEU B 1 263 ? 24.422 -20.219 -13.914 1 47.69 263 LEU B N 1
ATOM 4413 C CA . LEU B 1 263 ? 23.375 -20.984 -14.586 1 47.69 263 LEU B CA 1
ATOM 4414 C C . LEU B 1 263 ? 23.359 -22.422 -14.109 1 47.69 263 LEU B C 1
ATOM 4416 O O . LEU B 1 263 ? 24.391 -23.078 -14.047 1 47.69 263 LEU B O 1
ATOM 4420 N N . LEU B 1 264 ? 22.234 -22.844 -13.477 1 55.75 264 LEU B N 1
ATOM 4421 C CA . LEU B 1 264 ? 22.094 -24.219 -13 1 55.75 264 LEU B CA 1
ATOM 4422 C C . LEU B 1 264 ? 21.125 -24.984 -13.891 1 55.75 264 LEU B C 1
ATOM 4424 O O . LEU B 1 264 ? 20.109 -24.453 -14.336 1 55.75 264 LEU B O 1
ATOM 4428 N N . ASP B 1 265 ? 21.578 -26.234 -14.258 1 50.94 265 ASP B N 1
ATOM 4429 C CA . ASP B 1 265 ? 20.688 -27.141 -14.992 1 50.94 265 ASP B CA 1
ATOM 4430 C C . ASP B 1 265 ? 19.406 -27.422 -14.195 1 50.94 265 ASP B C 1
ATOM 4432 O O . ASP B 1 265 ? 19.484 -27.75 -13.008 1 50.94 265 ASP B O 1
ATOM 4436 N N . VAL B 1 266 ? 18.266 -27.172 -14.688 1 54.19 266 VAL B N 1
ATOM 4437 C CA . VAL B 1 266 ? 16.969 -27.375 -14.039 1 54.19 266 VAL B CA 1
ATOM 4438 C C . VAL B 1 266 ? 16.844 -28.812 -13.57 1 54.19 266 VAL B C 1
ATOM 4440 O O . VAL B 1 266 ? 16.266 -29.094 -12.516 1 54.19 266 VAL B O 1
ATOM 4443 N N . ALA B 1 267 ? 17.266 -29.812 -14.469 1 47.34 267 ALA B N 1
ATOM 4444 C CA . ALA B 1 267 ? 17.203 -31.234 -14.156 1 47.34 267 ALA B CA 1
ATOM 4445 C C . ALA B 1 267 ? 18.062 -31.562 -12.93 1 47.34 267 ALA B C 1
ATOM 4447 O O . ALA B 1 267 ? 17.719 -32.469 -12.156 1 47.34 267 ALA B O 1
ATOM 4448 N N . GLY B 1 268 ? 19.109 -31 -12.75 1 45.06 268 GLY B N 1
ATOM 4449 C CA . GLY B 1 268 ? 20.031 -31.281 -11.664 1 45.06 268 GLY B CA 1
ATOM 4450 C C . GLY B 1 268 ? 19.641 -30.625 -10.359 1 45.06 268 GLY B C 1
ATOM 4451 O O . GLY B 1 268 ? 20.25 -30.859 -9.32 1 45.06 268 GLY B O 1
ATOM 4452 N N . LEU B 1 269 ? 18.922 -29.609 -10.352 1 46.88 269 LEU B N 1
ATOM 4453 C CA . LEU B 1 269 ? 18.547 -28.922 -9.125 1 46.88 269 LEU B CA 1
ATOM 4454 C C . LEU B 1 269 ? 17.719 -29.828 -8.227 1 46.88 269 LEU B C 1
ATOM 4456 O O . LEU B 1 269 ? 17.531 -29.547 -7.039 1 46.88 269 LEU B O 1
ATOM 4460 N N . PHE B 1 270 ? 16.828 -30.938 -8.773 1 40.25 270 PHE B N 1
ATOM 4461 C CA . PHE B 1 270 ? 16.141 -31.875 -7.898 1 40.25 270 PHE B CA 1
ATOM 4462 C C . PHE B 1 270 ? 16.953 -33.125 -7.699 1 40.25 270 PHE B C 1
ATOM 4464 O O . PHE B 1 270 ? 16.953 -34.031 -8.555 1 40.25 270 PHE B O 1
ATOM 4471 N N . PRO B 1 271 ? 17.984 -33.25 -7.035 1 37.03 271 PRO B N 1
ATOM 4472 C CA . PRO B 1 271 ? 18.375 -34.656 -6.781 1 37.03 271 PRO B CA 1
ATOM 4473 C C . PRO B 1 271 ? 17.203 -35.531 -6.363 1 37.03 271 PRO B C 1
ATOM 4475 O O . PRO B 1 271 ? 16.188 -35.031 -5.871 1 37.03 271 PRO B O 1
ATOM 4478 N N . GLU B 1 272 ? 16.922 -36.844 -6.801 1 32.94 272 GLU B N 1
ATOM 4479 C CA . GLU B 1 272 ? 16.094 -37.812 -6.09 1 32.94 272 GLU B CA 1
ATOM 4480 C C . GLU B 1 272 ? 15.883 -37.375 -4.637 1 32.94 272 GLU B C 1
ATOM 4482 O O . GLU B 1 272 ? 16.797 -36.844 -4.008 1 32.94 272 GLU B O 1
ATOM 4487 N N . ALA B 1 273 ? 14.547 -37.188 -4.102 1 34.25 273 ALA B N 1
ATOM 4488 C CA . ALA B 1 273 ? 14.227 -37 -2.688 1 34.25 273 ALA B CA 1
ATOM 4489 C C . ALA B 1 273 ? 15.359 -37.531 -1.803 1 34.25 273 ALA B C 1
ATOM 4491 O O . ALA B 1 273 ? 15.328 -37.344 -0.583 1 34.25 273 ALA B O 1
ATOM 4492 N N . ALA B 1 274 ? 15.945 -38.719 -2.16 1 31.48 274 ALA B N 1
ATOM 4493 C CA . ALA B 1 274 ? 16.844 -39.5 -1.302 1 31.48 274 ALA B CA 1
ATOM 4494 C C . ALA B 1 274 ? 18 -38.625 -0.799 1 31.48 274 ALA B C 1
ATOM 4496 O O . ALA B 1 274 ? 18.266 -38.594 0.404 1 31.48 274 ALA B O 1
ATOM 4497 N N . GLU B 1 275 ? 19.188 -38.812 -1.501 1 30.55 275 GLU B N 1
ATOM 4498 C CA . GLU B 1 275 ? 20.516 -38.531 -0.958 1 30.55 275 GLU B CA 1
ATOM 4499 C C . GLU B 1 275 ? 20.797 -37.031 -0.925 1 30.55 275 GLU B C 1
ATOM 4501 O O . GLU B 1 275 ? 21.5 -36.5 -1.793 1 30.55 275 GLU B O 1
ATOM 4506 N N . LEU B 1 276 ? 19.875 -36.188 -0.98 1 35.78 276 LEU B N 1
ATOM 4507 C CA . LEU B 1 276 ? 20.344 -34.875 -0.495 1 35.78 276 LEU B CA 1
ATOM 4508 C C . LEU B 1 276 ? 21.234 -35.062 0.732 1 35.78 276 LEU B C 1
ATOM 4510 O O . LEU B 1 276 ? 20.797 -34.812 1.86 1 35.78 276 LEU B O 1
ATOM 4514 N N . SER B 1 277 ? 21.938 -36.062 0.824 1 31.05 277 SER B N 1
ATOM 4515 C CA . SER B 1 277 ? 23.031 -36.281 1.77 1 31.05 277 SER B CA 1
ATOM 4516 C C . SER B 1 277 ? 23.875 -35 1.919 1 31.05 277 SER B C 1
ATOM 4518 O O . SER B 1 277 ? 24.031 -34.5 3.023 1 31.05 277 SER B O 1
ATOM 4520 N N . GLY B 1 278 ? 25.359 -35.094 1.645 1 30.02 278 GLY B N 1
ATOM 4521 C CA . GLY B 1 278 ? 26.625 -34.469 1.996 1 30.02 278 GLY B CA 1
ATOM 4522 C C . GLY B 1 278 ? 26.812 -33.125 1.342 1 30.02 278 GLY B C 1
ATOM 4523 O O . GLY B 1 278 ? 27.734 -32.375 1.704 1 30.02 278 GLY B O 1
ATOM 4524 N N . ASP B 1 279 ? 26.656 -32.875 -0.126 1 33.41 279 ASP B N 1
ATOM 4525 C CA . ASP B 1 279 ? 27.406 -31.781 -0.742 1 33.41 279 ASP B CA 1
ATOM 4526 C C . ASP B 1 279 ? 26.688 -30.438 -0.518 1 33.41 279 ASP B C 1
ATOM 4528 O O . ASP B 1 279 ? 25.453 -30.391 -0.437 1 33.41 279 ASP B O 1
ATOM 4532 N N . GLU B 1 280 ? 27.469 -29.219 -0.389 1 38.41 280 GLU B N 1
ATOM 4533 C CA . GLU B 1 280 ? 27.531 -27.828 0.002 1 38.41 280 GLU B CA 1
ATOM 4534 C C . GLU B 1 280 ? 26.516 -26.984 -0.756 1 38.41 280 GLU B C 1
ATOM 4536 O O . GLU B 1 280 ? 26 -25.984 -0.233 1 38.41 280 GLU B O 1
ATOM 4541 N N . LEU B 1 281 ? 26.172 -27.375 -1.958 1 41.12 281 LEU B N 1
ATOM 4542 C CA . LEU B 1 281 ? 25.438 -26.438 -2.783 1 41.12 281 LEU B CA 1
ATOM 4543 C C . LEU B 1 281 ? 23.984 -26.344 -2.342 1 41.12 281 LEU B C 1
ATOM 4545 O O . LEU B 1 281 ? 23.406 -25.266 -2.283 1 41.12 281 LEU B O 1
ATOM 4549 N N . VAL B 1 282 ? 23.219 -27.5 -2.244 1 44.44 282 VAL B N 1
ATOM 4550 C CA . VAL B 1 282 ? 21.781 -27.484 -1.998 1 44.44 282 VAL B CA 1
ATOM 4551 C C . VAL B 1 282 ? 21.484 -26.719 -0.714 1 44.44 282 VAL B C 1
ATOM 4553 O O . VAL B 1 282 ? 20.453 -26.047 -0.611 1 44.44 282 VAL B O 1
ATOM 4556 N N . THR B 1 283 ? 22.453 -26.812 0.173 1 47.19 283 THR B N 1
ATOM 4557 C CA . THR B 1 283 ? 22.266 -26.094 1.433 1 47.19 283 THR B CA 1
ATOM 4558 C C . THR B 1 283 ? 22.25 -24.594 1.202 1 47.19 283 THR B C 1
ATOM 4560 O O . THR B 1 283 ? 21.828 -23.828 2.08 1 47.19 283 THR B O 1
ATOM 4563 N N . GLN B 1 284 ? 22.469 -24.312 -0.212 1 54.19 284 GLN B N 1
ATOM 4564 C CA . GLN B 1 284 ? 22.641 -22.875 -0.401 1 54.19 284 GLN B CA 1
ATOM 4565 C C . GLN B 1 284 ? 21.594 -22.312 -1.351 1 54.19 284 GLN B C 1
ATOM 4567 O O . GLN B 1 284 ? 21.766 -21.234 -1.903 1 54.19 284 GLN B O 1
ATOM 4572 N N . VAL B 1 285 ? 20.5 -23.344 -1.626 1 58.84 285 VAL B N 1
ATOM 4573 C CA . VAL B 1 285 ? 19.484 -22.828 -2.535 1 58.84 285 VAL B CA 1
ATOM 4574 C C . VAL B 1 285 ? 18.234 -22.453 -1.746 1 58.84 285 VAL B C 1
ATOM 4576 O O . VAL B 1 285 ? 17.828 -23.156 -0.823 1 58.84 285 VAL B O 1
ATOM 4579 N N . SER B 1 286 ? 17.625 -21.375 -2.156 1 74.62 286 SER B N 1
ATOM 4580 C CA . SER B 1 286 ? 16.438 -20.891 -1.462 1 74.62 286 SER B CA 1
ATOM 4581 C C . SER B 1 286 ? 15.266 -21.859 -1.646 1 74.62 286 SER B C 1
ATOM 4583 O O . SER B 1 286 ? 15.094 -22.438 -2.723 1 74.62 286 SER B O 1
ATOM 4585 N N . THR B 1 287 ? 14.492 -22.156 -0.652 1 76.31 287 THR B N 1
ATOM 4586 C CA . THR B 1 287 ? 13.32 -23.016 -0.667 1 76.31 287 THR B CA 1
ATOM 4587 C C . THR B 1 287 ? 12.305 -22.547 -1.703 1 76.31 287 THR B C 1
ATOM 4589 O O . THR B 1 287 ? 11.648 -23.359 -2.355 1 76.31 287 THR B O 1
ATOM 4592 N N . THR B 1 288 ? 12.227 -21.344 -1.891 1 81.81 288 THR B N 1
ATOM 4593 C CA . THR B 1 288 ? 11.289 -20.781 -2.855 1 81.81 288 THR B CA 1
ATOM 4594 C C . THR B 1 288 ? 11.672 -21.188 -4.277 1 81.81 288 THR B C 1
ATOM 4596 O O . THR B 1 288 ? 10.797 -21.484 -5.094 1 81.81 288 THR B O 1
ATOM 4599 N N . LEU B 1 289 ? 12.914 -21.156 -4.496 1 83.38 289 LEU B N 1
ATOM 4600 C CA . LEU B 1 289 ? 13.391 -21.578 -5.812 1 83.38 289 LEU B CA 1
ATOM 4601 C C . LEU B 1 289 ? 13.023 -23.031 -6.082 1 83.38 289 LEU B C 1
ATOM 4603 O O . LEU B 1 289 ? 12.523 -23.359 -7.164 1 83.38 289 LEU B O 1
ATOM 4607 N N . LEU B 1 290 ? 13.234 -23.875 -5.148 1 82.5 290 LEU B N 1
ATOM 4608 C CA . LEU B 1 290 ? 12.945 -25.297 -5.305 1 82.5 290 LEU B CA 1
ATOM 4609 C C . LEU B 1 290 ? 11.461 -25.516 -5.566 1 82.5 290 LEU B C 1
ATOM 4611 O O . LEU B 1 290 ? 11.094 -26.297 -6.441 1 82.5 290 LEU B O 1
ATOM 4615 N N . HIS B 1 291 ? 10.641 -24.812 -4.883 1 85.69 291 HIS B N 1
ATOM 4616 C CA . HIS B 1 291 ? 9.195 -24.938 -5.074 1 85.69 291 HIS B CA 1
ATOM 4617 C C . HIS B 1 291 ? 8.781 -24.453 -6.465 1 85.69 291 HIS B C 1
ATOM 4619 O O . HIS B 1 291 ? 7.93 -25.078 -7.105 1 85.69 291 HIS B O 1
ATOM 4625 N N . SER B 1 292 ? 9.336 -23.422 -6.867 1 89.69 292 SER B N 1
ATOM 4626 C CA . SER B 1 292 ? 9.008 -22.875 -8.18 1 89.69 292 SER B CA 1
ATOM 4627 C C . SER B 1 292 ? 9.414 -23.828 -9.297 1 89.69 292 SER B C 1
ATOM 4629 O O . SER B 1 292 ? 8.688 -24 -10.273 1 89.69 292 SER B O 1
ATOM 4631 N N . VAL B 1 293 ? 10.562 -24.422 -9.141 1 87 293 VAL B N 1
ATOM 4632 C CA . VAL B 1 293 ? 11.031 -25.391 -10.125 1 87 293 VAL B CA 1
ATOM 4633 C C . VAL B 1 293 ? 10.094 -26.594 -10.156 1 87 293 VAL B C 1
ATOM 4635 O O . VAL B 1 293 ? 9.75 -27.094 -11.227 1 87 293 VAL B O 1
ATOM 4638 N N . GLU B 1 294 ? 9.75 -27.016 -9.023 1 86.56 294 GLU B N 1
ATOM 4639 C CA . GLU B 1 294 ? 8.805 -28.125 -8.938 1 86.56 294 GLU B CA 1
ATOM 4640 C C . GLU B 1 294 ? 7.492 -27.797 -9.633 1 86.56 294 GLU B C 1
ATOM 4642 O O . GLU B 1 294 ? 6.941 -28.625 -10.367 1 86.56 294 GLU B O 1
ATOM 4647 N N . THR B 1 295 ? 6.957 -26.641 -9.375 1 91.25 295 THR B N 1
ATOM 4648 C CA . THR B 1 295 ? 5.719 -26.203 -10.008 1 91.25 295 THR B CA 1
ATOM 4649 C C . THR B 1 295 ? 5.871 -26.156 -11.523 1 91.25 295 THR B C 1
ATOM 4651 O O . THR B 1 295 ? 4.98 -26.609 -12.25 1 91.25 295 THR B O 1
ATOM 4654 N N . LEU B 1 296 ? 6.957 -25.672 -11.984 1 90.81 296 LEU B N 1
ATOM 4655 C CA . LEU B 1 296 ? 7.23 -25.609 -13.414 1 90.81 296 LEU B CA 1
ATOM 4656 C C . LEU B 1 296 ? 7.297 -27.016 -14.023 1 90.81 296 LEU B C 1
ATOM 4658 O O . LEU B 1 296 ? 6.645 -27.281 -15.031 1 90.81 296 LEU B O 1
ATOM 4662 N N . GLN B 1 297 ? 8.031 -27.875 -13.398 1 87.88 297 GLN B N 1
ATOM 4663 C CA . GLN B 1 297 ? 8.273 -29.203 -13.93 1 87.88 297 GLN B CA 1
ATOM 4664 C C . GLN B 1 297 ? 6.996 -30.047 -13.906 1 87.88 297 GLN B C 1
ATOM 4666 O O . GLN B 1 297 ? 6.793 -30.906 -14.781 1 87.88 297 GLN B O 1
ATOM 4671 N N . SER B 1 298 ? 6.16 -29.828 -12.984 1 89.38 298 SER B N 1
ATOM 4672 C CA . SER B 1 298 ? 4.926 -30.594 -12.859 1 89.38 298 SER B CA 1
ATOM 4673 C C . SER B 1 298 ? 3.844 -30.047 -13.789 1 89.38 298 SER B C 1
ATOM 4675 O O . SER B 1 298 ? 2.729 -30.562 -13.828 1 89.38 298 SER B O 1
ATOM 4677 N N . GLY B 1 299 ? 4.094 -28.984 -14.477 1 90.25 299 GLY B N 1
ATOM 4678 C CA . GLY B 1 299 ? 3.145 -28.406 -15.414 1 90.25 299 GLY B CA 1
ATOM 4679 C C . GLY B 1 299 ? 2.008 -27.672 -14.742 1 90.25 299 GLY B C 1
ATOM 4680 O O . GLY B 1 299 ? 0.93 -27.516 -15.32 1 90.25 299 GLY B O 1
ATOM 4681 N N . ARG B 1 300 ? 2.207 -27.219 -13.547 1 92.31 300 ARG B N 1
ATOM 4682 C CA . ARG B 1 300 ? 1.137 -26.578 -12.773 1 92.31 300 ARG B CA 1
ATOM 4683 C C . ARG B 1 300 ? 1.232 -25.062 -12.852 1 92.31 300 ARG B C 1
ATOM 4685 O O . ARG B 1 300 ? 0.414 -24.359 -12.266 1 92.31 300 ARG B O 1
ATOM 4692 N N . GLY B 1 301 ? 2.227 -24.594 -13.555 1 95.31 301 GLY B N 1
ATOM 4693 C CA . GLY B 1 301 ? 2.297 -23.156 -13.75 1 95.31 301 GLY B CA 1
ATOM 4694 C C . GLY B 1 301 ? 1.065 -22.578 -14.422 1 95.31 301 GLY B C 1
ATOM 4695 O O . GLY B 1 301 ? 0.497 -23.203 -15.32 1 95.31 301 GLY B O 1
ATOM 4696 N N . LEU B 1 302 ? 0.682 -21.406 -13.953 1 95.81 302 LEU B N 1
ATOM 4697 C CA . LEU B 1 302 ? -0.488 -20.75 -14.539 1 95.81 302 LEU B CA 1
ATOM 4698 C C . LEU B 1 302 ? -0.075 -19.734 -15.594 1 95.81 302 LEU B C 1
ATOM 4700 O O . LEU B 1 302 ? 0.851 -18.953 -15.383 1 95.81 302 LEU B O 1
ATOM 4704 N N . ALA B 1 303 ? -0.746 -19.766 -16.688 1 94.38 303 ALA B N 1
ATOM 4705 C CA . ALA B 1 303 ? -0.432 -18.859 -17.781 1 94.38 303 ALA B CA 1
ATOM 4706 C C . ALA B 1 303 ? -0.772 -17.406 -17.422 1 94.38 303 ALA B C 1
ATOM 4708 O O . ALA B 1 303 ? -1.747 -17.156 -16.719 1 94.38 303 ALA B O 1
ATOM 4709 N N . CYS B 1 304 ? 0.068 -16.516 -17.938 1 94.44 304 CYS B N 1
ATOM 4710 C CA . CYS B 1 304 ? -0.143 -15.094 -17.656 1 94.44 304 CYS B CA 1
ATOM 4711 C C . CYS B 1 304 ? -0.358 -14.312 -18.953 1 94.44 304 CYS B C 1
ATOM 4713 O O . CYS B 1 304 ? 0.322 -14.547 -19.953 1 94.44 304 CYS B O 1
ATOM 4715 N N . GLY B 1 305 ? -1.378 -13.477 -18.922 1 91.38 305 GLY B N 1
ATOM 4716 C CA . GLY B 1 305 ? -1.592 -12.5 -19.984 1 91.38 305 GLY B CA 1
ATOM 4717 C C . GLY B 1 305 ? -1.303 -11.078 -19.547 1 91.38 305 GLY B C 1
ATOM 4718 O O . GLY B 1 305 ? -1.713 -10.664 -18.453 1 91.38 305 GLY B O 1
ATOM 4719 N N . GLU B 1 306 ? -0.534 -10.383 -20.391 1 90.69 306 GLU B N 1
ATOM 4720 C CA . GLU B 1 306 ? -0.125 -9.023 -20.031 1 90.69 306 GLU B CA 1
ATOM 4721 C C . GLU B 1 306 ? -0.8 -7.988 -20.922 1 90.69 306 GLU B C 1
ATOM 4723 O O . GLU B 1 306 ? -0.877 -8.164 -22.141 1 90.69 306 GLU B O 1
ATOM 4728 N N . THR B 1 307 ? -1.383 -7.023 -20.266 1 87.06 307 THR B N 1
ATOM 4729 C CA . THR B 1 307 ? -1.812 -5.801 -20.938 1 87.06 307 THR B CA 1
ATOM 4730 C C . THR B 1 307 ? -0.976 -4.609 -20.484 1 87.06 307 THR B C 1
ATOM 4732 O O . THR B 1 307 ? 0.006 -4.777 -19.75 1 87.06 307 THR B O 1
ATOM 4735 N N . ASP B 1 308 ? -1.334 -3.422 -20.984 1 80.88 308 ASP B N 1
ATOM 4736 C CA . ASP B 1 308 ? -0.593 -2.221 -20.609 1 80.88 308 ASP B CA 1
ATOM 4737 C C . ASP B 1 308 ? -0.751 -1.917 -19.125 1 80.88 308 ASP B C 1
ATOM 4739 O O . ASP B 1 308 ? 0.138 -1.325 -18.5 1 80.88 308 ASP B O 1
ATOM 4743 N N . ARG B 1 309 ? -1.826 -2.451 -18.547 1 85.75 309 ARG B N 1
ATOM 4744 C CA . ARG B 1 309 ? -2.119 -2 -17.203 1 85.75 309 ARG B CA 1
ATOM 4745 C C . ARG B 1 309 ? -2.215 -3.182 -16.234 1 85.75 309 ARG B C 1
ATOM 4747 O O . ARG B 1 309 ? -2.266 -2.996 -15.016 1 85.75 309 ARG B O 1
ATOM 4754 N N . ALA B 1 310 ? -2.195 -4.348 -16.906 1 90.62 310 ALA B N 1
ATOM 4755 C CA . ALA B 1 310 ? -2.498 -5.441 -15.984 1 90.62 310 ALA B CA 1
ATOM 4756 C C . ALA B 1 310 ? -1.827 -6.738 -16.422 1 90.62 310 ALA B C 1
ATOM 4758 O O . ALA B 1 310 ? -1.519 -6.91 -17.609 1 90.62 310 ALA B O 1
ATOM 4759 N N . VAL B 1 311 ? -1.549 -7.562 -15.484 1 93.31 311 VAL B N 1
ATOM 4760 C CA . VAL B 1 311 ? -1.152 -8.953 -15.695 1 93.31 311 VAL B CA 1
ATOM 4761 C C . VAL B 1 311 ? -2.215 -9.883 -15.125 1 93.31 311 VAL B C 1
ATOM 4763 O O . VAL B 1 311 ? -2.521 -9.836 -13.93 1 93.31 311 VAL B O 1
ATOM 4766 N N . HIS B 1 312 ? -2.742 -10.695 -15.992 1 93.94 312 HIS B N 1
ATOM 4767 C CA . HIS B 1 312 ? -3.744 -11.68 -15.586 1 93.94 312 HIS B CA 1
ATOM 4768 C C . HIS B 1 312 ? -3.135 -13.07 -15.445 1 93.94 312 HIS B C 1
ATOM 4770 O O . HIS B 1 312 ? -2.357 -13.492 -16.297 1 93.94 312 HIS B O 1
ATOM 4776 N N . ILE B 1 313 ? -3.447 -13.719 -14.352 1 93.5 313 ILE B N 1
ATOM 4777 C CA . ILE B 1 313 ? -2.996 -15.078 -14.078 1 93.5 313 ILE B CA 1
ATOM 4778 C C . ILE B 1 313 ? -4.156 -16.062 -14.25 1 93.5 313 ILE B C 1
ATOM 4780 O O . ILE B 1 313 ? -5.141 -16 -13.516 1 93.5 313 ILE B O 1
ATOM 4784 N N . LYS B 1 314 ? -4.047 -16.953 -15.258 1 86.5 314 LYS B N 1
ATOM 4785 C CA . LYS B 1 314 ? -5.164 -17.828 -15.594 1 86.5 314 LYS B CA 1
ATOM 4786 C C . LYS B 1 314 ? -4.695 -19.281 -15.766 1 86.5 314 LYS B C 1
ATOM 4788 O O . LYS B 1 314 ? -3.553 -19.516 -16.156 1 86.5 314 LYS B O 1
#

Radius of gyration: 28.31 Å; Cα contacts (8 Å, |Δi|>4): 1260; chains: 2; bounding box: 104×73×60 Å

Foldseek 3Di:
DDPPPPDPPPPPLPPDPPVQAFFDDDDPPFDFDDDDDPVCVVVQADPTIGWDDDQQWIWHATPQREIEIEHEAVSRPLVNLLSVVVSRLVVQQPDPRHDKYKYKYWPVHDDVSNVVSCVVVPKDFQDWDADPPRTITTMIIDHHPHPVDDDPDDGDAFAWEKEFEQEAEQVRQKTKWFADPQFTETQMDTADPQGERVRRVQVSCCVPQNFHFDPPDWKWWQDFDKDQCPDPNTHIYTYTYIYTYTDPPPVPCPSPPPPGMDIGGLVPLDDDPPPCPDDDHNVRYDPVVVSSSVSVVVVNTFTWDDDPRYIDTD/DDPPPDDPPPPPLPPDPPVQAFFDDDDPPFDFDDDDDPVCVVVQADPTIGWDDDQQWIWHATPQREIEIEHEAVSRPLVNLLSVVVSRLVVQQPDPRHDKYKYKYWPVHDDVSNVVSCVVVPKDFQDWDADPPRTITTMIIDHHPDPVDDDPDDGPAFAWEKEFEQEAEPVRQKTKWFADPQFTETQMDTADPQGERVRRVQVSCCVPQNFHFDPPDWKWWQDFDKDQCPDPNTHIYTYTYIYTYTDPPPVPPPRPPPPGMDIGGLVPLDDDPPPPDDDDHVVRYDPVVVSSSVSVVVVVTFTWDDDPRYIDTD

Solvent-accessible surface area (backbone atoms only — not comparable to full-atom values): 33938 Å² total; per-residue (Å²): 135,82,81,76,77,82,78,75,80,71,78,77,70,78,80,73,69,66,82,75,44,38,62,44,86,88,54,81,43,52,70,58,61,75,85,74,47,76,68,24,61,73,68,35,34,55,95,36,30,36,48,44,80,53,76,72,24,42,32,34,33,26,54,76,62,18,40,36,39,37,35,65,32,76,78,36,46,59,70,55,50,52,51,51,53,51,51,49,37,51,54,27,46,70,39,94,69,58,22,43,40,32,38,33,33,25,46,64,34,34,49,22,63,52,46,44,49,38,46,76,72,60,36,40,83,57,47,77,44,78,50,84,92,80,42,38,28,45,28,27,36,34,67,39,87,35,89,91,56,70,84,75,79,71,77,66,50,33,14,34,41,35,38,34,38,50,33,21,36,69,85,62,55,29,32,48,31,30,60,53,96,86,24,39,33,53,54,59,43,68,40,54,60,44,39,34,68,66,58,32,49,50,51,40,34,37,74,76,68,62,46,54,68,31,84,85,53,74,36,25,42,31,36,36,35,37,30,21,24,41,36,60,61,42,21,21,32,41,34,41,28,30,35,41,32,32,38,67,58,61,89,79,60,66,64,70,75,47,97,49,51,48,78,42,50,55,75,67,72,58,65,69,93,72,73,74,64,75,84,75,61,68,84,20,47,43,69,65,53,56,45,32,51,50,28,51,75,69,65,36,41,28,45,44,47,77,57,98,43,32,38,37,35,73,136,82,79,75,77,82,78,74,80,71,77,78,71,77,79,73,68,66,82,76,44,36,63,43,85,88,56,82,44,52,70,58,63,75,82,73,47,76,68,26,60,74,68,34,37,54,94,36,30,37,48,45,82,54,77,72,25,40,34,34,34,27,54,76,61,17,40,36,39,36,36,65,33,77,77,36,46,59,68,53,49,51,50,50,52,52,50,49,37,52,53,28,46,70,39,93,70,56,22,41,40,32,38,33,33,24,45,64,34,34,48,22,63,52,45,45,48,38,45,75,73,61,35,40,84,56,49,79,45,76,51,80,92,82,42,38,29,46,29,28,36,34,68,38,85,37,88,92,55,73,85,75,80,71,80,66,49,31,14,33,42,34,38,33,38,50,33,22,36,69,84,62,55,28,31,49,32,29,58,53,97,85,25,39,32,54,53,60,43,68,39,55,59,43,40,34,68,68,56,32,49,51,52,41,34,38,75,76,68,63,46,55,68,29,85,86,52,75,38,25,41,32,36,36,35,37,29,21,25,42,36,61,60,41,24,22,32,39,35,41,29,32,36,43,31,33,37,67,57,62,86,80,62,64,67,70,76,46,95,48,51,44,77,41,50,54,75,67,72,57,63,66,94,73,75,81,69,84,76,74,62,69,83,22,47,43,68,66,52,55,44,32,50,48,27,52,73,70,66,36,42,27,45,45,48,77,58,98,42,31,39,36,36,75

Organism: Emiliania huxleyi (strain CCMP1516) (NCBI:txid280463)

Nearest PDB structures (foldseek):
  3r03-assembly1_B  TM=7.264E-01  e=1.256E-05  Rhodospirillum rubrum ATCC 11170
  2gt2-assembly2_C  TM=6.177E-01  e=7.287E-06  Escherichia coli
  4mpo-assembly3_C  TM=5.980E-01  e=3.295E-04  Chlamydia trachomatis L2/434/Bu
  2pqv-assembly1_A  TM=6.001E-01  e=2.031E-04  Streptococcus pneumoniae TIGR4
  6ywx-assembly1_6  TM=6.369E-01  e=6.012E-03  Neurospora crassa OR74A